Protein AF-A0A3N5EWV4-F1 (afdb_monomer)

Mean predicted aligned error: 12.33 Å

Structure (mmCIF, N/CA/C/O backbone):
data_AF-A0A3N5EWV4-F1
#
_entry.id   AF-A0A3N5EWV4-F1
#
loop_
_atom_site.group_PDB
_atom_site.id
_atom_site.type_symbol
_atom_site.label_atom_id
_atom_site.label_alt_id
_atom_site.label_comp_id
_atom_site.label_asym_id
_atom_site.label_entity_id
_atom_site.label_seq_id
_atom_site.pdbx_PDB_ins_code
_atom_site.Cartn_x
_atom_site.Cartn_y
_atom_site.Cartn_z
_atom_site.occupancy
_atom_site.B_iso_or_equiv
_atom_site.auth_seq_id
_atom_site.auth_comp_id
_atom_site.auth_asym_id
_atom_site.auth_atom_id
_atom_site.pdbx_PDB_model_num
ATOM 1 N N . MET A 1 1 ? -35.582 -58.756 36.371 1.00 34.84 1 MET A N 1
ATOM 2 C CA . MET A 1 1 ? -34.348 -59.237 37.034 1.00 34.84 1 MET A CA 1
ATOM 3 C C . MET A 1 1 ? -34.011 -58.240 38.144 1.00 34.84 1 MET A C 1
ATOM 5 O O . MET A 1 1 ? -34.184 -57.052 37.924 1.00 34.84 1 MET A O 1
ATOM 9 N N . LYS A 1 2 ? -33.714 -58.759 39.342 1.00 31.25 2 LYS A N 1
ATOM 10 C CA . LYS A 1 2 ? -33.618 -58.131 40.685 1.00 31.25 2 LYS A CA 1
ATOM 11 C C . LYS A 1 2 ? -33.026 -56.701 40.717 1.00 31.25 2 LYS A C 1
ATOM 13 O O . LYS A 1 2 ? -31.999 -56.468 40.101 1.00 31.25 2 LYS A O 1
ATOM 18 N N . LEU A 1 3 ? -33.722 -55.707 41.287 1.00 28.52 3 LEU A N 1
ATOM 19 C CA . LEU A 1 3 ? -33.799 -55.322 42.719 1.00 28.52 3 LEU A CA 1
ATOM 20 C C . LEU A 1 3 ? -32.487 -54.762 43.301 1.00 28.52 3 LEU A C 1
ATOM 22 O O . LEU A 1 3 ? -31.566 -55.515 43.592 1.00 28.52 3 LEU A O 1
ATOM 26 N N . SER A 1 4 ? -32.493 -53.459 43.600 1.00 33.12 4 SER A N 1
ATOM 27 C CA . SER A 1 4 ? -31.842 -52.875 44.777 1.00 33.12 4 SER A CA 1
ATOM 28 C C . SER A 1 4 ? -32.628 -51.631 45.213 1.00 33.12 4 SER A C 1
ATOM 30 O O . SER A 1 4 ? -32.881 -50.731 44.419 1.00 33.12 4 SER A O 1
ATOM 32 N N . ILE A 1 5 ? -33.086 -51.658 46.464 1.00 35.59 5 ILE A N 1
ATOM 33 C CA . ILE A 1 5 ? -33.929 -50.681 47.167 1.00 35.59 5 ILE A CA 1
ATOM 34 C C . ILE A 1 5 ? -33.087 -50.096 48.308 1.00 35.59 5 ILE A C 1
ATOM 36 O O . ILE A 1 5 ? -32.309 -50.842 48.902 1.00 35.59 5 ILE A O 1
ATOM 40 N N . ARG A 1 6 ? -33.401 -48.843 48.682 1.00 32.50 6 ARG A N 1
ATOM 41 C CA . ARG A 1 6 ? -33.323 -48.167 50.010 1.00 32.50 6 ARG A CA 1
ATOM 42 C C . ARG A 1 6 ? -32.491 -46.874 49.904 1.00 32.50 6 ARG A C 1
ATOM 44 O O . ARG A 1 6 ? -31.428 -46.902 49.316 1.00 32.50 6 ARG A O 1
ATOM 51 N N . GLN A 1 7 ? -32.902 -45.711 50.420 1.00 29.67 7 GLN A N 1
ATOM 52 C CA . GLN A 1 7 ? -33.813 -45.432 51.534 1.00 29.67 7 GLN A CA 1
ATOM 53 C C . GLN A 1 7 ? -34.330 -43.968 51.508 1.00 29.67 7 GLN A C 1
ATOM 55 O O . GLN A 1 7 ? -33.712 -43.082 50.932 1.00 29.67 7 GLN A O 1
ATOM 60 N N . PHE A 1 8 ? -35.484 -43.768 52.149 1.00 29.50 8 PHE A N 1
ATOM 61 C CA . PHE A 1 8 ? -36.290 -42.551 52.344 1.00 29.50 8 PHE A CA 1
ATOM 62 C C . PHE A 1 8 ? -35.687 -41.482 53.287 1.00 29.50 8 PHE A C 1
ATOM 64 O O . PHE A 1 8 ? -35.091 -41.860 54.292 1.00 29.50 8 PHE A O 1
ATOM 71 N N . ARG A 1 9 ? -36.057 -40.198 53.080 1.00 29.28 9 ARG A N 1
ATOM 72 C CA . ARG A 1 9 ? -36.845 -39.277 53.971 1.00 29.28 9 ARG A CA 1
ATOM 73 C C . ARG A 1 9 ? -36.490 -37.797 53.685 1.00 29.28 9 ARG A C 1
ATOM 75 O O . ARG A 1 9 ? -35.323 -37.446 53.698 1.00 29.28 9 ARG A O 1
ATOM 82 N N . LEU A 1 10 ? -37.435 -36.971 53.212 1.00 26.56 10 LEU A N 1
ATOM 83 C CA . LEU A 1 10 ? -38.445 -36.160 53.943 1.00 26.56 10 LEU A CA 1
ATOM 84 C C . LEU A 1 10 ? -37.972 -34.686 54.060 1.00 26.56 10 LEU A C 1
ATOM 86 O O . LEU A 1 10 ? -37.054 -34.394 54.809 1.00 26.56 10 LEU A O 1
ATOM 90 N N . VAL A 1 11 ? -38.395 -33.815 53.132 1.00 29.39 11 VAL A N 1
ATOM 91 C CA . VAL A 1 11 ? -39.346 -32.688 53.324 1.00 29.39 11 VAL A CA 1
ATOM 92 C C . VAL A 1 11 ? -39.002 -31.762 54.495 1.00 29.39 11 VAL A C 1
ATOM 94 O O . VAL A 1 11 ? -39.108 -32.191 55.635 1.00 29.39 11 VAL A O 1
ATOM 97 N N . THR A 1 12 ? -38.735 -30.476 54.215 1.00 27.83 12 THR A N 1
ATOM 98 C CA . THR A 1 12 ? -39.443 -29.314 54.808 1.00 27.83 12 THR A CA 1
ATOM 99 C C . THR A 1 12 ? -39.210 -28.064 53.936 1.00 27.83 12 THR A C 1
ATOM 101 O O . THR A 1 12 ? -38.079 -27.728 53.598 1.00 27.83 12 THR A O 1
ATOM 104 N N . LEU A 1 13 ? -40.319 -27.443 53.526 1.00 29.39 13 LEU A N 1
ATOM 105 C CA . LEU A 1 13 ? -40.473 -26.156 52.829 1.00 29.39 13 LEU A CA 1
ATOM 106 C C . LEU A 1 13 ? -40.510 -25.000 53.867 1.00 29.39 13 LEU A C 1
ATOM 108 O O . LEU A 1 13 ? -40.511 -25.297 55.054 1.00 29.39 13 LEU A O 1
ATOM 112 N N . VAL A 1 14 ? -40.714 -23.741 53.427 1.00 27.72 14 VAL A N 1
ATOM 113 C CA . VAL A 1 14 ? -40.982 -22.485 54.200 1.00 27.72 14 VAL A CA 1
ATOM 114 C C . VAL A 1 14 ? -39.723 -21.633 54.440 1.00 27.72 14 VAL A C 1
ATOM 116 O O . VAL A 1 14 ? -38.705 -22.162 54.852 1.00 27.72 14 VAL A O 1
ATOM 119 N N . SER A 1 15 ? -39.689 -20.301 54.329 1.00 27.42 15 SER A N 1
ATOM 120 C CA . SER A 1 15 ? -40.459 -19.221 53.677 1.00 27.42 15 SER A CA 1
ATOM 121 C C . SER A 1 15 ? -39.704 -17.915 54.012 1.00 27.42 15 SER A C 1
ATOM 123 O O . SER A 1 15 ? -38.978 -17.872 55.000 1.00 27.42 15 SER A O 1
ATOM 125 N N . MET A 1 16 ? -39.912 -16.883 53.187 1.00 28.55 16 MET A N 1
ATOM 126 C CA . MET A 1 16 ? -39.776 -15.425 53.406 1.00 28.55 16 MET A CA 1
ATOM 127 C C . MET A 1 16 ? -39.558 -14.976 54.875 1.00 28.55 16 MET A C 1
ATOM 129 O O . MET A 1 16 ? -40.184 -15.496 55.790 1.00 28.55 16 MET A O 1
ATOM 133 N N . THR A 1 17 ? -38.837 -13.898 55.207 1.00 28.11 17 THR A N 1
ATOM 134 C CA . THR A 1 17 ? -39.197 -12.496 54.904 1.00 28.11 17 THR A CA 1
ATOM 135 C C . THR A 1 17 ? -38.130 -11.535 55.470 1.00 28.11 17 THR A C 1
ATOM 137 O O . THR A 1 17 ? -37.447 -11.855 56.437 1.00 28.11 17 THR A O 1
ATOM 140 N N . LYS A 1 18 ? -38.051 -10.342 54.864 1.00 30.80 18 LYS A N 1
ATOM 141 C CA . LYS A 1 18 ? -37.355 -9.104 55.266 1.00 30.80 18 LYS A CA 1
ATOM 142 C C . LYS A 1 18 ? -37.310 -8.829 56.781 1.00 30.80 18 LYS A C 1
ATOM 144 O O . LYS A 1 18 ? -38.335 -8.929 57.448 1.00 30.80 18 LYS A O 1
ATOM 149 N N . ALA A 1 19 ? -36.186 -8.281 57.252 1.00 28.94 19 ALA A N 1
ATOM 150 C CA . ALA A 1 19 ? -36.100 -7.551 58.517 1.00 28.94 19 ALA A CA 1
ATOM 151 C C . ALA A 1 19 ? -35.649 -6.099 58.276 1.00 28.94 19 ALA A C 1
ATOM 153 O O . ALA A 1 19 ? -34.548 -5.828 57.802 1.00 28.94 19 ALA A O 1
ATOM 154 N N . ILE A 1 20 ? -36.571 -5.191 58.589 1.00 31.58 20 ILE A N 1
ATOM 155 C CA . ILE A 1 20 ? -36.412 -3.748 58.765 1.00 31.58 20 ILE A CA 1
ATOM 156 C C . ILE A 1 20 ? -35.746 -3.533 60.128 1.00 31.58 20 ILE A C 1
ATOM 158 O O . ILE A 1 20 ? -36.234 -4.076 61.118 1.00 31.58 20 ILE A O 1
ATOM 162 N N . LEU A 1 21 ? -34.681 -2.730 60.203 1.00 27.98 21 LEU A N 1
ATOM 163 C CA . LEU A 1 21 ? -34.141 -2.263 61.480 1.00 27.98 21 LEU A CA 1
ATOM 164 C C . LEU A 1 21 ? -34.517 -0.789 61.672 1.00 27.98 21 LEU A C 1
ATOM 166 O O . LEU A 1 21 ? -33.981 0.100 61.014 1.00 27.98 21 LEU A O 1
ATOM 170 N N . LEU A 1 22 ? -35.484 -0.565 62.562 1.00 28.58 22 LEU A N 1
ATOM 171 C CA . LEU A 1 22 ? -35.812 0.728 63.154 1.00 28.58 22 LEU A CA 1
ATOM 172 C C . LEU A 1 22 ? -34.904 0.917 64.379 1.00 28.58 22 LEU A C 1
ATOM 174 O O . LEU A 1 22 ? -34.914 0.076 65.276 1.00 28.58 22 LEU A O 1
ATOM 178 N N . ALA A 1 23 ? -34.166 2.022 64.445 1.00 29.69 23 ALA A N 1
ATOM 179 C CA . ALA A 1 23 ? -33.537 2.498 65.674 1.00 29.69 23 ALA A CA 1
ATOM 180 C C . ALA A 1 23 ? -33.918 3.968 65.885 1.00 29.69 23 ALA A C 1
ATOM 182 O O . ALA A 1 23 ? -33.927 4.763 64.946 1.00 29.69 23 ALA A O 1
ATOM 183 N N . VAL A 1 24 ? -34.296 4.291 67.119 1.00 30.34 24 VAL A N 1
ATOM 184 C CA . VAL A 1 24 ? -34.919 5.545 67.556 1.00 30.34 24 VAL A CA 1
ATOM 185 C C . VAL A 1 24 ? -34.032 6.191 68.636 1.00 30.34 24 VAL A C 1
ATOM 187 O O . VAL A 1 24 ? -33.594 5.480 69.537 1.00 30.34 24 VAL A O 1
ATOM 190 N N . LEU A 1 25 ? -33.875 7.530 68.535 1.00 29.22 25 LEU A N 1
ATOM 191 C CA . LEU A 1 25 ? -33.412 8.573 69.500 1.00 29.22 25 LEU A CA 1
ATOM 192 C C . LEU A 1 25 ? -31.946 9.069 69.433 1.00 29.22 25 LEU A C 1
ATOM 194 O O . LEU A 1 25 ? -31.059 8.264 69.168 1.00 29.22 25 LEU A O 1
ATOM 198 N N . PRO A 1 26 ? -31.648 10.336 69.838 1.00 38.25 26 PRO A N 1
ATOM 199 C CA . PRO A 1 26 ? -32.485 11.551 69.948 1.00 38.25 26 PRO A CA 1
ATOM 200 C C . PRO A 1 26 ? -31.898 12.799 69.226 1.00 38.25 26 PRO A C 1
ATOM 202 O O . PRO A 1 26 ? -30.752 12.818 68.785 1.00 38.25 26 PRO A O 1
ATOM 205 N N . LEU A 1 27 ? -32.707 13.866 69.123 1.00 31.36 27 LEU A N 1
ATOM 206 C CA . LEU A 1 27 ? -32.322 15.192 68.610 1.00 31.36 27 LEU A CA 1
ATOM 207 C C . LEU A 1 27 ? -31.254 15.878 69.486 1.00 31.36 27 LEU A C 1
ATOM 209 O O . LEU A 1 27 ? -31.468 16.063 70.682 1.00 31.36 27 LEU A O 1
ATOM 213 N N . ALA A 1 28 ? -30.196 16.390 68.849 1.00 30.88 28 ALA A N 1
ATOM 214 C CA . ALA A 1 28 ? -29.405 17.531 69.315 1.00 30.88 28 ALA A CA 1
ATOM 215 C C . ALA A 1 28 ? -28.876 18.340 68.109 1.00 30.88 28 ALA A C 1
ATOM 217 O O . ALA A 1 28 ? -28.745 17.828 67.001 1.00 30.88 28 ALA A O 1
ATOM 218 N N . SER A 1 29 ? -28.676 19.635 68.330 1.00 30.58 29 SER A N 1
ATOM 219 C CA . SER A 1 29 ? -28.744 20.751 67.382 1.00 30.58 29 SER A CA 1
ATOM 220 C C . SER A 1 29 ? -27.571 20.960 66.407 1.00 30.58 29 SER A C 1
ATOM 222 O O . SER A 1 29 ? -26.418 20.694 66.722 1.00 30.58 29 SER A O 1
ATOM 224 N N . LEU A 1 30 ? -27.937 21.563 65.267 1.00 37.66 30 LEU A N 1
ATOM 225 C CA . LEU A 1 30 ? -27.185 22.254 64.207 1.00 37.66 30 LEU A CA 1
ATOM 226 C C . LEU A 1 30 ? -25.687 22.572 64.426 1.00 37.66 30 LEU A C 1
ATOM 228 O O . LEU A 1 30 ? -25.339 23.431 65.231 1.00 37.66 30 LEU A O 1
ATOM 232 N N . ALA A 1 31 ? -24.852 22.057 63.515 1.00 32.53 31 ALA A N 1
ATOM 233 C CA . ALA A 1 31 ? -23.740 22.779 62.885 1.00 32.53 31 ALA A CA 1
ATOM 234 C C . ALA A 1 31 ? -23.445 22.137 61.512 1.00 32.53 31 ALA A C 1
ATOM 236 O O . ALA A 1 31 ? -23.358 20.915 61.395 1.00 32.53 31 ALA A O 1
ATOM 237 N N . GLY A 1 32 ? -23.379 22.952 60.457 1.00 43.09 32 GLY A N 1
ATOM 238 C CA . GLY A 1 32 ? -23.289 22.502 59.067 1.00 43.09 32 GLY A CA 1
ATOM 239 C C . GLY A 1 32 ? -21.991 21.765 58.732 1.00 43.09 32 GLY A C 1
ATOM 240 O O . GLY A 1 32 ? -20.900 22.215 59.068 1.00 43.09 32 GLY A O 1
ATOM 241 N N . THR A 1 33 ? -22.124 20.664 57.996 1.00 33.91 33 THR A N 1
ATOM 242 C CA . THR A 1 33 ? -21.035 20.013 57.258 1.00 33.91 33 THR A CA 1
ATOM 243 C C . THR A 1 33 ? -21.470 19.846 55.799 1.00 33.91 33 THR A C 1
ATOM 245 O O . THR A 1 33 ? -22.649 19.575 55.542 1.00 33.91 33 THR A O 1
ATOM 248 N N . PRO A 1 34 ? -20.579 20.079 54.819 1.00 36.78 34 PRO A N 1
ATOM 249 C CA . PRO A 1 34 ? -20.933 19.989 53.411 1.00 36.78 34 PRO A CA 1
ATOM 250 C C . PRO A 1 34 ? -21.341 18.556 53.075 1.00 36.78 34 PRO A C 1
ATOM 252 O O . PRO A 1 34 ? -20.622 17.594 53.340 1.00 36.78 34 PRO A O 1
ATOM 255 N N . ARG A 1 35 ? -22.535 18.437 52.495 1.00 31.47 35 ARG A N 1
ATOM 256 C CA . ARG A 1 35 ? -23.110 17.201 51.973 1.00 31.47 35 ARG A CA 1
ATOM 257 C C . ARG A 1 35 ? -22.127 16.635 50.950 1.00 31.47 35 ARG A C 1
ATOM 259 O O . ARG A 1 35 ? -21.975 17.206 49.873 1.00 31.47 35 ARG A O 1
ATOM 266 N N . ALA A 1 36 ? -21.443 15.548 51.301 1.00 36.97 36 ALA A N 1
ATOM 267 C CA . ALA A 1 36 ? -20.666 14.780 50.343 1.00 36.97 36 ALA A CA 1
ATOM 268 C C . ALA A 1 36 ? -21.618 14.371 49.214 1.00 36.97 36 ALA A C 1
ATOM 270 O O . ALA A 1 36 ? -22.569 13.615 49.425 1.00 36.97 36 ALA A O 1
ATOM 271 N N . VAL A 1 37 ? -21.401 14.944 48.032 1.00 35.50 37 VAL A N 1
ATOM 272 C CA . VAL A 1 37 ? -21.980 14.435 46.797 1.00 35.50 37 VAL A CA 1
ATOM 273 C C . VAL A 1 37 ? -21.380 13.045 46.648 1.00 35.50 37 VAL A C 1
ATOM 275 O O . VAL A 1 37 ? -20.189 12.909 46.386 1.00 35.50 37 VAL A O 1
ATOM 278 N N . LEU A 1 38 ? -22.183 12.016 46.915 1.00 36.19 38 LEU A N 1
ATOM 279 C CA . LEU A 1 38 ? -21.864 10.654 46.516 1.00 36.19 38 LEU A CA 1
ATOM 280 C C . LEU A 1 38 ? -21.684 10.702 44.999 1.00 36.19 38 LEU A C 1
ATOM 282 O O . LEU A 1 38 ? -22.661 10.818 44.261 1.00 36.19 38 LEU A O 1
ATOM 286 N N . SER A 1 39 ? -20.431 10.699 44.551 1.00 36.00 39 SER A N 1
ATOM 287 C CA . SER A 1 39 ? -20.092 10.446 43.162 1.00 36.00 39 SER A CA 1
ATOM 288 C C . SER A 1 39 ? -20.740 9.118 42.790 1.00 36.00 39 SER A C 1
ATOM 290 O O . SER A 1 39 ? -20.513 8.108 43.463 1.00 36.00 39 SER A O 1
ATOM 292 N N . THR A 1 40 ? -21.563 9.121 41.748 1.00 39.97 40 THR A N 1
ATOM 293 C CA . THR A 1 40 ? -21.947 7.898 41.042 1.00 39.97 40 THR A CA 1
ATOM 294 C C . THR A 1 40 ? -20.688 7.065 40.776 1.00 39.97 40 THR A C 1
ATOM 296 O O . THR A 1 40 ? -19.630 7.668 40.561 1.00 39.97 40 THR A O 1
ATOM 299 N N . PRO A 1 41 ? -20.748 5.718 40.808 1.00 43.22 41 PRO A N 1
ATOM 300 C CA . PRO A 1 41 ? -19.622 4.908 40.355 1.00 43.22 41 PRO A CA 1
ATOM 301 C C . PRO A 1 41 ? -19.207 5.451 38.990 1.00 43.22 41 PRO A C 1
ATOM 303 O O . PRO A 1 41 ? -20.069 5.615 38.128 1.00 43.22 41 PRO A O 1
ATOM 306 N N . ALA A 1 42 ? -17.944 5.848 38.835 1.00 54.03 42 ALA A N 1
ATOM 307 C CA . ALA A 1 42 ? -17.447 6.216 37.522 1.00 54.03 42 ALA A CA 1
ATOM 308 C C . ALA A 1 42 ? -17.669 4.991 36.632 1.00 54.03 42 ALA A C 1
ATOM 310 O O . ALA A 1 42 ? -17.177 3.913 36.971 1.00 54.03 42 ALA A O 1
ATOM 311 N N . ASP A 1 43 ? -18.478 5.134 35.579 1.00 66.88 43 ASP A N 1
ATOM 312 C CA . ASP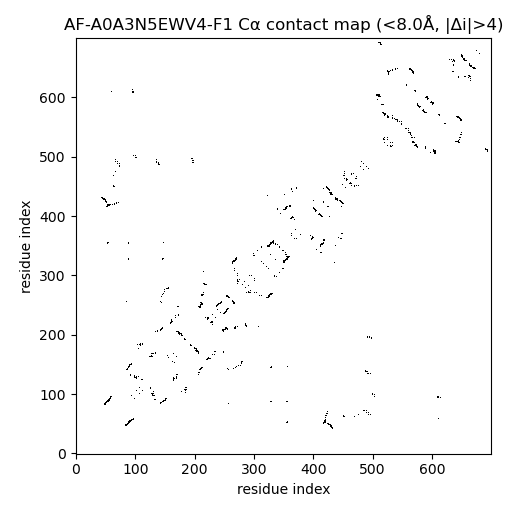 A 1 43 ? -18.645 4.080 34.582 1.00 66.88 43 ASP A CA 1
ATOM 313 C C . ASP A 1 43 ? -17.247 3.623 34.152 1.00 66.88 43 ASP A C 1
ATOM 315 O O . ASP A 1 43 ? -16.365 4.459 33.921 1.00 66.88 43 ASP A O 1
ATOM 319 N N . GLU A 1 44 ? -17.012 2.308 34.117 1.00 76.25 44 GLU A N 1
ATOM 320 C CA . GLU A 1 44 ? -15.705 1.797 33.711 1.00 76.25 44 GLU A CA 1
ATOM 321 C C . GLU A 1 44 ? -15.343 2.348 32.319 1.00 76.25 44 GLU A C 1
ATOM 323 O O . GLU A 1 44 ? -16.199 2.347 31.426 1.00 76.25 44 GLU A O 1
ATOM 328 N N . PRO A 1 45 ? -14.098 2.825 32.118 1.00 89.88 45 PRO A N 1
ATOM 329 C CA . PRO A 1 45 ? -13.635 3.311 30.826 1.00 89.88 45 PRO A CA 1
ATOM 330 C C . PRO A 1 45 ? -13.946 2.334 29.692 1.00 89.88 45 PRO A C 1
ATOM 332 O O . PRO A 1 45 ? -13.610 1.150 29.767 1.00 89.88 45 PRO A O 1
ATOM 335 N N . TRP A 1 46 ? -14.531 2.831 28.602 1.00 95.00 46 TRP A N 1
ATOM 336 C CA . TRP A 1 46 ? -14.693 2.027 27.399 1.00 95.00 46 TRP A CA 1
ATOM 337 C C . TRP A 1 46 ? -13.367 1.997 26.639 1.00 95.00 46 TRP A C 1
ATOM 339 O O . TRP A 1 46 ? -12.910 3.016 26.119 1.00 95.00 46 TRP A O 1
ATOM 349 N N . GLU A 1 47 ? -12.734 0.831 26.589 1.00 96.19 47 GLU A N 1
ATOM 350 C CA . GLU A 1 47 ? -11.431 0.653 25.951 1.00 96.19 47 GLU A CA 1
ATOM 351 C C . GLU A 1 47 ? -11.568 0.205 24.491 1.00 96.19 47 GLU A C 1
ATOM 353 O O . GLU A 1 47 ? -12.333 -0.712 24.184 1.00 96.19 47 GLU A O 1
ATOM 358 N N . LEU A 1 48 ? -10.794 0.831 23.600 1.00 98.12 48 LEU A N 1
ATOM 359 C CA . LEU A 1 48 ? -10.662 0.487 22.186 1.00 98.12 48 LEU A CA 1
ATOM 360 C C . LEU A 1 48 ? -9.212 0.146 21.864 1.00 98.12 48 LEU A C 1
ATOM 362 O O . LEU A 1 48 ? -8.329 1.000 21.964 1.00 98.12 48 LEU A O 1
ATOM 366 N N . ARG A 1 49 ? -8.976 -1.074 21.385 1.00 98.31 49 ARG A N 1
ATOM 367 C CA . ARG A 1 49 ? -7.714 -1.446 20.751 1.00 98.31 49 ARG A CA 1
ATOM 368 C C . ARG A 1 49 ? -7.805 -1.183 19.254 1.00 98.31 49 ARG A C 1
ATOM 370 O O . ARG A 1 49 ? -8.677 -1.724 18.590 1.00 98.31 49 ARG A O 1
ATOM 377 N N . ILE A 1 50 ? -6.876 -0.413 18.711 1.00 98.69 50 ILE A N 1
ATOM 378 C CA . ILE A 1 50 ? -6.718 -0.183 17.278 1.00 98.69 50 ILE A CA 1
ATOM 379 C C . ILE A 1 50 ? -5.443 -0.887 16.821 1.00 98.69 50 ILE A C 1
ATOM 381 O O . ILE A 1 50 ? -4.351 -0.560 17.285 1.00 98.69 50 ILE A O 1
ATOM 385 N N . LEU A 1 51 ? -5.584 -1.854 15.919 1.00 98.56 51 LEU A N 1
ATOM 386 C CA . LEU A 1 51 ? -4.481 -2.451 15.178 1.00 98.56 51 LEU A CA 1
ATOM 387 C C . LEU A 1 51 ? -4.424 -1.807 13.798 1.00 98.56 51 LEU A C 1
ATOM 389 O O . LEU A 1 51 ? -5.435 -1.789 13.094 1.00 98.56 51 LEU A O 1
ATOM 393 N N . HIS A 1 52 ? -3.263 -1.292 13.403 1.00 98.00 52 HIS A N 1
ATOM 394 C CA . HIS A 1 52 ? -3.117 -0.681 12.089 1.00 98.00 52 HIS A CA 1
ATOM 395 C C . HIS A 1 52 ? -1.767 -0.905 11.418 1.00 98.00 52 HIS A C 1
ATOM 397 O O . HIS A 1 52 ? -0.747 -1.144 12.069 1.00 98.00 52 HIS A O 1
ATOM 403 N N . THR A 1 53 ? -1.785 -0.832 10.092 1.00 95.69 53 THR A N 1
ATOM 404 C CA . THR A 1 53 ? -0.600 -0.787 9.227 1.00 95.69 53 THR A CA 1
ATOM 405 C C . THR A 1 53 ? -0.644 0.460 8.358 1.00 95.69 53 THR A C 1
ATOM 407 O O . THR A 1 53 ? -1.730 0.934 8.023 1.00 95.69 53 THR A O 1
ATOM 410 N N . SER A 1 54 ? 0.525 0.911 7.920 1.00 88.50 54 SER A N 1
ATOM 411 C CA . SER A 1 54 ? 0.674 1.955 6.909 1.00 88.50 54 SER A CA 1
ATOM 412 C C . SER A 1 54 ? 1.481 1.394 5.737 1.00 88.50 54 SER A C 1
ATOM 414 O O . SER A 1 54 ? 2.331 0.528 5.948 1.00 88.50 54 SER A O 1
ATOM 416 N N . ASP A 1 55 ? 1.202 1.863 4.519 1.00 83.44 55 ASP A N 1
ATOM 417 C CA . ASP A 1 55 ? 2.093 1.725 3.359 1.00 83.44 55 ASP A CA 1
ATOM 418 C C . ASP A 1 55 ? 2.557 0.292 3.082 1.00 83.44 55 ASP A C 1
ATOM 420 O O . ASP A 1 55 ? 3.747 -0.007 3.108 1.00 83.44 55 ASP A O 1
ATOM 424 N N . GLN A 1 56 ? 1.626 -0.638 2.892 1.00 88.06 56 GLN A N 1
ATOM 425 C CA . GLN A 1 56 ? 1.963 -2.060 2.822 1.00 88.06 56 GLN A CA 1
ATOM 426 C C . GLN A 1 56 ? 2.854 -2.433 1.624 1.00 88.06 56 GLN A C 1
ATOM 428 O O . GLN A 1 56 ? 3.692 -3.321 1.773 1.00 88.06 56 GLN A O 1
ATOM 433 N N . GLU A 1 57 ? 2.688 -1.773 0.474 1.00 81.69 57 GLU A N 1
ATOM 434 C CA . GLU A 1 57 ? 3.599 -1.757 -0.682 1.00 81.69 57 GLU A CA 1
ATOM 435 C C . GLU A 1 57 ? 4.282 -3.110 -0.975 1.00 81.69 57 GLU A C 1
ATOM 437 O O . GLU A 1 57 ? 5.507 -3.190 -1.050 1.00 81.69 57 GLU A O 1
ATOM 442 N N . ALA A 1 58 ? 3.520 -4.203 -1.121 1.00 78.50 58 ALA A N 1
ATOM 443 C CA . ALA A 1 58 ? 4.047 -5.575 -1.128 1.00 78.50 58 ALA A CA 1
ATOM 444 C C . ALA A 1 58 ? 5.234 -5.826 -2.104 1.00 78.50 58 ALA A C 1
ATOM 446 O O . ALA A 1 58 ? 5.064 -6.224 -3.257 1.00 78.50 58 ALA A O 1
ATOM 447 N N . GLY A 1 59 ? 6.469 -5.623 -1.630 1.00 70.56 59 GLY A N 1
ATOM 448 C CA . GLY A 1 59 ? 7.719 -5.858 -2.360 1.00 70.56 59 GLY A CA 1
ATOM 449 C C . GLY A 1 59 ? 8.379 -7.202 -2.024 1.00 70.56 59 GLY A C 1
ATOM 450 O O . GLY A 1 59 ? 7.795 -8.066 -1.374 1.00 70.56 59 GLY A O 1
ATOM 451 N N . LYS A 1 60 ? 9.651 -7.398 -2.411 1.00 67.12 60 LYS A N 1
ATOM 452 C CA . LYS A 1 60 ? 10.383 -8.669 -2.182 1.00 67.12 60 LYS A CA 1
ATOM 453 C C . LYS A 1 60 ? 10.394 -9.106 -0.707 1.00 67.12 60 LYS A C 1
ATOM 455 O O . LYS A 1 60 ? 10.257 -10.293 -0.418 1.00 67.12 60 LYS A O 1
ATOM 460 N N . LYS A 1 61 ? 10.536 -8.158 0.226 1.00 76.56 61 LYS A N 1
ATOM 461 C CA . LYS A 1 61 ? 10.547 -8.432 1.675 1.00 76.56 61 LYS A CA 1
ATOM 462 C C . LYS A 1 61 ? 9.171 -8.808 2.241 1.00 76.56 61 LYS A C 1
ATOM 464 O O . LYS A 1 61 ? 9.122 -9.511 3.248 1.00 76.56 61 LYS A O 1
ATOM 469 N N . ALA A 1 62 ? 8.074 -8.469 1.557 1.00 84.81 62 ALA A N 1
ATOM 470 C CA . ALA A 1 62 ? 6.718 -8.786 2.006 1.00 84.81 62 ALA A CA 1
ATOM 471 C C . ALA A 1 62 ? 6.478 -10.302 2.156 1.00 84.81 62 ALA A C 1
ATOM 473 O O . ALA A 1 62 ? 5.707 -10.724 3.014 1.00 84.81 62 ALA A O 1
ATOM 474 N N . LEU A 1 63 ? 7.206 -11.148 1.409 1.00 85.19 63 LEU A N 1
ATOM 475 C CA . LEU A 1 63 ? 7.195 -12.613 1.582 1.00 85.19 63 LEU A CA 1
ATOM 476 C C . LEU A 1 63 ? 7.610 -13.076 2.991 1.00 85.19 63 LEU A C 1
ATOM 478 O O . LEU A 1 63 ? 7.215 -14.158 3.444 1.00 85.19 63 LEU A O 1
ATOM 482 N N . LEU A 1 64 ? 8.426 -12.273 3.673 1.00 87.62 64 LEU A N 1
ATOM 483 C CA . LEU A 1 64 ? 8.844 -12.496 5.052 1.00 87.62 64 LEU A CA 1
ATOM 484 C C . LEU A 1 64 ? 7.903 -11.754 6.008 1.00 87.62 64 LEU A C 1
ATOM 486 O O . LEU A 1 64 ? 7.335 -12.354 6.916 1.00 87.62 64 LEU A O 1
ATOM 490 N N . ASP A 1 65 ? 7.689 -10.464 5.762 1.00 91.62 65 ASP A N 1
ATOM 491 C CA . ASP A 1 65 ? 7.009 -9.581 6.709 1.00 91.62 65 ASP A CA 1
ATOM 492 C C . ASP A 1 65 ? 5.505 -9.867 6.843 1.00 91.62 65 ASP A C 1
ATOM 494 O O . ASP A 1 65 ? 4.978 -9.814 7.953 1.00 91.62 65 ASP A O 1
ATOM 498 N N . ILE A 1 66 ? 4.813 -10.291 5.775 1.00 95.44 66 ILE A N 1
ATOM 499 C CA . ILE A 1 66 ? 3.400 -10.714 5.860 1.00 95.44 66 ILE A CA 1
ATOM 500 C C . ILE A 1 66 ? 3.257 -11.940 6.771 1.00 95.44 66 ILE A C 1
ATOM 502 O O . ILE A 1 66 ? 2.320 -12.016 7.564 1.00 95.44 66 ILE A O 1
ATOM 506 N N . THR A 1 67 ? 4.199 -12.888 6.711 1.00 95.50 67 THR A N 1
ATOM 507 C CA . THR A 1 67 ? 4.195 -14.051 7.616 1.00 95.50 67 THR A CA 1
ATOM 508 C C . THR A 1 67 ? 4.272 -13.594 9.072 1.00 95.50 67 THR A C 1
ATOM 510 O O . THR A 1 67 ? 3.553 -14.106 9.933 1.00 95.50 67 THR A O 1
ATOM 513 N N . GLY A 1 68 ? 5.126 -12.610 9.350 1.00 95.62 68 GLY A N 1
ATOM 514 C CA . GLY A 1 68 ? 5.251 -12.042 10.679 1.00 95.62 68 GLY A CA 1
ATOM 515 C C . GLY A 1 68 ? 4.041 -11.233 11.120 1.00 95.62 68 GLY A C 1
ATOM 516 O O . GLY A 1 68 ? 3.610 -11.410 12.254 1.00 95.62 68 GLY A O 1
ATOM 517 N N . ILE A 1 69 ? 3.442 -10.416 10.244 1.00 96.69 69 ILE A N 1
ATOM 518 C CA . ILE A 1 69 ? 2.165 -9.730 10.509 1.00 96.69 69 ILE A CA 1
ATOM 519 C C . ILE A 1 69 ? 1.123 -10.747 10.963 1.00 96.69 69 ILE A C 1
ATOM 521 O O . ILE A 1 69 ? 0.513 -10.559 12.012 1.00 96.69 69 ILE A O 1
ATOM 525 N N . VAL A 1 70 ? 0.952 -11.840 10.210 1.00 97.69 70 VAL A N 1
ATOM 526 C CA . VAL A 1 70 ? -0.020 -12.888 10.539 1.00 97.69 70 VAL A CA 1
ATOM 527 C C . VAL A 1 70 ? 0.279 -13.493 11.911 1.00 97.69 70 VAL A C 1
ATOM 529 O O . VAL A 1 70 ? -0.631 -13.646 12.721 1.00 97.69 70 VAL A O 1
ATOM 532 N N . ALA A 1 71 ? 1.544 -13.800 12.210 1.00 97.50 71 ALA A N 1
ATOM 533 C CA . ALA A 1 71 ? 1.929 -14.351 13.506 1.00 97.50 71 ALA A CA 1
ATOM 534 C C . ALA A 1 71 ? 1.677 -13.375 14.666 1.00 97.50 71 ALA A C 1
ATOM 536 O O . ALA A 1 71 ? 1.153 -13.784 15.700 1.00 97.50 71 ALA A O 1
ATOM 537 N N . VAL A 1 72 ? 2.020 -12.093 14.501 1.00 97.19 72 VAL A N 1
ATOM 538 C CA . VAL A 1 72 ? 1.778 -11.059 15.516 1.00 97.19 72 VAL A CA 1
ATOM 539 C C . VAL A 1 72 ? 0.277 -10.875 15.726 1.00 97.19 72 VAL A C 1
ATOM 541 O O . VAL A 1 72 ? -0.182 -10.924 16.865 1.00 97.19 72 VAL A O 1
ATOM 544 N N . MET A 1 73 ? -0.500 -10.722 14.651 1.00 97.38 73 MET A N 1
ATOM 545 C CA . MET A 1 73 ? -1.956 -10.598 14.729 1.00 97.38 73 MET A CA 1
ATOM 546 C C . MET A 1 73 ? -2.599 -11.801 15.426 1.00 97.38 73 MET A C 1
ATOM 548 O O . MET A 1 73 ? -3.402 -11.606 16.333 1.00 97.38 73 MET A O 1
ATOM 552 N N . ASP A 1 74 ? -2.205 -13.030 15.077 1.00 96.94 74 ASP A N 1
ATOM 553 C CA . ASP A 1 74 ? -2.724 -14.256 15.701 1.00 96.94 74 ASP A CA 1
ATOM 554 C C . ASP A 1 74 ? -2.481 -14.293 17.216 1.00 96.94 74 ASP A C 1
ATOM 556 O O . ASP A 1 74 ? -3.321 -14.774 17.973 1.00 96.94 74 ASP A O 1
ATOM 560 N N . GLN A 1 75 ? -1.349 -13.767 17.689 1.00 96.00 75 GLN A N 1
ATOM 561 C CA . GLN A 1 75 ? -1.087 -13.659 19.125 1.00 96.00 75 GLN A CA 1
ATOM 562 C C . GLN A 1 75 ? -1.871 -12.526 19.785 1.00 96.00 75 GLN A C 1
ATOM 564 O O . GLN A 1 75 ? -2.390 -12.710 20.884 1.00 96.00 75 GLN A O 1
ATOM 569 N N . LEU A 1 76 ? -1.976 -11.363 19.137 1.00 95.69 76 LEU A N 1
ATOM 570 C CA . LEU A 1 76 ? -2.749 -10.245 19.678 1.00 95.69 76 LEU A CA 1
ATOM 571 C C . LEU A 1 76 ? -4.243 -10.578 19.752 1.00 95.69 76 LEU A C 1
ATOM 573 O O . LEU A 1 76 ? -4.898 -10.193 20.719 1.00 95.69 76 LEU A O 1
ATOM 577 N N . ASP A 1 77 ? -4.783 -11.336 18.803 1.00 95.00 77 ASP A N 1
ATOM 578 C CA . ASP A 1 77 ? -6.179 -11.787 18.810 1.00 95.00 77 ASP A CA 1
ATOM 579 C C . ASP A 1 77 ? -6.508 -12.726 19.986 1.00 95.00 77 ASP A C 1
ATOM 581 O O . ASP A 1 77 ? -7.670 -12.839 20.369 1.00 95.00 77 ASP A O 1
ATOM 585 N N . LYS A 1 78 ? -5.503 -13.357 20.613 1.00 94.19 78 LYS A N 1
ATOM 586 C CA . LYS A 1 78 ? -5.679 -14.190 21.820 1.00 94.19 78 LYS A CA 1
ATOM 587 C C . LYS A 1 78 ? -5.784 -13.368 23.108 1.00 94.19 78 LYS A C 1
ATOM 589 O O . LYS A 1 78 ? -6.140 -13.916 24.150 1.00 94.19 78 LYS A O 1
ATOM 594 N N . LEU A 1 79 ? -5.452 -12.077 23.061 1.00 93.50 79 LEU A N 1
ATOM 595 C CA . LEU A 1 79 ? -5.558 -11.176 24.207 1.00 93.50 79 LEU A CA 1
ATOM 596 C C . LEU A 1 79 ? -7.005 -10.672 24.366 1.00 93.50 79 LEU A C 1
ATOM 598 O O . LEU A 1 79 ? -7.677 -10.433 23.360 1.00 93.50 79 LEU A O 1
ATOM 602 N N . PRO A 1 80 ? -7.493 -10.464 25.602 1.00 92.94 80 PRO A N 1
ATOM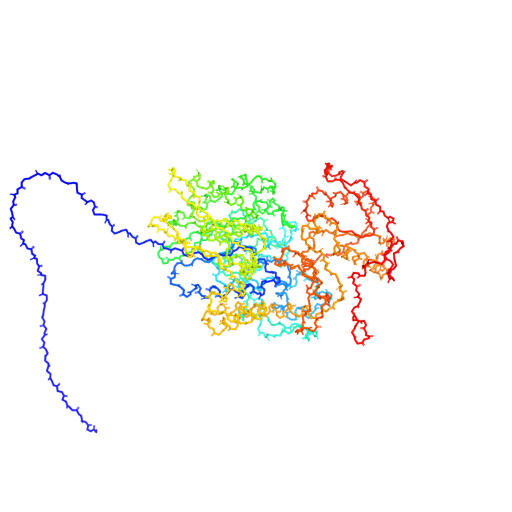 603 C CA . PRO A 1 80 ? -8.905 -10.201 25.887 1.00 92.94 80 PRO A CA 1
ATOM 604 C C . PRO A 1 80 ? -9.312 -8.736 25.630 1.00 92.94 80 PRO A C 1
ATOM 606 O O . PRO A 1 80 ? -9.792 -8.058 26.530 1.00 92.94 80 PRO A O 1
ATOM 609 N N . TYR A 1 81 ? -9.142 -8.247 24.398 1.00 93.75 81 TYR A N 1
ATOM 610 C CA . TYR A 1 81 ? -9.582 -6.913 23.969 1.00 93.75 81 TYR A CA 1
ATOM 611 C C . TYR A 1 81 ? -10.862 -7.021 23.122 1.00 93.75 81 TYR A C 1
ATOM 613 O O . TYR A 1 81 ? -10.775 -7.168 21.896 1.00 93.75 81 TYR A O 1
ATOM 621 N N . PRO A 1 82 ? -12.060 -6.954 23.740 1.00 91.38 82 PRO A N 1
ATOM 622 C CA . PRO A 1 82 ? -13.329 -7.204 23.051 1.00 91.38 82 PRO A CA 1
ATOM 623 C C . PRO A 1 82 ? -13.633 -6.173 21.957 1.00 91.38 82 PRO A C 1
ATOM 625 O O . PRO A 1 82 ? -14.287 -6.498 20.968 1.00 91.38 82 PRO A O 1
ATOM 628 N N . ASN A 1 83 ? -13.120 -4.948 22.103 1.00 96.88 83 ASN A N 1
ATOM 629 C CA . ASN A 1 83 ? -13.272 -3.881 21.121 1.00 96.88 83 ASN A CA 1
ATOM 630 C C . ASN A 1 83 ? -11.952 -3.711 20.365 1.00 96.88 83 ASN A C 1
ATOM 632 O O . ASN A 1 83 ? -11.119 -2.880 20.724 1.00 96.88 83 ASN A O 1
ATOM 636 N N . THR A 1 84 ? -11.734 -4.544 19.347 1.00 98.00 84 THR A N 1
ATOM 637 C CA . THR A 1 84 ? -10.563 -4.437 18.469 1.00 98.00 84 THR A CA 1
ATOM 638 C C . THR A 1 84 ? -10.974 -3.922 17.095 1.00 98.00 84 THR A C 1
ATOM 640 O O . THR A 1 84 ? -11.729 -4.580 16.385 1.00 98.00 84 THR A O 1
ATOM 643 N N . LEU A 1 85 ? -10.447 -2.759 16.729 1.00 98.50 85 LEU A N 1
ATOM 644 C CA . LEU A 1 85 ? -10.576 -2.130 15.424 1.00 98.50 85 LEU A CA 1
ATOM 645 C C . LEU A 1 85 ? -9.320 -2.421 14.588 1.00 98.50 85 LEU A C 1
ATOM 647 O O . LEU A 1 85 ? -8.216 -2.127 15.037 1.00 98.50 85 LEU A O 1
ATOM 651 N N . LYS A 1 86 ? -9.463 -2.992 13.390 1.00 98.38 86 LYS A N 1
ATOM 652 C CA . LYS A 1 86 ? -8.355 -3.307 12.469 1.00 98.38 86 LYS A CA 1
ATOM 653 C C . LYS A 1 86 ? -8.435 -2.410 11.230 1.00 98.38 86 LYS A C 1
ATOM 655 O O . LYS A 1 86 ? -9.390 -2.523 10.463 1.00 98.38 86 LYS A O 1
ATOM 660 N N . LEU A 1 87 ? -7.445 -1.544 11.015 1.00 98.44 87 LEU A N 1
ATOM 661 C CA . LEU A 1 87 ? -7.421 -0.545 9.933 1.00 98.44 87 LEU A CA 1
ATOM 662 C C . LEU A 1 87 ? -6.117 -0.584 9.138 1.00 98.44 87 LEU A C 1
ATOM 664 O O . LEU A 1 87 ? -5.079 -0.943 9.673 1.00 98.44 87 LEU A O 1
ATOM 668 N N . THR A 1 88 ? -6.139 -0.148 7.884 1.00 96.88 88 THR A N 1
ATOM 669 C CA . THR A 1 88 ? -4.907 0.017 7.102 1.00 96.88 88 THR A CA 1
ATOM 670 C C . THR A 1 88 ? -4.920 1.324 6.318 1.00 96.88 88 THR A C 1
ATOM 672 O O . THR A 1 88 ? -5.910 1.654 5.665 1.00 96.88 88 THR A O 1
ATOM 675 N N . SER A 1 89 ? -3.833 2.088 6.377 1.00 94.88 89 SER A N 1
ATOM 676 C CA . SER A 1 89 ? -3.751 3.420 5.766 1.00 94.88 89 SER A CA 1
ATOM 677 C C . SER A 1 89 ? -3.556 3.403 4.244 1.00 94.88 89 SER A C 1
ATOM 679 O O . SER A 1 89 ? -3.182 4.425 3.692 1.00 94.88 89 SER A O 1
ATOM 681 N N . GLY A 1 90 ? -3.814 2.296 3.544 1.00 91.44 90 GLY A N 1
ATOM 682 C CA . GLY A 1 90 ? -3.713 2.223 2.078 1.00 91.44 90 GLY A CA 1
ATOM 683 C C . GLY A 1 90 ? -2.334 1.823 1.562 1.00 91.44 90 GLY A C 1
ATOM 684 O O . GLY A 1 90 ? -1.507 1.325 2.331 1.00 91.44 90 GLY A O 1
ATOM 685 N N . ASP A 1 91 ? -2.133 1.987 0.252 1.00 91.00 91 ASP A N 1
ATOM 686 C CA . ASP A 1 91 ? -1.022 1.405 -0.506 1.00 91.00 91 ASP A CA 1
ATOM 687 C C . ASP A 1 91 ? -0.889 -0.096 -0.219 1.00 91.00 91 ASP A C 1
ATOM 689 O O . ASP A 1 91 ? 0.171 -0.604 0.149 1.00 91.00 91 ASP A O 1
ATOM 693 N N . LEU A 1 92 ? -2.007 -0.827 -0.340 1.00 92.06 92 LEU A N 1
ATOM 694 C CA . LEU A 1 92 ? -2.051 -2.267 -0.038 1.00 92.06 92 LEU A CA 1
ATOM 695 C C . LEU A 1 92 ? -1.232 -3.111 -1.016 1.00 92.06 92 LEU A C 1
ATOM 697 O O . LEU A 1 92 ? -0.893 -4.254 -0.715 1.00 92.06 92 LEU A O 1
ATOM 701 N N . PHE A 1 93 ? -0.929 -2.552 -2.179 1.00 84.38 93 PHE A N 1
ATOM 702 C CA . PHE A 1 93 ? -0.144 -3.167 -3.234 1.00 84.38 93 PHE A CA 1
ATOM 703 C C . PHE A 1 93 ? 0.728 -2.108 -3.905 1.00 84.38 93 PHE A C 1
ATOM 705 O O . PHE A 1 93 ? 0.467 -0.914 -3.812 1.00 84.38 93 PHE A O 1
ATOM 712 N N . ILE A 1 94 ? 1.769 -2.567 -4.592 1.00 79.94 94 ILE A N 1
ATOM 713 C CA . ILE A 1 94 ? 2.633 -1.758 -5.450 1.00 79.94 94 ILE A CA 1
ATOM 714 C C . ILE A 1 94 ? 2.945 -2.573 -6.701 1.00 79.94 94 ILE A C 1
ATOM 716 O O . ILE A 1 94 ? 3.088 -3.800 -6.625 1.00 79.94 94 ILE A O 1
ATOM 720 N N . ALA A 1 95 ? 3.088 -1.914 -7.851 1.00 77.62 95 ALA A N 1
ATOM 721 C CA . ALA A 1 95 ? 3.493 -2.608 -9.068 1.00 77.62 95 ALA A CA 1
ATOM 722 C C . ALA A 1 95 ? 4.799 -3.392 -8.843 1.00 77.62 95 ALA A C 1
ATOM 724 O O . ALA A 1 95 ? 5.785 -2.852 -8.329 1.00 77.62 95 ALA A O 1
ATOM 725 N N . GLY A 1 96 ? 4.820 -4.668 -9.236 1.00 78.19 96 GLY A N 1
ATOM 726 C CA . GLY A 1 96 ? 5.982 -5.542 -9.083 1.00 78.19 96 GLY A CA 1
ATOM 727 C C . GLY A 1 96 ? 5.640 -7.034 -9.112 1.00 78.19 96 GLY A C 1
ATOM 728 O O . GLY A 1 96 ? 4.477 -7.410 -9.272 1.00 78.19 96 GLY A O 1
ATOM 729 N N . PRO A 1 97 ? 6.642 -7.920 -8.945 1.00 79.81 97 PRO A N 1
ATOM 730 C CA . PRO A 1 97 ? 6.450 -9.368 -9.048 1.00 79.81 97 PRO A CA 1
ATOM 731 C C . PRO A 1 97 ? 5.414 -9.961 -8.091 1.00 79.81 97 PRO A C 1
ATOM 733 O O . PRO A 1 97 ? 4.788 -10.957 -8.444 1.00 79.81 97 PRO A O 1
ATOM 736 N N . PHE A 1 98 ? 5.219 -9.361 -6.913 1.00 86.75 98 PHE A N 1
ATOM 737 C CA . PHE A 1 98 ? 4.194 -9.794 -5.962 1.00 86.75 98 PHE A CA 1
ATOM 738 C C . PHE A 1 98 ? 2.788 -9.557 -6.529 1.00 86.75 98 PHE A C 1
ATOM 740 O O . PHE A 1 98 ? 2.058 -10.516 -6.772 1.00 86.75 98 PHE A O 1
ATOM 747 N N . MET A 1 99 ? 2.457 -8.302 -6.845 1.00 85.31 99 MET A N 1
ATOM 748 C CA . MET A 1 99 ? 1.173 -7.914 -7.436 1.00 85.31 99 MET A CA 1
ATOM 749 C C . MET A 1 99 ? 0.905 -8.663 -8.756 1.00 85.31 99 MET A C 1
ATOM 751 O O . MET A 1 99 ? -0.195 -9.186 -8.981 1.00 85.31 99 MET A O 1
ATOM 755 N N . ASN A 1 100 ? 1.935 -8.798 -9.600 1.00 80.81 100 ASN A N 1
ATOM 756 C CA . ASN A 1 100 ? 1.856 -9.470 -10.901 1.00 80.81 100 ASN A CA 1
ATOM 757 C C . ASN A 1 100 ? 1.694 -10.994 -10.787 1.00 80.81 100 ASN A C 1
ATOM 759 O O . ASN A 1 100 ? 1.215 -11.622 -11.731 1.00 80.81 100 ASN A O 1
ATOM 763 N N . ALA A 1 101 ? 2.028 -11.608 -9.644 1.00 81.50 101 ALA A N 1
ATOM 764 C CA . ALA A 1 101 ? 1.811 -13.040 -9.428 1.00 81.50 101 ALA A CA 1
ATOM 765 C C . ALA A 1 101 ? 0.348 -13.430 -9.664 1.00 81.50 101 ALA A C 1
ATOM 767 O O . ALA A 1 101 ? 0.059 -14.495 -10.210 1.00 81.50 101 ALA A O 1
ATOM 768 N N . SER A 1 102 ? -0.578 -12.537 -9.312 1.00 84.00 102 SER A N 1
ATOM 769 C CA . SER A 1 102 ? -2.019 -12.731 -9.475 1.00 84.00 102 SER A CA 1
ATOM 770 C C . SER A 1 102 ? -2.433 -13.029 -10.917 1.00 84.00 102 SER A C 1
ATOM 772 O O . SER A 1 102 ? -3.311 -13.862 -11.135 1.00 84.00 102 SER A O 1
ATOM 774 N N . GLN A 1 103 ? -1.748 -12.431 -11.896 1.00 77.31 103 GLN A N 1
ATOM 775 C CA . GLN A 1 103 ? -2.032 -12.634 -13.317 1.00 77.31 103 GLN A CA 1
ATOM 776 C C . GLN A 1 103 ? -1.748 -14.067 -13.769 1.00 77.31 103 GLN A C 1
ATOM 778 O O . GLN A 1 103 ? -2.331 -14.531 -14.738 1.00 77.31 103 GLN A O 1
ATOM 783 N N . VAL A 1 104 ? -0.875 -14.788 -13.064 1.00 73.94 104 VAL A N 1
ATOM 784 C CA . VAL A 1 104 ? -0.617 -16.210 -13.316 1.00 73.94 104 VAL A CA 1
ATOM 785 C C . VAL A 1 104 ? -1.455 -17.083 -12.388 1.00 73.94 104 VAL A C 1
ATOM 787 O O . VAL A 1 104 ? -2.031 -18.072 -12.833 1.00 73.94 104 VAL A O 1
ATOM 790 N N . LEU A 1 105 ? -1.555 -16.720 -11.110 1.00 77.75 105 LEU A N 1
ATOM 791 C CA . LEU A 1 105 ? -2.191 -17.538 -10.075 1.00 77.75 105 LEU A CA 1
ATOM 792 C C . LEU A 1 105 ? -3.716 -17.660 -10.212 1.00 77.75 105 LEU A C 1
ATOM 794 O O . LEU A 1 105 ? -4.265 -18.679 -9.789 1.00 77.75 105 LEU A O 1
ATOM 798 N N . TYR A 1 106 ? -4.386 -16.648 -10.772 1.00 78.56 106 TYR A N 1
ATOM 799 C CA . TYR A 1 106 ? -5.858 -16.557 -10.862 1.00 78.56 106 TYR A CA 1
ATOM 800 C C . TYR A 1 106 ? -6.362 -16.401 -12.295 1.00 78.56 106 TYR A C 1
ATOM 802 O O . TYR A 1 106 ? -7.443 -15.883 -12.568 1.00 78.56 106 TYR A O 1
ATOM 810 N N . SER A 1 107 ? -5.528 -16.849 -13.212 1.00 71.56 107 SER A N 1
ATOM 811 C CA . SER A 1 107 ? -5.765 -16.892 -14.634 1.00 71.56 107 SER A CA 1
ATOM 812 C C . SER A 1 107 ? -6.775 -17.969 -15.038 1.00 71.56 107 SER A C 1
ATOM 814 O O . SER A 1 107 ? -6.773 -19.068 -14.492 1.00 71.56 107 SER A O 1
ATOM 816 N N . ASP A 1 108 ? -7.587 -17.694 -16.062 1.00 65.00 108 ASP A N 1
ATOM 817 C CA . ASP A 1 108 ? -8.246 -18.739 -16.849 1.00 65.00 108 ASP A CA 1
ATOM 818 C C . ASP A 1 108 ? -7.215 -19.407 -17.792 1.00 65.00 108 ASP A C 1
ATOM 820 O O . ASP A 1 108 ? -6.716 -18.749 -18.723 1.00 65.00 108 ASP A O 1
ATOM 824 N N . PRO A 1 109 ? -6.896 -20.704 -17.599 1.00 57.91 109 PRO A N 1
ATOM 825 C CA . PRO A 1 109 ? -5.921 -21.414 -18.419 1.00 57.91 109 PRO A CA 1
ATOM 826 C C . PRO A 1 109 ? -6.291 -21.475 -19.907 1.00 57.91 109 PRO A C 1
ATOM 828 O O . PRO A 1 109 ? -5.391 -21.461 -20.752 1.00 57.91 109 PRO A O 1
ATOM 831 N N . ASP A 1 110 ? -7.584 -21.507 -20.247 1.00 60.44 110 ASP A N 1
ATOM 832 C CA . ASP A 1 110 ? -8.050 -21.589 -21.636 1.00 60.44 110 ASP A CA 1
ATOM 833 C C . ASP A 1 110 ? -7.904 -20.242 -22.350 1.00 60.44 110 ASP A C 1
ATOM 835 O O . ASP A 1 110 ? -7.502 -20.192 -23.519 1.00 60.44 110 ASP A O 1
ATOM 839 N N . ARG A 1 111 ? -8.170 -19.133 -21.646 1.00 60.69 111 ARG A N 1
ATOM 840 C CA . ARG A 1 111 ? -7.950 -17.773 -22.162 1.00 60.69 111 ARG A CA 1
ATOM 841 C C . ARG A 1 111 ? -6.466 -17.510 -22.393 1.00 60.69 111 ARG A C 1
ATOM 843 O O . ARG A 1 111 ? -6.089 -17.047 -23.468 1.00 60.69 111 ARG A O 1
ATOM 850 N N . TYR A 1 112 ? -5.617 -17.850 -21.428 1.00 56.53 112 TYR A N 1
ATOM 851 C CA . TYR A 1 112 ? -4.172 -17.643 -21.545 1.00 56.53 112 TYR A CA 1
ATOM 852 C C . TYR A 1 112 ? -3.523 -18.589 -22.568 1.00 56.53 112 TYR A C 1
ATOM 854 O O . TYR A 1 112 ? -2.639 -18.178 -23.321 1.00 56.53 112 TYR A O 1
ATOM 862 N N . GLY A 1 113 ? -3.982 -19.842 -22.670 1.00 57.12 113 GLY A N 1
ATOM 863 C CA . GLY A 1 113 ? -3.473 -20.812 -23.645 1.00 57.12 113 GLY A CA 1
ATOM 864 C C . GLY A 1 113 ? -3.625 -20.364 -25.106 1.00 57.12 113 GLY A C 1
ATOM 865 O O . GLY A 1 113 ? -2.780 -20.704 -25.939 1.00 57.12 113 GLY A O 1
ATOM 866 N N . ARG A 1 114 ? -4.644 -19.547 -25.410 1.00 61.50 114 ARG A N 1
ATOM 867 C CA . ARG A 1 114 ? -4.917 -18.988 -26.749 1.00 61.50 114 ARG A CA 1
ATOM 868 C C . ARG A 1 114 ? -4.038 -17.788 -27.124 1.00 61.50 114 ARG A C 1
ATOM 870 O O . ARG A 1 114 ? -3.988 -17.434 -28.300 1.00 61.50 114 ARG A O 1
ATOM 877 N N . LEU A 1 115 ? -3.345 -17.172 -26.166 1.00 54.31 115 LEU A N 1
ATOM 878 C CA . LEU A 1 115 ? -2.435 -16.052 -26.423 1.00 54.31 115 LEU A CA 1
ATOM 879 C C . LEU A 1 115 ? -1.116 -16.557 -27.032 1.00 54.31 115 LEU A C 1
ATOM 881 O O . LEU A 1 115 ? -0.627 -17.628 -26.661 1.00 54.31 115 LEU A O 1
ATOM 885 N N . LYS A 1 116 ? -0.508 -15.800 -27.958 1.00 54.09 116 LYS A N 1
ATOM 886 C CA . LYS A 1 116 ? 0.854 -16.086 -28.459 1.00 54.09 116 LYS A CA 1
ATOM 887 C C . LYS A 1 116 ? 1.891 -15.879 -27.340 1.00 54.09 116 LYS A C 1
ATOM 889 O O . LYS A 1 116 ? 1.634 -15.078 -26.452 1.00 54.09 116 LYS A O 1
ATOM 894 N N . PRO A 1 117 ? 3.087 -16.500 -27.374 1.00 51.62 117 PRO A N 1
ATOM 895 C CA . PRO A 1 117 ? 4.093 -16.370 -26.307 1.00 51.62 117 PRO A CA 1
ATOM 896 C C . PRO A 1 117 ? 4.447 -14.931 -25.900 1.00 51.62 117 PRO A C 1
ATOM 898 O O . PRO A 1 117 ? 4.497 -14.642 -24.712 1.00 51.62 117 PRO A O 1
ATOM 901 N N . HIS A 1 118 ? 4.593 -14.009 -26.856 1.00 47.97 118 HIS A N 1
ATOM 902 C CA . HIS A 1 118 ? 4.796 -12.588 -26.545 1.00 47.97 118 HIS A CA 1
ATOM 903 C C . HIS A 1 118 ? 3.540 -11.936 -25.950 1.00 47.97 118 HIS A C 1
ATOM 905 O O . HIS A 1 118 ? 3.657 -11.060 -25.119 1.00 47.97 118 HIS A O 1
ATOM 911 N N . GLN A 1 119 ? 2.334 -12.392 -26.290 1.00 43.78 119 GLN A N 1
ATOM 912 C CA . GLN A 1 119 ? 1.082 -11.921 -25.676 1.00 43.78 119 GLN A CA 1
ATOM 913 C C . GLN A 1 119 ? 0.841 -12.537 -24.285 1.00 43.78 119 GLN A C 1
ATOM 915 O O . GLN A 1 119 ? 0.132 -11.962 -23.473 1.00 43.78 119 GLN A O 1
ATOM 920 N N . ARG A 1 120 ? 1.445 -13.696 -23.983 1.00 50.59 120 ARG A N 1
ATOM 921 C CA . ARG A 1 120 ? 1.396 -14.360 -22.665 1.00 50.59 120 ARG A CA 1
ATOM 922 C C . ARG A 1 120 ? 2.250 -13.658 -21.608 1.00 50.59 120 ARG A C 1
ATOM 924 O O . ARG A 1 120 ? 2.034 -13.874 -20.419 1.00 50.59 120 ARG A O 1
ATOM 931 N N . SER A 1 121 ? 3.225 -12.859 -22.041 1.00 43.25 121 SER A N 1
ATOM 932 C CA . SER A 1 121 ? 4.084 -12.035 -21.185 1.00 43.25 121 SER A CA 1
ATOM 933 C C . SER A 1 121 ? 3.857 -10.528 -21.348 1.00 43.25 121 SER A C 1
ATOM 935 O O . SER A 1 121 ? 4.520 -9.778 -20.645 1.00 43.25 121 SER A O 1
ATOM 937 N N . MET A 1 122 ? 2.995 -10.091 -22.281 1.00 39.66 122 MET A N 1
ATOM 938 C CA . MET A 1 122 ? 2.849 -8.677 -22.680 1.00 39.66 122 MET A CA 1
ATOM 939 C C . MET A 1 122 ? 1.400 -8.241 -22.972 1.00 39.66 122 MET A C 1
ATOM 941 O O . MET A 1 122 ? 1.186 -7.324 -23.759 1.00 39.66 122 MET A O 1
ATOM 945 N N . GLU A 1 123 ? 0.382 -8.889 -22.402 1.00 37.97 123 GLU A N 1
ATOM 946 C CA . GLU A 1 123 ? -0.972 -8.311 -22.370 1.00 37.97 123 GLU A CA 1
ATOM 947 C C . GLU A 1 123 ? -1.263 -7.769 -20.963 1.00 37.97 123 GLU A C 1
ATOM 949 O O . GLU A 1 123 ? -1.571 -8.554 -20.062 1.00 37.97 123 GLU A O 1
ATOM 954 N N . PRO A 1 124 ? -1.231 -6.439 -20.770 1.00 38.16 124 PRO A N 1
ATOM 955 C CA . PRO A 1 124 ? -1.690 -5.776 -19.551 1.00 38.16 124 PRO A CA 1
ATOM 956 C C . PRO A 1 124 ? -3.207 -5.872 -19.287 1.00 38.16 124 PRO A C 1
ATOM 958 O O . PRO A 1 124 ? -3.673 -5.286 -18.319 1.00 38.16 124 PRO A O 1
ATOM 961 N N . LEU A 1 125 ? -3.999 -6.575 -20.111 1.00 41.97 125 LEU A N 1
ATOM 962 C CA . LEU A 1 125 ? -5.474 -6.542 -20.040 1.00 41.97 125 LEU A CA 1
ATOM 963 C C . LEU A 1 125 ? -6.147 -7.924 -19.968 1.00 41.97 125 LEU A C 1
ATOM 965 O O . LEU A 1 125 ? -7.369 -8.027 -19.875 1.00 41.97 125 LEU A O 1
ATOM 969 N N . ALA A 1 126 ? -5.398 -9.030 -19.996 1.00 43.53 126 ALA A N 1
ATOM 970 C CA . ALA A 1 126 ? -6.044 -10.342 -19.946 1.00 43.53 126 ALA A CA 1
ATOM 971 C C . ALA A 1 126 ? -6.449 -10.768 -18.523 1.00 43.53 126 ALA A C 1
ATOM 973 O O . ALA A 1 126 ? -7.382 -11.567 -18.389 1.00 43.53 126 ALA A O 1
ATOM 974 N N . MET A 1 127 ? -5.729 -10.316 -17.482 1.00 62.00 127 MET A N 1
ATOM 975 C CA . MET A 1 127 ? -5.822 -10.861 -16.117 1.00 62.00 127 MET A CA 1
ATOM 976 C C . MET A 1 127 ? -5.524 -9.805 -15.051 1.00 62.00 127 MET A C 1
ATOM 978 O O . MET A 1 127 ? -4.546 -9.068 -15.155 1.00 62.00 127 MET A O 1
ATOM 982 N N . LEU A 1 128 ? -6.371 -9.768 -14.025 1.00 75.94 128 LEU A N 1
ATOM 983 C CA . LEU A 1 128 ? -6.392 -8.759 -12.969 1.00 75.94 128 LEU A CA 1
ATOM 984 C C . LEU A 1 128 ? -5.190 -8.944 -12.009 1.00 75.94 128 LEU A C 1
ATOM 986 O O . LEU A 1 128 ? -5.123 -9.962 -11.307 1.00 75.94 128 LEU A O 1
ATOM 990 N N . PRO A 1 129 ? -4.207 -8.021 -11.988 1.00 82.44 129 PRO A N 1
ATOM 991 C CA . PRO A 1 129 ? -3.120 -8.050 -11.011 1.00 82.44 129 PRO A CA 1
ATOM 992 C C . PRO A 1 129 ? -3.651 -7.724 -9.603 1.00 82.44 129 PRO A C 1
ATOM 994 O O . PRO A 1 129 ? -4.745 -7.195 -9.459 1.00 82.44 129 PRO A O 1
ATOM 997 N N . GLY A 1 130 ? -2.899 -8.049 -8.549 1.00 89.19 130 GLY A N 1
ATOM 998 C CA . GLY A 1 130 ? -3.242 -7.645 -7.173 1.00 89.19 130 GLY A CA 1
ATOM 999 C C . GLY A 1 130 ? -4.299 -8.486 -6.433 1.00 89.19 130 GLY A C 1
ATOM 1000 O O . GLY A 1 130 ? -4.583 -8.231 -5.264 1.00 89.19 130 GLY A O 1
ATOM 1001 N N . ILE A 1 131 ? -4.887 -9.517 -7.056 1.00 90.56 131 ILE A N 1
ATOM 1002 C CA . ILE A 1 131 ? -5.868 -10.406 -6.394 1.00 90.56 131 ILE A CA 1
ATOM 1003 C C . ILE A 1 131 ? -5.289 -11.048 -5.123 1.00 90.56 131 ILE A C 1
ATOM 1005 O O . ILE A 1 131 ? -5.979 -11.121 -4.106 1.00 90.56 131 ILE A O 1
ATOM 1009 N N . ALA A 1 132 ? -4.040 -11.526 -5.166 1.00 91.38 132 ALA A N 1
ATOM 1010 C CA . ALA A 1 132 ? -3.372 -12.114 -4.006 1.00 91.38 132 ALA A CA 1
ATOM 1011 C C . ALA A 1 132 ? -3.271 -11.115 -2.846 1.00 91.38 132 ALA A C 1
ATOM 1013 O O . ALA A 1 132 ? -3.533 -11.494 -1.707 1.00 91.38 132 ALA A O 1
ATOM 1014 N N . ASP A 1 133 ? -2.948 -9.856 -3.139 1.00 93.81 133 ASP A N 1
ATOM 1015 C CA . ASP A 1 133 ? -2.845 -8.759 -2.179 1.00 93.81 133 ASP A CA 1
ATOM 1016 C C . ASP A 1 133 ? -4.191 -8.525 -1.478 1.00 93.81 133 ASP A C 1
ATOM 1018 O O . ASP A 1 133 ? -4.254 -8.502 -0.247 1.00 93.81 133 ASP A O 1
ATOM 1022 N N . ILE A 1 134 ? -5.293 -8.457 -2.237 1.00 95.06 134 ILE A N 1
ATOM 1023 C CA . ILE A 1 134 ? -6.642 -8.332 -1.664 1.00 95.06 134 ILE A CA 1
ATOM 1024 C C . ILE A 1 134 ? -7.025 -9.573 -0.855 1.00 95.06 134 ILE A C 1
ATOM 1026 O O . ILE A 1 134 ? -7.570 -9.435 0.235 1.00 95.06 134 ILE A O 1
ATOM 1030 N N . ILE A 1 135 ? -6.731 -10.788 -1.328 1.00 94.06 135 ILE A N 1
ATOM 1031 C CA . ILE A 1 135 ? -7.026 -12.016 -0.572 1.00 94.06 135 ILE A CA 1
ATOM 1032 C C . ILE A 1 135 ? -6.252 -12.034 0.747 1.00 94.06 135 ILE A C 1
ATOM 1034 O O . ILE A 1 135 ? -6.836 -12.354 1.781 1.00 94.06 135 ILE A O 1
ATOM 1038 N N . ILE A 1 136 ? -4.965 -11.687 0.742 1.00 95.44 136 ILE A N 1
ATOM 1039 C CA . ILE A 1 136 ? -4.160 -11.599 1.964 1.00 95.44 136 ILE A CA 1
ATOM 1040 C C . ILE A 1 136 ? -4.785 -10.577 2.911 1.00 95.44 136 ILE A C 1
ATOM 1042 O O . ILE A 1 136 ? -5.069 -10.919 4.053 1.00 95.44 136 ILE A O 1
ATOM 1046 N N . ASN A 1 137 ? -5.094 -9.372 2.435 1.00 96.81 137 ASN A N 1
ATOM 1047 C CA . ASN A 1 137 ? -5.680 -8.312 3.253 1.00 96.81 137 ASN A CA 1
ATOM 1048 C C . ASN A 1 137 ? -7.090 -8.635 3.775 1.00 96.81 137 ASN A C 1
ATOM 1050 O O . ASN A 1 137 ? -7.395 -8.340 4.930 1.00 96.81 137 ASN A O 1
ATOM 1054 N N . ASN A 1 138 ? -7.924 -9.316 2.987 1.00 96.75 138 ASN A N 1
ATOM 1055 C CA . ASN A 1 138 ? -9.204 -9.858 3.446 1.00 96.75 138 ASN A CA 1
ATOM 1056 C C . ASN A 1 138 ? -8.991 -10.824 4.618 1.00 96.75 138 ASN A C 1
ATOM 1058 O O . ASN A 1 138 ? -9.690 -10.745 5.623 1.00 96.75 138 ASN A O 1
ATOM 1062 N N . ASN A 1 139 ? -7.991 -11.701 4.506 1.00 96.06 139 ASN A N 1
ATOM 1063 C CA . ASN A 1 139 ? -7.664 -12.689 5.528 1.00 96.06 139 ASN A CA 1
ATOM 1064 C C . ASN A 1 139 ? -6.916 -12.109 6.746 1.00 96.06 139 ASN A C 1
ATOM 1066 O O . ASN A 1 139 ? -6.885 -12.734 7.805 1.00 96.06 139 ASN A O 1
ATOM 1070 N N . LEU A 1 140 ? -6.322 -10.918 6.627 1.00 96.94 140 LEU A N 1
ATOM 1071 C CA . LEU A 1 140 ? -5.832 -10.151 7.778 1.00 96.94 140 LEU A CA 1
ATOM 1072 C C . LEU A 1 140 ? -6.991 -9.558 8.600 1.00 96.94 140 LEU A C 1
ATOM 1074 O O . LEU A 1 140 ? -6.816 -9.257 9.784 1.00 96.94 140 LEU A O 1
ATOM 1078 N N . GLY A 1 141 ? -8.183 -9.455 8.003 1.00 96.56 141 GLY A N 1
ATOM 1079 C CA . GLY A 1 141 ? -9.404 -9.025 8.677 1.00 96.56 141 GLY A CA 1
ATOM 1080 C C . GLY A 1 141 ? -9.502 -7.512 8.852 1.00 96.56 141 GLY A C 1
ATOM 1081 O O . GLY A 1 141 ? -10.042 -7.049 9.858 1.00 96.56 141 GLY A O 1
ATOM 1082 N N . TRP A 1 142 ? -8.959 -6.733 7.910 1.00 97.44 142 TRP A N 1
ATOM 1083 C CA . TRP A 1 142 ? -9.137 -5.281 7.912 1.00 97.44 142 TRP A CA 1
ATOM 1084 C C . TRP A 1 142 ? -10.615 -4.911 7.821 1.00 97.44 142 TRP A C 1
ATOM 1086 O O . TRP A 1 142 ? -11.387 -5.547 7.110 1.00 97.44 142 TRP A O 1
ATOM 1096 N N . GLN A 1 143 ? -11.007 -3.865 8.545 1.00 98.31 143 GLN A N 1
ATOM 1097 C CA . GLN A 1 143 ? -12.391 -3.392 8.606 1.00 98.31 143 GLN A CA 1
ATOM 1098 C C . GLN A 1 143 ? -12.624 -2.134 7.769 1.00 98.31 143 GLN A C 1
ATOM 1100 O O . GLN A 1 143 ? -13.778 -1.809 7.482 1.00 98.31 143 GLN A O 1
ATOM 1105 N N . ALA A 1 144 ? -11.549 -1.440 7.392 1.00 98.31 144 ALA A N 1
ATOM 1106 C CA . ALA A 1 144 ? -11.519 -0.371 6.404 1.00 98.31 144 ALA A CA 1
ATOM 1107 C C . ALA A 1 144 ? -10.079 -0.130 5.928 1.00 98.31 144 ALA A C 1
ATOM 1109 O O . ALA A 1 144 ? -9.125 -0.362 6.680 1.00 98.31 144 ALA A O 1
ATOM 1110 N N . ALA A 1 145 ? -9.952 0.383 4.708 1.00 98.12 145 ALA A N 1
ATOM 1111 C CA . ALA A 1 145 ? -8.705 0.883 4.147 1.00 98.12 145 ALA A CA 1
ATOM 1112 C C . ALA A 1 145 ? -8.887 2.317 3.640 1.00 98.12 145 ALA A C 1
ATOM 1114 O O . ALA A 1 145 ? -9.981 2.683 3.213 1.00 98.12 145 ALA A O 1
ATOM 1115 N N . VAL A 1 146 ? -7.834 3.130 3.655 1.00 96.69 146 VAL A N 1
ATOM 1116 C CA . VAL A 1 146 ? -7.808 4.389 2.887 1.00 96.69 146 VAL A CA 1
ATOM 1117 C C . VAL A 1 146 ? -7.232 4.142 1.504 1.00 96.69 146 VAL A C 1
ATOM 1119 O O . VAL A 1 146 ? -6.457 3.214 1.307 1.00 96.69 146 VAL A O 1
ATOM 1122 N N . ILE A 1 147 ? -7.648 4.952 0.535 1.00 94.06 147 ILE A N 1
ATOM 1123 C CA . ILE A 1 147 ? -7.047 4.958 -0.799 1.00 94.06 147 ILE A CA 1
ATOM 1124 C C . ILE A 1 147 ? -5.749 5.765 -0.742 1.00 94.06 147 ILE A C 1
ATOM 1126 O O . ILE A 1 147 ? -5.793 6.978 -0.510 1.00 94.06 147 ILE A O 1
ATOM 1130 N N . GLY A 1 148 ? -4.624 5.091 -0.948 1.00 92.19 148 GLY A N 1
ATOM 1131 C CA . GLY A 1 148 ? -3.314 5.682 -1.172 1.00 92.19 148 GLY A CA 1
ATOM 1132 C C . GLY A 1 148 ? -3.039 5.937 -2.654 1.00 92.19 148 GLY A C 1
ATOM 1133 O O . GLY A 1 148 ? -3.940 5.891 -3.499 1.00 92.19 148 GLY A O 1
ATOM 1134 N N . ASN A 1 149 ? -1.800 6.298 -2.983 1.00 86.38 149 ASN A N 1
ATOM 1135 C CA . ASN A 1 149 ? -1.426 6.578 -4.370 1.00 86.38 149 ASN A CA 1
ATOM 1136 C C . ASN A 1 149 ? -1.188 5.309 -5.183 1.00 86.38 149 ASN A C 1
ATOM 1138 O O . ASN A 1 149 ? -1.494 5.307 -6.375 1.00 86.38 149 ASN A O 1
ATOM 1142 N N . HIS A 1 150 ? -0.666 4.245 -4.575 1.00 86.88 150 HIS A N 1
ATOM 1143 C CA . HIS A 1 150 ? -0.365 3.004 -5.278 1.00 86.88 150 HIS A CA 1
ATOM 1144 C C . HIS A 1 150 ? -1.626 2.199 -5.612 1.00 86.88 150 HIS A C 1
ATOM 1146 O O . HIS A 1 150 ? -1.600 1.409 -6.554 1.00 86.88 150 HIS A O 1
ATOM 1152 N N . GLU A 1 151 ? -2.776 2.501 -4.994 1.00 90.00 151 GLU A N 1
ATOM 1153 C CA . GLU A 1 151 ? -4.080 2.071 -5.517 1.00 90.00 151 GLU A CA 1
ATOM 1154 C C . GLU A 1 151 ? -4.347 2.561 -6.955 1.00 90.00 151 GLU A C 1
ATOM 1156 O O . GLU A 1 151 ? -5.188 2.002 -7.649 1.00 90.00 151 GLU A O 1
ATOM 1161 N N . PHE A 1 152 ? -3.624 3.565 -7.447 1.00 83.38 152 PHE A N 1
ATOM 1162 C CA . PHE A 1 152 ? -3.717 4.040 -8.827 1.00 83.38 152 PHE A CA 1
ATOM 1163 C C . PHE A 1 152 ? -2.525 3.617 -9.700 1.00 83.38 152 PHE A C 1
ATOM 1165 O O . PHE A 1 152 ? -2.422 4.048 -10.849 1.00 83.38 152 PHE A O 1
ATOM 1172 N N . ASP A 1 153 ? -1.634 2.750 -9.216 1.00 76.19 153 ASP A N 1
ATOM 1173 C CA . ASP A 1 153 ? -0.569 2.202 -10.056 1.00 76.19 153 ASP A CA 1
ATOM 1174 C C . ASP A 1 153 ? -1.158 1.434 -11.247 1.00 76.19 153 ASP A C 1
ATOM 1176 O O . ASP A 1 153 ? -2.028 0.576 -11.105 1.00 76.19 153 ASP A O 1
ATOM 1180 N N . GLY A 1 154 ? -0.670 1.737 -12.452 1.00 66.94 154 GLY A N 1
ATOM 1181 C CA . GLY A 1 154 ? -1.132 1.078 -13.677 1.00 66.94 154 GLY A CA 1
ATOM 1182 C C . GLY A 1 154 ? -2.532 1.496 -14.139 1.00 66.94 154 GLY A C 1
ATOM 1183 O O . GLY A 1 154 ? -3.027 0.954 -15.132 1.00 66.94 154 GLY A O 1
ATOM 1184 N N . ILE A 1 155 ? -3.167 2.473 -13.480 1.00 76.88 155 ILE A N 1
ATOM 1185 C CA . ILE A 1 155 ? -4.374 3.100 -14.011 1.00 76.88 155 ILE A CA 1
ATOM 1186 C C . ILE A 1 155 ? -4.002 4.098 -15.112 1.00 76.88 155 ILE A C 1
ATOM 1188 O O . ILE A 1 155 ? -3.012 4.823 -15.037 1.00 76.88 155 ILE A O 1
ATOM 1192 N N . SER A 1 156 ? -4.814 4.159 -16.156 1.00 72.94 156 SER A N 1
ATOM 1193 C CA . SER A 1 156 ? -4.728 5.192 -17.178 1.00 72.94 156 SER A CA 1
ATOM 1194 C C . SER A 1 156 ? -6.121 5.588 -17.636 1.00 72.94 156 SER A C 1
ATOM 1196 O O . SER A 1 156 ? -7.039 4.766 -17.706 1.00 72.94 156 SER A O 1
ATOM 1198 N N . GLN A 1 157 ? -6.278 6.871 -17.947 1.00 75.69 157 GLN A N 1
ATOM 1199 C CA . GLN A 1 157 ? -7.533 7.425 -18.419 1.00 75.69 157 GLN A CA 1
ATOM 1200 C C . GLN A 1 157 ? -7.374 8.002 -19.827 1.00 75.69 157 GLN A C 1
ATOM 1202 O O . GLN A 1 157 ? -6.490 8.816 -20.093 1.00 75.69 157 GLN A O 1
ATOM 1207 N N . ARG A 1 158 ? -8.281 7.636 -20.738 1.00 78.12 158 ARG A N 1
ATOM 1208 C CA . ARG A 1 158 ? -8.389 8.247 -22.071 1.00 78.12 158 ARG A CA 1
ATOM 1209 C C . ARG A 1 158 ? -9.807 8.760 -22.283 1.00 78.12 158 ARG A C 1
ATOM 1211 O O . ARG A 1 158 ? -10.758 7.987 -22.260 1.00 78.12 158 ARG A O 1
ATOM 1218 N N . ASN A 1 159 ? -9.964 10.067 -22.503 1.00 77.44 159 ASN A N 1
ATOM 1219 C CA . ASN A 1 159 ? -11.270 10.724 -22.688 1.00 77.44 159 ASN A CA 1
ATOM 1220 C C . ASN A 1 159 ? -12.277 10.444 -21.552 1.00 77.44 159 ASN A C 1
ATOM 1222 O O . ASN A 1 159 ? -13.470 10.244 -21.794 1.00 77.44 159 ASN A O 1
ATOM 1226 N N . GLY A 1 160 ? -11.800 10.389 -20.309 1.00 77.12 160 GLY A N 1
ATOM 1227 C CA . GLY A 1 160 ? -12.645 10.081 -19.157 1.00 77.12 160 GLY A CA 1
ATOM 1228 C C . GLY A 1 160 ? -12.787 8.584 -18.846 1.00 77.12 160 GLY A C 1
ATOM 1229 O O . GLY A 1 160 ? -13.274 8.260 -17.765 1.00 77.12 160 GLY A O 1
ATOM 1230 N N . VAL A 1 161 ? -12.365 7.696 -19.757 1.00 82.56 161 VAL A N 1
ATOM 1231 C CA . VAL A 1 161 ? -12.540 6.236 -19.674 1.00 82.56 161 VAL A CA 1
ATOM 1232 C C . VAL A 1 161 ? -11.313 5.553 -19.074 1.00 82.56 161 VAL A C 1
ATOM 1234 O O . VAL A 1 161 ? -10.201 5.826 -19.524 1.00 82.56 161 VAL A O 1
ATOM 1237 N N . LEU A 1 162 ? -11.522 4.667 -18.100 1.00 84.19 162 LEU A N 1
ATOM 1238 C CA . LEU A 1 162 ? -10.477 3.860 -17.457 1.00 84.19 162 LEU A CA 1
ATOM 1239 C C . LEU A 1 162 ? -10.031 2.667 -18.325 1.00 84.19 162 LEU A C 1
ATOM 1241 O O . LEU A 1 162 ? -10.831 2.113 -19.081 1.00 84.19 162 LEU A O 1
ATOM 1245 N N . ASN A 1 163 ? -8.767 2.251 -18.201 1.00 81.94 163 ASN A N 1
ATOM 1246 C CA . ASN A 1 163 ? -8.280 0.968 -18.726 1.00 81.94 163 ASN A CA 1
ATOM 1247 C C . ASN A 1 163 ? -8.856 -0.227 -17.950 1.00 81.94 163 ASN A C 1
ATOM 1249 O O . ASN A 1 163 ? -9.224 -0.080 -16.790 1.00 81.94 163 ASN A O 1
ATOM 1253 N N . GLU A 1 164 ? -8.900 -1.416 -18.555 1.00 78.25 164 GLU A N 1
ATOM 1254 C CA . GLU A 1 164 ? -9.235 -2.661 -17.836 1.00 78.25 164 GLU A CA 1
ATOM 1255 C C . GLU A 1 164 ? -8.116 -3.039 -16.850 1.00 78.25 164 GLU A C 1
ATOM 1257 O O . GLU A 1 164 ? -6.991 -2.542 -16.955 1.00 78.25 164 GLU A O 1
ATOM 1262 N N . GLY A 1 165 ? -8.418 -3.910 -15.883 1.00 75.56 165 GLY A N 1
ATOM 1263 C CA . GLY A 1 165 ? -7.448 -4.370 -14.889 1.00 75.56 165 GLY A CA 1
ATOM 1264 C C . GLY A 1 165 ? -7.090 -3.322 -13.830 1.00 75.56 165 GLY A C 1
ATOM 1265 O O . GLY A 1 165 ? -6.095 -3.478 -13.125 1.00 75.56 165 GLY A O 1
ATOM 1266 N N . ASN A 1 166 ? -7.873 -2.244 -13.737 1.00 84.31 166 ASN A N 1
ATOM 1267 C CA . ASN A 1 166 ? -7.660 -1.157 -12.786 1.00 84.31 166 ASN A CA 1
ATOM 1268 C C . ASN A 1 166 ? -8.110 -1.532 -11.362 1.00 84.31 166 ASN A C 1
ATOM 1270 O O . ASN A 1 166 ? -8.826 -2.508 -11.136 1.00 84.31 166 ASN A O 1
ATOM 1274 N N . PHE A 1 167 ? -7.753 -0.687 -10.397 1.00 89.69 167 PHE A N 1
ATOM 1275 C CA . PHE A 1 167 ? -8.102 -0.856 -8.987 1.00 89.69 167 PHE A CA 1
ATOM 1276 C C . PHE A 1 167 ? -9.593 -1.053 -8.694 1.00 89.69 167 PHE A C 1
ATOM 1278 O O . PHE A 1 167 ? -9.936 -1.872 -7.845 1.00 89.69 167 PHE A O 1
ATOM 1285 N N . PHE A 1 168 ? -10.496 -0.360 -9.391 1.00 91.81 168 PHE A N 1
ATOM 1286 C CA . PHE A 1 168 ? -11.934 -0.507 -9.148 1.00 91.81 168 PHE A CA 1
ATOM 1287 C C . PHE A 1 168 ? -12.453 -1.884 -9.566 1.00 91.81 168 PHE A C 1
ATOM 1289 O O . PHE A 1 168 ? -13.346 -2.423 -8.915 1.00 91.81 168 PHE A O 1
ATOM 1296 N N . GLU A 1 169 ? -11.879 -2.464 -10.621 1.00 90.44 169 GLU A N 1
ATOM 1297 C CA . GLU A 1 169 ? -12.136 -3.853 -10.996 1.00 90.44 169 GLU A CA 1
ATOM 1298 C C . GLU A 1 169 ? -11.532 -4.821 -9.967 1.00 90.44 169 GLU A C 1
ATOM 1300 O O . GLU A 1 169 ? -12.181 -5.797 -9.596 1.00 90.44 169 GLU A O 1
ATOM 1305 N N . LEU A 1 170 ? -10.333 -4.519 -9.451 1.00 91.50 170 LEU A N 1
ATOM 1306 C CA . LEU A 1 170 ? -9.656 -5.318 -8.425 1.00 91.50 170 LEU A CA 1
ATOM 1307 C C . LEU A 1 170 ? -10.458 -5.413 -7.126 1.00 91.50 170 LEU A C 1
ATOM 1309 O O . LEU A 1 170 ? -10.563 -6.486 -6.552 1.00 91.50 170 LEU A O 1
ATOM 1313 N N . ILE A 1 171 ? -11.061 -4.331 -6.648 1.00 95.00 171 ILE A N 1
ATOM 1314 C CA . ILE A 1 171 ? -11.816 -4.385 -5.387 1.00 95.00 171 ILE A CA 1
ATOM 1315 C C . ILE A 1 171 ? -13.244 -4.913 -5.553 1.00 95.00 171 ILE A C 1
ATOM 1317 O O . ILE A 1 171 ? -13.948 -5.058 -4.554 1.00 95.00 171 ILE A O 1
ATOM 1321 N N . ALA A 1 172 ? -13.683 -5.196 -6.781 1.00 95.12 172 ALA A N 1
ATOM 1322 C CA . ALA A 1 172 ? -15.008 -5.721 -7.073 1.00 95.12 172 ALA A CA 1
ATOM 1323 C C . ALA A 1 172 ? -15.062 -7.254 -7.008 1.00 95.12 172 ALA A C 1
ATOM 1325 O O . ALA A 1 172 ? -14.095 -7.961 -7.294 1.00 95.12 172 ALA A O 1
ATOM 1326 N N . ALA A 1 173 ? -16.238 -7.791 -6.678 1.00 94.25 173 ALA A N 1
ATOM 1327 C CA . ALA A 1 173 ? -16.482 -9.223 -6.802 1.00 94.25 173 ALA A CA 1
ATOM 1328 C C . ALA A 1 173 ? -16.567 -9.637 -8.278 1.00 94.25 173 ALA A C 1
ATOM 1330 O O . ALA A 1 173 ? -17.207 -8.970 -9.091 1.00 94.25 173 ALA A O 1
ATOM 1331 N N . ASN A 1 174 ? -15.990 -10.790 -8.607 1.00 88.94 174 ASN A N 1
ATOM 1332 C CA . ASN A 1 174 ? -16.022 -11.368 -9.941 1.00 88.94 174 ASN A CA 1
ATOM 1333 C C . ASN A 1 174 ? -16.172 -12.896 -9.869 1.00 88.94 174 ASN A C 1
ATOM 1335 O O . ASN A 1 174 ? -15.215 -13.630 -9.619 1.00 88.94 174 ASN A O 1
ATOM 1339 N N . SER A 1 175 ? -17.384 -13.388 -10.142 1.00 86.31 175 SER A N 1
ATOM 1340 C CA . SER A 1 175 ? -17.694 -14.824 -10.135 1.00 86.31 175 SER A CA 1
ATOM 1341 C C . SER A 1 175 ? -17.034 -15.605 -11.277 1.00 86.31 175 SER A C 1
ATOM 1343 O O . SER A 1 175 ? -16.930 -16.827 -11.195 1.00 86.31 175 SER A O 1
ATOM 1345 N N . GLY A 1 176 ? -16.577 -14.920 -12.331 1.00 78.25 176 GLY A N 1
ATOM 1346 C CA . GLY A 1 176 ? -15.862 -15.527 -13.454 1.00 78.25 176 GLY A CA 1
ATOM 1347 C C . GLY A 1 176 ? -14.410 -15.875 -13.126 1.00 78.25 176 GLY A C 1
ATOM 1348 O O . GLY A 1 176 ? -13.832 -16.758 -13.757 1.00 78.25 176 GLY A O 1
ATOM 1349 N N . ILE A 1 177 ? -13.829 -15.230 -12.112 1.00 78.12 177 ILE A N 1
ATOM 1350 C CA . ILE A 1 177 ? -12.496 -15.563 -11.614 1.00 78.12 177 ILE A CA 1
ATOM 1351 C C . ILE A 1 177 ? -12.656 -16.710 -10.624 1.00 78.12 177 ILE A C 1
ATOM 1353 O O . ILE A 1 177 ? -13.034 -16.499 -9.476 1.00 78.12 177 ILE A O 1
ATOM 1357 N N . THR A 1 178 ? -12.375 -17.932 -11.067 1.00 69.38 178 THR A N 1
ATOM 1358 C CA . THR A 1 178 ? -12.376 -19.127 -10.214 1.00 69.38 178 THR A CA 1
ATOM 1359 C C . THR A 1 178 ? -11.037 -19.843 -10.318 1.00 69.38 178 THR A C 1
ATOM 1361 O O . THR A 1 178 ? -10.315 -19.704 -11.299 1.00 69.38 178 THR A O 1
ATOM 1364 N N . ASN A 1 179 ? -10.711 -20.650 -9.311 1.00 63.59 179 ASN A N 1
ATOM 1365 C CA . ASN A 1 179 ? -9.509 -21.484 -9.306 1.00 63.59 179 ASN A CA 1
ATOM 1366 C C . ASN A 1 179 ? -9.867 -22.971 -9.125 1.00 63.59 179 ASN A C 1
ATOM 1368 O O . ASN A 1 179 ? -9.241 -23.715 -8.370 1.00 63.59 179 ASN A O 1
ATOM 1372 N N . PHE A 1 180 ? -10.949 -23.418 -9.771 1.00 45.19 180 PHE A N 1
ATOM 1373 C CA . PHE A 1 180 ? -11.630 -24.649 -9.357 1.00 45.19 180 PHE A CA 1
ATOM 1374 C C . PHE A 1 180 ? -10.964 -25.969 -9.790 1.00 45.19 180 PHE A C 1
ATOM 1376 O O . PHE A 1 180 ? -11.528 -27.038 -9.583 1.00 45.19 180 PHE A O 1
ATOM 1383 N N . ASN A 1 181 ? -9.757 -25.968 -10.359 1.00 46.41 181 ASN A N 1
ATOM 1384 C CA . ASN A 1 181 ? -9.103 -27.238 -10.706 1.00 46.41 181 ASN A CA 1
ATOM 1385 C C . ASN A 1 181 ? -7.595 -27.310 -10.440 1.00 46.41 181 ASN A C 1
ATOM 1387 O O . ASN A 1 181 ? -6.997 -28.348 -10.732 1.00 46.41 181 ASN A O 1
ATOM 1391 N N . GLY A 1 182 ? -6.964 -26.265 -9.890 1.00 46.72 182 GLY A N 1
ATOM 1392 C CA . GLY A 1 182 ? -5.525 -26.282 -9.612 1.00 46.72 182 GLY A CA 1
ATOM 1393 C C . GLY A 1 182 ? -4.653 -26.616 -10.834 1.00 46.72 182 GLY A C 1
ATOM 1394 O O . GLY A 1 182 ? -3.525 -27.095 -10.661 1.00 46.72 182 GLY A O 1
ATOM 1395 N N . ARG A 1 183 ? -5.169 -26.412 -12.055 1.00 43.47 183 ARG A N 1
ATOM 1396 C CA . ARG A 1 183 ? -4.409 -26.524 -13.299 1.00 43.47 183 ARG A CA 1
ATOM 1397 C C . ARG A 1 183 ? -3.824 -25.146 -13.582 1.00 43.47 183 ARG A C 1
ATOM 1399 O O . ARG A 1 183 ? -4.508 -24.277 -14.103 1.00 43.47 183 ARG A O 1
ATOM 1406 N N . GLY A 1 184 ? -2.568 -24.950 -13.182 1.00 46.62 184 GLY A N 1
ATOM 1407 C CA . GLY A 1 184 ? -1.783 -23.803 -13.637 1.00 46.62 184 GLY A CA 1
ATOM 1408 C C . GLY A 1 184 ? -1.681 -23.782 -15.165 1.00 46.62 184 GLY A C 1
ATOM 1409 O O . GLY A 1 184 ? -2.023 -24.757 -15.841 1.00 46.62 184 GLY A O 1
ATOM 1410 N N . ILE A 1 185 ? -1.219 -22.665 -15.717 1.00 40.91 185 ILE A N 1
ATOM 1411 C CA . ILE A 1 185 ? -1.267 -22.456 -17.159 1.00 40.91 185 ILE A CA 1
ATOM 1412 C C . ILE A 1 185 ? -0.045 -23.007 -17.915 1.00 40.91 185 ILE A C 1
ATOM 1414 O O . ILE A 1 185 ? 1.093 -22.728 -17.547 1.00 40.91 185 ILE A O 1
ATOM 1418 N N . GLY A 1 186 ? -0.301 -23.656 -19.064 1.00 37.91 186 GLY A N 1
ATOM 1419 C CA . GLY A 1 186 ? 0.608 -23.711 -20.225 1.00 37.91 186 GLY A CA 1
ATOM 1420 C C . GLY A 1 186 ? 1.501 -24.953 -20.364 1.00 37.91 186 GLY A C 1
ATOM 1421 O O . GLY A 1 186 ? 1.757 -25.675 -19.417 1.00 37.91 186 GLY A O 1
ATOM 1422 N N . THR A 1 187 ? 2.002 -25.224 -21.573 1.00 34.66 187 THR A N 1
ATOM 1423 C CA . THR A 1 187 ? 2.921 -26.346 -21.881 1.00 34.66 187 THR A CA 1
ATOM 1424 C C . THR A 1 187 ? 4.388 -26.075 -21.513 1.00 34.66 187 THR A C 1
ATOM 1426 O O . THR A 1 187 ? 5.184 -27.008 -21.502 1.00 34.66 187 THR A O 1
ATOM 1429 N N . ASP A 1 188 ? 4.724 -24.840 -21.116 1.00 41.34 188 ASP A N 1
ATOM 1430 C CA . ASP A 1 188 ? 5.991 -24.469 -20.454 1.00 41.34 188 ASP A CA 1
ATOM 1431 C C . ASP A 1 188 ? 5.952 -24.749 -18.926 1.00 41.34 188 ASP A C 1
ATOM 1433 O O . ASP A 1 188 ? 6.849 -24.376 -18.168 1.00 41.34 188 ASP A O 1
ATOM 1437 N N . ALA A 1 189 ? 4.908 -25.455 -18.461 1.00 38.22 189 ALA A N 1
ATOM 1438 C CA . ALA A 1 189 ? 4.564 -25.758 -17.066 1.00 38.22 189 ALA A CA 1
ATOM 1439 C C . ALA A 1 189 ? 5.596 -26.542 -16.240 1.00 38.22 189 ALA A C 1
ATOM 1441 O O . ALA A 1 189 ? 5.334 -26.806 -15.068 1.00 38.22 189 ALA A O 1
ATOM 1442 N N . LYS A 1 190 ? 6.777 -26.885 -16.766 1.00 38.75 190 LYS A N 1
ATOM 1443 C CA . LYS A 1 190 ? 7.856 -27.355 -15.882 1.00 38.75 190 LYS A CA 1
ATOM 1444 C C . LYS A 1 190 ? 8.384 -26.237 -14.970 1.00 38.75 190 LYS A C 1
ATOM 1446 O O . LYS A 1 190 ? 8.889 -26.560 -13.903 1.00 38.75 190 LYS A O 1
ATOM 1451 N N . ALA A 1 191 ? 8.217 -24.959 -15.340 1.00 39.84 191 ALA A N 1
ATOM 1452 C CA . ALA A 1 191 ? 8.686 -23.815 -14.546 1.00 39.84 191 ALA A CA 1
ATOM 1453 C C . ALA A 1 191 ? 7.620 -23.173 -13.625 1.00 39.84 191 ALA A C 1
ATOM 1455 O O . ALA A 1 191 ? 7.980 -22.495 -12.667 1.00 39.84 191 ALA A O 1
ATOM 1456 N N . TYR A 1 192 ? 6.314 -23.379 -13.868 1.00 44.91 192 TYR A N 1
ATOM 1457 C CA . TYR A 1 192 ? 5.246 -22.641 -13.166 1.00 44.91 192 TYR A CA 1
ATOM 1458 C C . TYR A 1 192 ? 4.039 -23.513 -12.774 1.00 44.91 192 TYR A C 1
ATOM 1460 O O . TYR A 1 192 ? 2.901 -23.240 -13.151 1.00 44.91 192 TYR A O 1
ATOM 1468 N N . THR A 1 193 ? 4.243 -24.539 -11.943 1.00 50.03 193 THR A N 1
ATOM 1469 C CA . THR A 1 193 ? 3.150 -25.309 -11.304 1.00 50.03 193 THR A CA 1
ATOM 1470 C C . THR A 1 193 ? 2.465 -24.537 -10.159 1.00 50.03 193 THR A C 1
ATOM 1472 O O . THR A 1 193 ? 2.144 -25.101 -9.110 1.00 50.03 193 THR A O 1
ATOM 1475 N N . ASN A 1 194 ? 2.272 -23.226 -10.314 1.00 53.16 194 ASN A N 1
ATOM 1476 C CA . ASN A 1 194 ? 1.835 -22.340 -9.238 1.00 53.16 194 ASN A CA 1
ATOM 1477 C C . ASN A 1 194 ? 0.309 -22.257 -9.202 1.00 53.16 194 ASN A C 1
ATOM 1479 O O . ASN A 1 194 ? -0.318 -21.706 -10.098 1.00 53.16 194 ASN A O 1
ATOM 1483 N N . ARG A 1 195 ? -0.291 -22.837 -8.160 1.00 63.78 195 ARG A N 1
ATOM 1484 C CA . ARG A 1 195 ? -1.734 -22.760 -7.898 1.00 63.78 195 ARG A CA 1
ATOM 1485 C C . ARG A 1 195 ? -2.038 -21.527 -7.055 1.00 63.78 195 ARG A C 1
ATOM 1487 O O . ARG A 1 195 ? -1.396 -21.375 -6.012 1.00 63.78 195 ARG A O 1
ATOM 1494 N N . GLY A 1 196 ? -3.019 -20.715 -7.460 1.00 62.81 196 GLY A N 1
ATOM 1495 C CA . GLY A 1 196 ? -3.624 -19.711 -6.581 1.00 62.81 196 GLY A CA 1
ATOM 1496 C C . GLY A 1 196 ? -4.268 -20.364 -5.352 1.00 62.81 196 GLY A C 1
ATOM 1497 O O . GLY A 1 196 ? -4.552 -21.565 -5.352 1.00 62.81 196 GLY A O 1
ATOM 1498 N N . ALA A 1 197 ? -4.501 -19.599 -4.291 1.00 72.06 197 ALA A N 1
ATOM 1499 C CA . ALA A 1 197 ? -5.259 -20.036 -3.117 1.00 72.06 197 ALA A CA 1
ATOM 1500 C C . ALA A 1 197 ? -6.324 -18.980 -2.786 1.00 72.06 197 ALA A C 1
ATOM 1502 O O . ALA A 1 197 ? -6.254 -17.861 -3.276 1.00 72.06 197 ALA A O 1
ATOM 1503 N N . GLY A 1 198 ? -7.340 -19.330 -1.997 1.00 73.25 198 GLY A N 1
ATOM 1504 C CA . GLY A 1 198 ? -8.305 -18.346 -1.486 1.00 73.25 198 GLY A CA 1
ATOM 1505 C C . GLY A 1 198 ? -9.482 -17.980 -2.401 1.00 73.25 198 GLY A C 1
ATOM 1506 O O . GLY A 1 198 ? -10.341 -17.223 -1.966 1.00 73.25 198 GLY A O 1
ATOM 1507 N N . ILE A 1 199 ? -9.590 -18.544 -3.613 1.00 78.38 199 ILE A N 1
ATOM 1508 C CA . ILE A 1 199 ? -10.776 -18.392 -4.481 1.00 78.38 199 ILE A CA 1
ATOM 1509 C C . ILE A 1 199 ? -11.493 -19.734 -4.635 1.00 78.38 199 ILE A C 1
ATOM 1511 O O . ILE A 1 199 ? -10.956 -20.674 -5.224 1.00 78.38 199 ILE A O 1
ATOM 1515 N N . GLY A 1 200 ? -12.712 -19.821 -4.099 1.00 72.62 200 GLY A N 1
ATOM 1516 C CA . GLY A 1 200 ? -13.570 -21.005 -4.199 1.00 72.62 200 GLY A CA 1
ATOM 1517 C C . GLY A 1 200 ? -14.411 -21.054 -5.482 1.00 72.62 200 GLY A C 1
ATOM 1518 O O . GLY A 1 200 ? -14.293 -20.204 -6.360 1.00 72.62 200 GLY A O 1
ATOM 1519 N N . ALA A 1 201 ? -15.320 -22.034 -5.569 1.00 71.62 201 ALA A N 1
ATOM 1520 C CA . ALA A 1 201 ? -16.291 -22.152 -6.672 1.00 71.62 201 ALA A CA 1
ATOM 1521 C C . ALA A 1 201 ? -17.199 -20.920 -6.840 1.00 71.62 201 ALA A C 1
ATOM 1523 O O . ALA A 1 201 ? -17.691 -20.680 -7.935 1.00 71.62 201 ALA A O 1
ATOM 1524 N N . GLY A 1 202 ? -17.423 -20.149 -5.769 1.00 77.00 202 GLY A N 1
ATOM 1525 C CA . GLY A 1 202 ? -18.198 -18.903 -5.814 1.00 77.00 202 GLY A CA 1
ATOM 1526 C C . GLY A 1 202 ? -17.481 -17.736 -6.504 1.00 77.00 202 GLY A C 1
ATOM 1527 O O . GLY A 1 202 ? -18.088 -16.687 -6.701 1.00 77.00 202 GLY A O 1
ATOM 1528 N N . GLY A 1 203 ? -16.215 -17.929 -6.876 1.00 85.38 203 GLY A N 1
ATOM 1529 C CA . GLY A 1 203 ? -15.374 -16.947 -7.540 1.00 85.38 203 GLY A CA 1
ATOM 1530 C C . GLY A 1 203 ? -14.754 -15.914 -6.605 1.00 85.38 203 GLY A C 1
ATOM 1531 O O . GLY A 1 203 ? -14.795 -16.044 -5.378 1.00 85.38 203 GLY A O 1
ATOM 1532 N N . TYR A 1 204 ? -14.101 -14.921 -7.200 1.00 90.38 204 TYR A N 1
ATOM 1533 C CA . TYR A 1 204 ? -13.411 -13.860 -6.483 1.00 90.38 204 TYR A CA 1
ATOM 1534 C C . TYR A 1 204 ? -14.417 -12.933 -5.801 1.00 90.38 204 TYR A C 1
ATOM 1536 O O . TYR A 1 204 ? -15.332 -12.414 -6.437 1.00 90.38 204 TYR A O 1
ATOM 1544 N N . THR A 1 205 ? -14.257 -12.702 -4.501 1.00 92.88 205 THR A N 1
ATOM 1545 C CA . THR A 1 205 ? -15.242 -11.953 -3.708 1.00 92.88 205 THR A CA 1
ATOM 1546 C C . THR A 1 205 ? -14.978 -10.448 -3.649 1.00 92.88 205 THR A C 1
ATOM 1548 O O . THR A 1 205 ? -15.807 -9.733 -3.082 1.00 92.88 205 THR A O 1
ATOM 1551 N N . GLY A 1 206 ? -13.861 -9.976 -4.218 1.00 95.00 206 GLY A N 1
ATOM 1552 C CA . GLY A 1 206 ? -13.404 -8.589 -4.113 1.00 95.00 206 GLY A CA 1
ATOM 1553 C C . GLY A 1 206 ? -12.892 -8.232 -2.715 1.00 95.00 206 GLY A C 1
ATOM 1554 O O . GLY A 1 206 ? -12.621 -9.111 -1.881 1.00 95.00 206 GLY A O 1
ATOM 1555 N N . ALA A 1 207 ? -12.765 -6.937 -2.436 1.00 97.25 207 ALA A N 1
ATOM 1556 C CA . ALA A 1 207 ? -12.359 -6.448 -1.121 1.00 97.25 207 ALA A CA 1
ATOM 1557 C C . ALA A 1 207 ? -13.482 -6.667 -0.093 1.00 97.25 207 ALA A C 1
ATOM 1559 O O . ALA A 1 207 ? -14.620 -6.243 -0.290 1.00 97.25 207 ALA A O 1
ATOM 1560 N N . GLN A 1 208 ? -13.174 -7.310 1.036 1.00 97.25 208 GLN A N 1
ATOM 1561 C CA . GLN A 1 208 ? -14.142 -7.555 2.117 1.00 97.25 208 GLN A CA 1
ATOM 1562 C C . GLN A 1 208 ? -14.274 -6.380 3.098 1.00 97.25 208 GLN A C 1
ATOM 1564 O O . GLN A 1 208 ? -14.975 -6.480 4.102 1.00 97.25 208 GLN A O 1
ATOM 1569 N N . PHE A 1 209 ? -13.646 -5.253 2.775 1.00 97.50 209 PHE A N 1
ATOM 1570 C CA . PHE A 1 209 ? -13.664 -4.007 3.528 1.00 97.50 209 PHE A CA 1
ATOM 1571 C C . PHE A 1 209 ? -13.900 -2.820 2.582 1.00 97.50 209 PHE A C 1
ATOM 1573 O O . PHE A 1 209 ? -13.585 -2.912 1.391 1.00 97.50 209 PHE A O 1
ATOM 1580 N N . PRO A 1 210 ? -14.457 -1.704 3.082 1.00 97.81 210 PRO A N 1
ATOM 1581 C CA . PRO A 1 210 ? -14.603 -0.487 2.306 1.00 97.81 210 PRO A CA 1
ATOM 1582 C C . PRO A 1 210 ? -13.256 0.220 2.133 1.00 97.81 210 PRO A C 1
ATOM 1584 O O . PRO A 1 210 ? -12.445 0.279 3.064 1.00 97.81 210 PRO A O 1
ATOM 1587 N N . TYR A 1 211 ? -13.077 0.827 0.964 1.00 97.94 211 TYR A N 1
ATOM 1588 C CA . TYR A 1 211 ? -12.050 1.836 0.734 1.00 97.94 211 TYR A CA 1
ATOM 1589 C C . TYR A 1 211 ? -12.631 3.229 0.978 1.00 97.94 211 TYR A C 1
ATOM 1591 O O . TYR A 1 211 ? -13.723 3.559 0.501 1.00 97.94 211 TYR A O 1
ATOM 1599 N N . LEU A 1 212 ? -11.904 4.035 1.747 1.00 98.00 212 LEU A N 1
ATOM 1600 C CA . LEU A 1 212 ? -12.365 5.311 2.267 1.00 98.00 212 LEU A CA 1
ATOM 1601 C C . LEU A 1 212 ? -11.583 6.477 1.667 1.00 98.00 212 LEU A C 1
ATOM 1603 O O . LEU A 1 212 ? -10.352 6.487 1.692 1.00 98.00 212 LEU A O 1
ATOM 1607 N N . SER A 1 213 ? -12.301 7.496 1.202 1.00 96.12 213 SER A N 1
ATOM 1608 C CA . SER A 1 213 ? -11.742 8.830 1.000 1.00 96.12 213 SER A CA 1
ATOM 1609 C C . SER A 1 213 ? -12.835 9.895 0.933 1.00 96.12 213 SER A C 1
ATOM 1611 O O . SER A 1 213 ? -13.776 9.802 0.145 1.00 96.12 213 SER A O 1
ATOM 1613 N N . VAL A 1 214 ? -12.718 10.928 1.764 1.00 95.69 214 VAL A N 1
ATOM 1614 C CA . VAL A 1 214 ? -13.670 12.044 1.840 1.00 95.69 214 VAL A CA 1
ATOM 1615 C C . VAL A 1 214 ? -13.487 13.043 0.693 1.00 95.69 214 VAL A C 1
ATOM 1617 O O . VAL A 1 214 ? -14.424 13.764 0.346 1.00 95.69 214 VAL A O 1
ATOM 1620 N N . ASN A 1 215 ? -12.289 13.089 0.105 1.00 93.81 215 ASN A N 1
ATOM 1621 C CA . ASN A 1 215 ? -11.876 14.097 -0.869 1.00 93.81 215 ASN A CA 1
ATOM 1622 C C . ASN A 1 215 ? -11.673 13.559 -2.294 1.00 93.81 215 ASN A C 1
ATOM 1624 O O . ASN A 1 215 ? -11.288 14.334 -3.167 1.00 93.81 215 ASN A O 1
ATOM 1628 N N . LEU A 1 216 ? -11.976 12.281 -2.552 1.00 92.06 216 LEU A N 1
ATOM 1629 C CA . LEU A 1 216 ? -12.042 11.737 -3.912 1.00 92.06 216 LEU A CA 1
ATOM 1630 C C . LEU A 1 216 ? -13.480 11.760 -4.456 1.00 92.06 216 LEU A C 1
ATOM 1632 O O . LEU A 1 216 ? -14.433 11.401 -3.762 1.00 92.06 216 LEU A O 1
ATOM 1636 N N . ASP A 1 217 ? -13.634 12.157 -5.720 1.00 88.38 217 ASP A N 1
ATOM 1637 C CA . ASP A 1 217 ? -14.895 12.107 -6.465 1.00 88.38 217 ASP A CA 1
ATOM 1638 C C . ASP A 1 217 ? -14.914 10.909 -7.422 1.00 88.38 217 ASP A C 1
ATOM 1640 O O . ASP A 1 217 ? -14.497 10.978 -8.581 1.00 88.38 217 ASP A O 1
ATOM 1644 N N . PHE A 1 218 ? -15.441 9.791 -6.929 1.00 86.12 218 PHE A N 1
ATOM 1645 C CA . PHE A 1 218 ? -15.574 8.547 -7.688 1.00 86.12 218 PHE A CA 1
ATOM 1646 C C . PHE A 1 218 ? -16.554 8.635 -8.868 1.00 86.12 218 PHE A C 1
ATOM 1648 O O . PHE A 1 218 ? -16.464 7.839 -9.804 1.00 86.12 218 PHE A O 1
ATOM 1655 N N . ASN A 1 219 ? -17.482 9.598 -8.855 1.00 84.38 219 ASN A N 1
ATOM 1656 C CA . ASN A 1 219 ? -18.478 9.765 -9.917 1.00 84.38 219 ASN A CA 1
ATOM 1657 C C . ASN A 1 219 ? -17.919 10.492 -11.147 1.00 84.38 219 ASN A C 1
ATOM 1659 O O . ASN A 1 219 ? -18.576 10.544 -12.187 1.00 84.38 219 ASN A O 1
ATOM 1663 N N . SER A 1 220 ? -16.700 11.020 -11.051 1.00 82.94 220 SER A N 1
ATOM 1664 C CA . SER A 1 220 ? -16.016 11.693 -12.154 1.00 82.94 220 SER A CA 1
ATOM 1665 C C . SER A 1 220 ? -15.506 10.735 -13.245 1.00 82.94 220 SER A C 1
ATOM 1667 O O . SER A 1 220 ? -15.225 11.163 -14.368 1.00 82.94 220 SER A O 1
ATOM 1669 N N . PHE A 1 221 ? -15.419 9.432 -12.953 1.00 79.31 221 PHE A N 1
ATOM 1670 C CA . PHE A 1 221 ? -14.884 8.419 -13.863 1.00 79.31 221 PHE A CA 1
ATOM 1671 C C . PHE A 1 221 ? -15.953 7.769 -14.738 1.00 79.31 221 PHE A C 1
ATOM 1673 O O . PHE A 1 221 ? -16.996 7.315 -14.260 1.00 79.31 221 PHE A O 1
ATOM 1680 N N . LYS A 1 222 ? -15.628 7.596 -16.024 1.00 83.88 222 LYS A N 1
ATOM 1681 C CA . LYS A 1 222 ? -16.308 6.624 -16.885 1.00 83.88 222 LYS A CA 1
ATOM 1682 C C . LYS A 1 222 ? -15.512 5.326 -16.830 1.00 83.88 222 LYS A C 1
ATOM 1684 O O . LYS A 1 222 ? -14.325 5.301 -17.128 1.00 83.88 222 LYS A O 1
ATOM 1689 N N . ALA A 1 223 ? -16.158 4.233 -16.465 1.00 85.25 223 ALA A N 1
ATOM 1690 C CA . ALA A 1 223 ? -15.496 2.937 -16.394 1.00 85.25 223 ALA A CA 1
ATOM 1691 C C . ALA A 1 223 ? -15.215 2.346 -17.779 1.00 85.25 223 ALA A C 1
ATOM 1693 O O . ALA A 1 223 ? -14.256 1.611 -17.952 1.00 85.25 223 ALA A O 1
ATOM 1694 N N . ASN A 1 224 ? -16.056 2.654 -18.768 1.00 83.56 224 ASN A N 1
ATOM 1695 C CA . ASN A 1 224 ? -15.959 2.103 -20.115 1.00 83.56 224 ASN A CA 1
ATOM 1696 C C . ASN A 1 224 ? -16.463 3.093 -21.175 1.00 83.56 224 ASN A C 1
ATOM 1698 O O . ASN A 1 224 ? -16.994 4.164 -20.866 1.00 83.56 224 ASN A O 1
ATOM 1702 N N . GLN A 1 225 ? -16.317 2.717 -22.448 1.00 86.19 225 GLN A N 1
ATOM 1703 C CA . GLN A 1 225 ? -16.735 3.535 -23.592 1.00 86.19 225 GLN A CA 1
ATOM 1704 C C . GLN A 1 225 ? -18.250 3.792 -23.636 1.00 86.19 225 GLN A C 1
ATOM 1706 O O . GLN A 1 225 ? -18.685 4.780 -24.220 1.00 86.19 225 GLN A O 1
ATOM 1711 N N . GLN A 1 226 ? -19.054 2.946 -22.984 1.00 88.25 226 GLN A N 1
ATOM 1712 C CA . GLN A 1 226 ? -20.503 3.123 -22.849 1.00 88.25 226 GLN A CA 1
ATOM 1713 C C . GLN A 1 226 ? -20.876 4.190 -21.805 1.00 88.25 226 GLN A C 1
ATOM 1715 O O . GLN A 1 226 ? -22.056 4.479 -21.622 1.00 88.25 226 GLN A O 1
ATOM 1720 N N . GLY A 1 227 ? -19.894 4.779 -21.116 1.00 86.81 227 GLY A N 1
ATOM 1721 C CA . GLY A 1 227 ? -20.108 5.865 -20.164 1.00 86.81 227 GLY A CA 1
ATOM 1722 C C . GLY A 1 227 ? -20.698 5.422 -18.827 1.00 86.81 227 GLY A C 1
ATOM 1723 O O . GLY A 1 227 ? -21.207 6.268 -18.095 1.00 86.81 227 GLY A O 1
ATOM 1724 N N . LYS A 1 228 ? -20.644 4.125 -18.489 1.00 91.00 228 LYS A N 1
ATOM 1725 C CA . LYS A 1 228 ? -21.066 3.651 -17.163 1.00 91.00 228 LYS A CA 1
ATOM 1726 C C . LYS A 1 228 ? -20.166 4.247 -16.079 1.00 91.00 228 LYS A C 1
ATOM 1728 O O . LYS A 1 228 ? -18.955 4.339 -16.275 1.00 91.00 228 LYS A O 1
ATOM 1733 N N . SER A 1 229 ? -20.744 4.591 -14.928 1.00 90.75 229 SER A N 1
ATOM 1734 C CA . SER A 1 229 ? -19.956 4.884 -13.726 1.00 90.75 229 SER A CA 1
ATOM 1735 C C . SER A 1 229 ? -19.212 3.630 -13.261 1.00 90.75 229 SER A C 1
ATOM 1737 O O . SER A 1 229 ? -19.605 2.506 -13.591 1.00 90.75 229 SER A O 1
ATOM 1739 N N . ILE A 1 230 ? -18.167 3.808 -12.454 1.00 91.12 230 ILE A N 1
ATOM 1740 C CA . ILE A 1 230 ? -17.428 2.686 -11.853 1.00 91.12 230 ILE A CA 1
ATOM 1741 C C . ILE A 1 230 ? -18.332 1.780 -11.007 1.00 91.12 230 ILE A C 1
ATOM 1743 O O . ILE A 1 230 ? -18.206 0.560 -11.067 1.00 91.12 230 ILE A O 1
ATOM 1747 N N . PHE A 1 231 ? -19.323 2.355 -10.318 1.00 94.00 231 PHE A N 1
ATOM 1748 C CA . PHE A 1 231 ? -20.304 1.607 -9.532 1.00 94.00 231 PHE A CA 1
ATOM 1749 C C . PHE A 1 231 ? -21.136 0.670 -10.408 1.00 94.00 231 PHE A C 1
ATOM 1751 O O . PHE A 1 231 ? -21.242 -0.522 -10.133 1.00 94.00 231 PHE A O 1
ATOM 1758 N N . ALA A 1 232 ? -21.682 1.186 -11.511 1.00 93.50 232 ALA A N 1
ATOM 1759 C CA . ALA A 1 232 ? -22.525 0.403 -12.408 1.00 93.50 232 ALA A CA 1
ATOM 1760 C C . ALA A 1 232 ? -21.735 -0.591 -13.274 1.00 93.50 232 ALA A C 1
ATOM 1762 O O . ALA A 1 232 ? -22.287 -1.606 -13.699 1.00 93.50 232 ALA A O 1
ATOM 1763 N N . ALA A 1 233 ? -20.476 -0.288 -13.598 1.00 91.50 233 ALA A N 1
ATOM 1764 C CA . ALA A 1 233 ? -19.644 -1.149 -14.431 1.00 91.50 233 ALA A CA 1
ATOM 1765 C C . ALA A 1 233 ? -19.066 -2.338 -13.659 1.00 91.50 233 ALA A C 1
ATOM 1767 O O . ALA A 1 233 ? -19.100 -3.450 -14.178 1.00 91.50 233 ALA A O 1
ATOM 1768 N N . TYR A 1 234 ? -18.589 -2.106 -12.434 1.00 91.88 234 TYR A N 1
ATOM 1769 C CA . TYR A 1 234 ? -17.921 -3.125 -11.620 1.00 91.88 234 TYR A CA 1
ATOM 1770 C C . TYR A 1 234 ? -18.812 -3.692 -10.506 1.00 91.88 234 TYR A C 1
ATOM 1772 O O . TYR A 1 234 ? -18.408 -4.602 -9.795 1.00 91.88 234 TYR A O 1
ATOM 1780 N N . GLY A 1 235 ? -20.037 -3.181 -10.334 1.00 94.31 235 GLY A N 1
ATOM 1781 C CA . GLY A 1 235 ? -20.945 -3.640 -9.277 1.00 94.31 235 GLY A CA 1
ATOM 1782 C C . GLY A 1 235 ? -20.509 -3.217 -7.870 1.00 94.31 235 GLY A C 1
ATOM 1783 O O . GLY A 1 235 ? -20.851 -3.886 -6.895 1.00 94.31 235 GLY A O 1
ATOM 1784 N N . LEU A 1 236 ? -19.748 -2.124 -7.760 1.00 96.00 236 LEU A N 1
ATOM 1785 C CA . LEU A 1 236 ? -19.340 -1.552 -6.477 1.00 96.00 236 LEU A CA 1
ATOM 1786 C C . LEU A 1 236 ? -20.511 -0.842 -5.799 1.00 96.00 236 LEU A C 1
ATOM 1788 O O . LEU A 1 236 ? -21.369 -0.243 -6.453 1.00 96.00 236 LEU A O 1
ATOM 1792 N N . LYS A 1 237 ? -20.514 -0.855 -4.468 1.00 96.44 237 LYS A N 1
ATOM 1793 C CA . LYS A 1 237 ? -21.475 -0.104 -3.660 1.00 96.44 237 LYS A CA 1
ATOM 1794 C C . LYS A 1 237 ? -20.985 1.328 -3.467 1.00 96.44 237 LYS A C 1
ATOM 1796 O O . LYS A 1 237 ? -19.868 1.550 -3.000 1.00 96.44 237 LYS A O 1
ATOM 1801 N N . ASP A 1 238 ? -21.850 2.284 -3.791 1.00 94.88 238 ASP A N 1
ATOM 1802 C CA . ASP A 1 238 ? -21.643 3.699 -3.486 1.00 94.88 238 ASP A CA 1
ATOM 1803 C C . ASP A 1 238 ? -22.191 4.017 -2.087 1.00 94.88 238 ASP A C 1
ATOM 1805 O O . ASP A 1 238 ? -23.405 4.059 -1.872 1.00 94.88 238 ASP A O 1
ATOM 1809 N N . ALA A 1 239 ? -21.291 4.240 -1.130 1.00 94.19 239 ALA A N 1
ATOM 1810 C CA . ALA A 1 239 ? -21.618 4.719 0.212 1.00 94.19 239 ALA A CA 1
ATOM 1811 C C . ALA A 1 239 ? -21.044 6.127 0.468 1.00 94.19 239 ALA A C 1
ATOM 1813 O O . ALA A 1 239 ? -20.761 6.505 1.602 1.00 94.19 239 ALA A O 1
ATOM 1814 N N . THR A 1 240 ? -20.873 6.937 -0.581 1.00 91.62 240 THR A N 1
ATOM 1815 C CA . THR A 1 240 ? -20.290 8.288 -0.475 1.00 91.62 240 THR A CA 1
ATOM 1816 C C . THR A 1 240 ? -21.271 9.350 0.028 1.00 91.62 240 THR A C 1
ATOM 1818 O O . THR A 1 240 ? -20.859 10.431 0.450 1.00 91.62 240 THR A O 1
ATOM 1821 N N . ALA A 1 241 ? -22.575 9.060 -0.010 1.00 90.38 241 ALA A N 1
ATOM 1822 C CA . ALA A 1 241 ? -23.620 10.018 0.346 1.00 90.38 241 ALA A CA 1
ATOM 1823 C C . ALA A 1 241 ? -23.811 10.201 1.863 1.00 90.38 241 ALA A C 1
ATOM 1825 O O . ALA A 1 241 ? -24.248 11.269 2.290 1.00 90.38 241 ALA A O 1
ATOM 1826 N N . LYS A 1 242 ? -23.543 9.163 2.666 1.00 92.06 242 LYS A N 1
ATOM 1827 C CA . LYS A 1 242 ? -23.675 9.181 4.132 1.00 92.06 242 LYS A CA 1
ATOM 1828 C C . LYS A 1 242 ? -22.892 8.028 4.772 1.00 92.06 242 LYS A C 1
ATOM 1830 O O . LYS A 1 242 ? -22.784 6.986 4.123 1.00 92.06 242 LYS A O 1
ATOM 1835 N N . PRO A 1 243 ? -22.476 8.146 6.047 1.00 93.31 243 PRO A N 1
ATOM 1836 C CA . PRO A 1 243 ? -21.866 7.041 6.779 1.00 93.31 243 PRO A CA 1
ATOM 1837 C C . PRO A 1 243 ? -22.785 5.817 6.855 1.00 93.31 243 PRO A C 1
ATOM 1839 O O . PRO A 1 243 ? -23.989 5.951 7.108 1.00 93.31 243 PRO A O 1
ATOM 1842 N N . GLN A 1 244 ? -22.217 4.628 6.650 1.00 93.56 244 GLN A N 1
ATOM 1843 C CA . GLN A 1 244 ? -22.908 3.333 6.711 1.00 93.56 244 GLN A CA 1
ATOM 1844 C C . GLN A 1 244 ? -22.038 2.285 7.415 1.00 93.56 244 GLN A C 1
ATOM 1846 O O . GLN A 1 244 ? -20.863 2.526 7.674 1.00 93.56 244 GLN A O 1
ATOM 1851 N N . LEU A 1 245 ? -22.607 1.120 7.741 1.00 94.81 245 LEU A N 1
ATOM 1852 C CA . LEU A 1 245 ? -21.835 0.002 8.291 1.00 94.81 245 LEU A CA 1
ATOM 1853 C C . LEU A 1 245 ? -20.780 -0.493 7.293 1.00 94.81 245 LEU A C 1
ATOM 1855 O O . LEU A 1 245 ? -21.024 -0.503 6.081 1.00 94.81 245 LEU A O 1
ATOM 1859 N N . SER A 1 246 ? -19.645 -0.959 7.822 1.00 91.81 246 SER A N 1
ATOM 1860 C CA . SER A 1 246 ? -18.582 -1.540 6.995 1.00 91.81 246 SER A CA 1
ATOM 1861 C C . SER A 1 246 ? -19.111 -2.704 6.171 1.00 91.81 246 SER A C 1
ATOM 1863 O O . SER A 1 246 ? -19.873 -3.548 6.650 1.00 91.81 246 SER A O 1
ATOM 1865 N N . SER A 1 247 ? -18.759 -2.692 4.891 1.00 94.25 247 SER A N 1
ATOM 1866 C CA . SER A 1 247 ? -19.269 -3.645 3.922 1.00 94.25 247 SER A CA 1
ATOM 1867 C C . SER A 1 247 ? -18.271 -3.878 2.795 1.00 94.25 247 SER A C 1
ATOM 1869 O O . SER A 1 247 ? -17.546 -2.973 2.388 1.00 94.25 247 SER A O 1
ATOM 1871 N N . ALA A 1 248 ? -18.279 -5.108 2.283 1.00 96.94 248 ALA A N 1
ATOM 1872 C CA . ALA A 1 248 ? -17.470 -5.527 1.147 1.00 96.94 248 ALA A CA 1
ATOM 1873 C C . ALA A 1 248 ? -17.845 -4.787 -0.146 1.00 96.94 248 ALA A C 1
ATOM 1875 O O . ALA A 1 248 ? -19.035 -4.516 -0.381 1.00 96.94 248 ALA A O 1
ATOM 1876 N N . ASN A 1 249 ? -16.841 -4.600 -1.009 1.00 97.25 249 ASN A N 1
ATOM 1877 C CA . ASN A 1 249 ? -16.936 -4.031 -2.357 1.00 97.25 249 ASN A CA 1
ATOM 1878 C C . ASN A 1 249 ? -17.525 -2.612 -2.363 1.00 97.25 249 ASN A C 1
ATOM 1880 O O . ASN A 1 249 ? -18.389 -2.288 -3.182 1.00 97.25 249 ASN A O 1
ATOM 1884 N N . THR A 1 250 ? -17.093 -1.784 -1.411 1.00 97.38 250 THR A N 1
ATOM 1885 C CA . THR A 1 250 ? -17.675 -0.465 -1.142 1.00 97.38 250 THR A CA 1
ATOM 1886 C C . THR A 1 250 ? -16.627 0.636 -1.254 1.00 97.38 250 THR A C 1
ATOM 1888 O O . THR A 1 250 ? -15.534 0.520 -0.701 1.00 97.38 250 THR A O 1
ATOM 1891 N N . LEU A 1 251 ? -16.999 1.735 -1.911 1.00 96.75 251 LEU A N 1
ATOM 1892 C CA . LEU A 1 251 ? -16.291 3.012 -1.825 1.00 96.75 251 LEU A CA 1
ATOM 1893 C C . LEU A 1 251 ? -17.124 3.973 -0.976 1.00 96.75 251 LEU A C 1
ATOM 1895 O O . LEU A 1 251 ? -18.329 4.125 -1.200 1.00 96.75 251 LEU A O 1
ATOM 1899 N N . ALA A 1 252 ? -16.495 4.612 0.005 1.00 96.75 252 ALA A N 1
ATOM 1900 C CA . ALA A 1 252 ? -17.181 5.501 0.938 1.00 96.75 252 ALA A CA 1
ATOM 1901 C C . ALA A 1 252 ? -16.302 6.684 1.354 1.00 96.75 252 ALA A C 1
ATOM 1903 O O . ALA A 1 252 ? -15.095 6.695 1.136 1.00 96.75 252 ALA A O 1
ATOM 1904 N N . ARG A 1 253 ? -16.908 7.685 1.995 1.00 96.88 253 ARG A N 1
ATOM 1905 C CA . ARG A 1 253 ? -16.159 8.747 2.692 1.00 96.88 253 ARG A CA 1
ATOM 1906 C C . ARG A 1 253 ? -15.779 8.326 4.106 1.00 96.88 253 ARG A C 1
ATOM 1908 O O . ARG A 1 253 ? -14.689 8.627 4.588 1.00 96.88 253 ARG A O 1
ATOM 1915 N N . SER A 1 254 ? -16.695 7.607 4.745 1.00 98.25 254 SER A N 1
ATOM 1916 C CA . SER A 1 254 ? -16.552 7.049 6.077 1.00 98.25 254 SER A CA 1
ATOM 1917 C C . SER A 1 254 ? -17.299 5.722 6.198 1.00 98.25 254 SER A C 1
ATOM 1919 O O . SER A 1 254 ? -18.123 5.363 5.354 1.00 98.25 254 SER A O 1
ATOM 1921 N N . THR A 1 255 ? -17.024 4.996 7.274 1.00 98.38 255 THR A N 1
ATOM 1922 C CA . THR A 1 255 ? -17.752 3.791 7.662 1.00 98.38 255 THR A CA 1
ATOM 1923 C C . THR A 1 255 ? -17.960 3.745 9.171 1.00 98.38 255 THR A C 1
ATOM 1925 O O . THR A 1 255 ? -17.252 4.395 9.934 1.00 98.38 255 THR A O 1
ATOM 1928 N N . VAL A 1 256 ? -18.923 2.943 9.612 1.00 98.44 256 VAL A N 1
ATOM 1929 C CA . VAL A 1 256 ? -19.268 2.738 11.019 1.00 98.44 256 VAL A CA 1
ATOM 1930 C C . VAL A 1 256 ? -18.973 1.295 11.412 1.00 98.44 256 VAL A C 1
ATOM 1932 O O . VAL A 1 256 ? -19.436 0.359 10.754 1.00 98.44 256 VAL A O 1
ATOM 1935 N N . ILE A 1 257 ? -18.225 1.115 12.499 1.00 98.25 257 ILE A N 1
ATOM 1936 C CA . ILE A 1 257 ? -17.867 -0.189 13.062 1.00 98.25 257 ILE A CA 1
ATOM 1937 C C . ILE A 1 257 ? -18.575 -0.372 14.414 1.00 98.25 257 ILE A C 1
ATOM 1939 O O . ILE A 1 257 ? -18.353 0.430 15.326 1.00 98.25 257 ILE A O 1
ATOM 1943 N N . PRO A 1 258 ? -19.451 -1.383 14.564 1.00 97.06 258 PRO A N 1
ATOM 1944 C CA . PRO A 1 258 ? -20.160 -1.636 15.815 1.00 97.06 258 PRO A CA 1
ATOM 1945 C C . PRO A 1 258 ? -19.322 -2.458 16.808 1.00 97.06 258 PRO A C 1
ATOM 1947 O O . PRO A 1 258 ? -18.646 -3.410 16.425 1.00 97.06 258 PRO A O 1
ATOM 1950 N N . PHE A 1 259 ? -19.453 -2.138 18.096 1.00 95.62 259 PHE A N 1
ATOM 1951 C CA . PHE A 1 259 ? -18.845 -2.834 19.233 1.00 95.62 259 PHE A CA 1
ATOM 1952 C C . PHE A 1 259 ? -19.868 -2.951 20.373 1.00 95.62 259 PHE A C 1
ATOM 1954 O O . PHE A 1 259 ? -19.949 -2.096 21.258 1.00 95.62 259 PHE A O 1
ATOM 1961 N N . GLY A 1 260 ? -20.714 -3.985 20.324 1.00 89.88 260 GLY A N 1
ATOM 1962 C CA . GLY A 1 260 ? -21.858 -4.098 21.233 1.00 89.88 260 GLY A CA 1
ATOM 1963 C C . GLY A 1 260 ? -22.814 -2.912 21.061 1.00 89.88 260 GLY A C 1
ATOM 1964 O O . GLY A 1 260 ? -23.333 -2.690 19.968 1.00 89.88 260 GLY A O 1
ATOM 1965 N N . SER A 1 261 ? -23.040 -2.143 22.128 1.00 88.62 261 SER A N 1
ATOM 1966 C CA . SER A 1 261 ? -23.837 -0.907 22.093 1.00 88.62 261 SER A CA 1
ATOM 1967 C C . SER A 1 261 ? -23.058 0.323 21.611 1.00 88.62 261 SER A C 1
ATOM 1969 O O . SER A 1 261 ? -23.674 1.330 21.267 1.00 88.62 261 SER A O 1
ATOM 1971 N N . SER A 1 262 ? -21.725 0.254 21.583 1.00 94.31 262 SER A N 1
ATOM 1972 C CA . SER A 1 262 ? -20.852 1.332 21.111 1.00 94.31 262 SER A CA 1
ATOM 1973 C C . SER A 1 262 ? -20.636 1.248 19.600 1.00 94.31 262 SER A C 1
ATOM 1975 O O . SER A 1 262 ? -20.753 0.186 18.986 1.00 94.31 262 SER A O 1
ATOM 1977 N N . LYS A 1 263 ? -20.297 2.379 18.980 1.00 97.00 263 LYS A N 1
ATOM 1978 C CA . LYS A 1 263 ? -19.932 2.475 17.562 1.00 97.00 263 LYS A CA 1
ATOM 1979 C C . LYS A 1 263 ? -18.730 3.395 17.407 1.00 97.00 263 LYS A C 1
ATOM 1981 O O . LYS A 1 263 ? -18.623 4.381 18.133 1.00 97.00 263 LYS A O 1
ATOM 1986 N N . VAL A 1 264 ? -17.873 3.079 16.445 1.00 98.69 264 VAL A N 1
ATOM 1987 C CA . VAL A 1 264 ? -16.743 3.917 16.034 1.00 98.69 264 VAL A CA 1
ATOM 1988 C C . VAL A 1 264 ? -16.950 4.322 14.579 1.00 98.69 264 VAL A C 1
ATOM 1990 O O . VAL A 1 264 ? -17.195 3.466 13.726 1.00 98.69 264 VAL A O 1
ATOM 1993 N N . GLY A 1 265 ? -16.886 5.620 14.304 1.00 98.69 265 GLY A N 1
ATOM 1994 C CA . GLY A 1 265 ? -16.840 6.163 12.952 1.00 98.69 265 GLY A CA 1
ATOM 1995 C C . GLY A 1 265 ? -15.400 6.198 12.454 1.00 98.69 265 GLY A C 1
ATOM 1996 O O . GLY A 1 265 ? -14.504 6.593 13.193 1.00 98.69 265 GLY A O 1
ATOM 1997 N N . VAL A 1 266 ? -15.171 5.785 11.212 1.00 98.88 266 VAL A N 1
ATOM 1998 C CA . VAL A 1 266 ? -13.856 5.827 10.564 1.00 98.88 266 VAL A CA 1
ATOM 1999 C C . VAL A 1 266 ? -13.986 6.634 9.283 1.00 98.88 266 VAL A C 1
ATOM 2001 O O . VAL A 1 266 ? -14.744 6.246 8.399 1.00 98.88 266 VAL A O 1
ATOM 2004 N N . ILE A 1 267 ? -13.275 7.752 9.186 1.00 98.81 267 ILE A N 1
ATOM 2005 C CA . ILE A 1 267 ? -13.249 8.646 8.019 1.00 98.81 267 ILE A CA 1
ATOM 2006 C C . ILE A 1 267 ? -11.945 8.404 7.259 1.00 98.81 267 ILE A C 1
ATOM 2008 O O . ILE A 1 267 ? -10.908 8.233 7.891 1.00 98.81 267 ILE A O 1
ATOM 2012 N N . GLY A 1 268 ? -11.984 8.402 5.925 1.00 98.31 268 GLY A N 1
ATOM 2013 C CA . GLY A 1 268 ? -10.780 8.333 5.091 1.00 98.31 268 GLY A CA 1
ATOM 2014 C C . GLY A 1 268 ? -10.408 9.676 4.471 1.00 98.31 268 GLY A C 1
ATOM 2015 O O . GLY A 1 268 ? -11.298 10.429 4.083 1.00 98.31 268 GLY A O 1
ATOM 2016 N N . ALA A 1 269 ? -9.119 9.961 4.297 1.00 97.56 269 ALA A N 1
ATOM 2017 C CA . ALA A 1 269 ? -8.650 11.088 3.484 1.00 97.56 269 ALA A CA 1
ATOM 2018 C C . ALA A 1 269 ? -7.381 10.737 2.698 1.00 97.56 269 ALA A C 1
ATOM 2020 O O . ALA A 1 269 ? -6.446 10.149 3.238 1.00 97.56 269 ALA A O 1
ATOM 2021 N N . THR A 1 270 ? -7.341 11.148 1.434 1.00 95.50 270 THR A N 1
ATOM 2022 C CA . THR A 1 270 ? -6.217 10.920 0.514 1.00 95.50 270 THR A CA 1
ATOM 2023 C C . THR A 1 270 ? -5.482 12.232 0.256 1.00 95.50 270 THR A C 1
ATOM 2025 O O . THR A 1 270 ? -6.078 13.308 0.326 1.00 95.50 270 THR A O 1
ATOM 2028 N N . THR A 1 271 ? -4.189 12.171 -0.054 1.00 93.44 271 THR A N 1
ATOM 2029 C CA . THR A 1 271 ? -3.377 13.366 -0.304 1.00 93.44 271 THR A CA 1
ATOM 2030 C C . THR A 1 271 ? -3.995 14.333 -1.345 1.00 93.44 271 THR A C 1
ATOM 2032 O O . THR A 1 271 ? -4.407 13.900 -2.428 1.00 93.44 271 THR A O 1
ATOM 2035 N N . PRO A 1 272 ? -4.059 15.655 -1.067 1.00 93.06 272 PRO A N 1
ATOM 2036 C CA . PRO A 1 272 ? -4.555 16.663 -2.012 1.00 93.06 272 PRO A CA 1
ATOM 2037 C C . PRO A 1 272 ? -3.745 16.791 -3.309 1.00 93.06 272 PRO A C 1
ATOM 2039 O O . PRO A 1 272 ? -4.275 17.293 -4.301 1.00 93.06 272 PRO A O 1
ATOM 2042 N N . PHE A 1 273 ? -2.484 16.352 -3.313 1.00 89.38 273 PHE A N 1
ATOM 2043 C CA . PHE A 1 273 ? -1.596 16.391 -4.483 1.00 89.38 273 PHE A CA 1
ATOM 2044 C C . PHE A 1 273 ? -1.462 15.044 -5.188 1.00 89.38 273 PHE A C 1
ATOM 2046 O O . PHE A 1 273 ? -0.531 14.843 -5.963 1.00 89.38 273 PHE A O 1
ATOM 2053 N N . LEU A 1 274 ? -2.386 14.109 -4.958 1.00 87.38 274 LEU A N 1
ATOM 2054 C CA . LEU A 1 274 ? -2.367 12.788 -5.591 1.00 87.38 274 LEU A CA 1
ATOM 2055 C C . LEU A 1 274 ? -2.085 12.835 -7.116 1.00 87.38 274 LEU A C 1
ATOM 2057 O O . LEU A 1 274 ? -1.255 12.047 -7.560 1.00 87.38 274 LEU A O 1
ATOM 2061 N N . PRO A 1 275 ? -2.644 13.768 -7.920 1.00 84.38 275 PRO A N 1
ATOM 2062 C CA . PRO A 1 275 ? -2.373 13.853 -9.359 1.00 84.38 275 PRO A CA 1
ATOM 2063 C C . PRO A 1 275 ? -0.917 14.176 -9.728 1.00 84.38 275 PRO A C 1
ATOM 2065 O O . PRO A 1 275 ? -0.504 13.881 -10.844 1.00 84.38 275 PRO A O 1
ATOM 2068 N N . ASP A 1 276 ? -0.130 14.742 -8.808 1.00 80.69 276 ASP A N 1
ATOM 2069 C CA . ASP A 1 276 ? 1.296 15.024 -9.028 1.00 80.69 276 ASP A CA 1
ATOM 2070 C C . ASP A 1 276 ? 2.174 13.780 -8.835 1.00 80.69 276 ASP A C 1
ATOM 2072 O O . ASP A 1 276 ? 3.345 13.767 -9.224 1.00 80.69 276 ASP A O 1
ATOM 2076 N N . ILE A 1 277 ? 1.631 12.733 -8.208 1.00 73.94 277 ILE A N 1
ATOM 2077 C CA . ILE A 1 277 ? 2.369 11.518 -7.835 1.00 73.94 277 ILE A CA 1
ATOM 2078 C C . ILE A 1 277 ? 1.827 10.244 -8.488 1.00 73.94 277 ILE A C 1
ATOM 2080 O O . ILE A 1 277 ? 2.492 9.211 -8.415 1.00 73.94 277 ILE A O 1
ATOM 2084 N N . VAL A 1 278 ? 0.683 10.314 -9.175 1.00 76.56 278 VAL A N 1
ATOM 2085 C CA . VAL A 1 278 ? 0.124 9.212 -9.973 1.00 76.56 278 VAL A CA 1
ATOM 2086 C C . VAL A 1 278 ? 0.079 9.584 -11.453 1.00 76.56 278 VAL A C 1
ATOM 2088 O O . VAL A 1 278 ? -0.339 10.675 -11.834 1.00 76.56 278 VAL A O 1
ATOM 2091 N N . GLY A 1 279 ? 0.526 8.671 -12.314 1.00 68.69 279 GLY A N 1
ATOM 2092 C CA . GLY A 1 279 ? 0.488 8.871 -13.762 1.00 68.69 279 GLY A CA 1
ATOM 2093 C C . GLY A 1 279 ? -0.904 8.611 -14.343 1.00 68.69 279 GLY A C 1
ATOM 2094 O O . GLY A 1 279 ? -1.613 7.722 -13.890 1.00 68.69 279 GLY A O 1
ATOM 2095 N N . GLY A 1 280 ? -1.288 9.349 -15.388 1.00 66.69 280 GLY A N 1
ATOM 2096 C CA . GLY A 1 280 ? -2.435 8.985 -16.233 1.00 66.69 280 GLY A CA 1
ATOM 2097 C C . GLY A 1 280 ? -3.827 9.347 -15.702 1.00 66.69 280 GLY A C 1
ATOM 2098 O O . GLY A 1 280 ? -4.811 8.971 -16.343 1.00 66.69 280 GLY A O 1
ATOM 2099 N N . LEU A 1 281 ? -3.922 10.088 -14.593 1.00 68.00 281 LEU A N 1
ATOM 2100 C CA . LEU A 1 281 ? -5.179 10.609 -14.050 1.00 68.00 281 LEU A CA 1
ATOM 2101 C C . LEU A 1 281 ? -5.299 12.121 -14.241 1.00 68.00 281 LEU A C 1
ATOM 2103 O O . LEU A 1 281 ? -4.337 12.864 -14.067 1.00 68.00 281 LEU A O 1
ATOM 2107 N N . ASP A 1 282 ? -6.506 12.578 -14.570 1.00 70.44 282 ASP A N 1
ATOM 2108 C CA . ASP A 1 282 ? -6.810 14.003 -14.667 1.00 70.44 282 ASP A CA 1
ATOM 2109 C C . ASP A 1 282 ? -7.162 14.582 -13.274 1.00 70.44 282 ASP A C 1
ATOM 2111 O O . ASP A 1 282 ? -8.188 14.190 -12.694 1.00 70.44 282 ASP A O 1
ATOM 2115 N N . PRO A 1 283 ? -6.373 15.541 -12.739 1.00 65.69 283 PRO A N 1
ATOM 2116 C CA . PRO A 1 283 ? -6.629 16.178 -11.442 1.00 65.69 283 PRO A CA 1
ATOM 2117 C C . PRO A 1 283 ? -8.012 16.829 -11.337 1.00 65.69 283 PRO A C 1
ATOM 2119 O O . PRO A 1 283 ? -8.581 16.907 -10.246 1.00 65.69 283 PRO A O 1
ATOM 2122 N N . SER A 1 284 ? -8.559 17.312 -12.457 1.00 65.69 284 SER A N 1
ATOM 2123 C CA . SER A 1 284 ? -9.821 18.058 -12.481 1.00 65.69 284 SER A CA 1
ATOM 2124 C C . SER A 1 284 ? -11.050 17.185 -12.205 1.00 65.69 284 SER A C 1
ATOM 2126 O O . SER A 1 284 ? -12.087 17.704 -11.782 1.00 65.69 284 SER A O 1
ATOM 2128 N N . ASN A 1 285 ? -10.909 15.868 -12.384 1.00 66.44 285 ASN A N 1
ATOM 2129 C CA . ASN A 1 285 ? -11.968 14.884 -12.186 1.00 66.44 285 ASN A CA 1
ATOM 2130 C C . ASN A 1 285 ? -11.897 14.255 -10.787 1.00 66.44 285 ASN A C 1
ATOM 2132 O O . ASN A 1 285 ? -12.901 14.211 -10.085 1.00 66.44 285 ASN A O 1
ATOM 2136 N N . LEU A 1 286 ? -10.710 13.835 -10.344 1.00 72.00 286 LEU A N 1
ATOM 2137 C CA . LEU A 1 286 ? -10.570 12.968 -9.170 1.00 72.00 286 LEU A CA 1
ATOM 2138 C C . LEU A 1 286 ? -10.727 13.691 -7.817 1.00 72.00 286 LEU A C 1
ATOM 2140 O O . LEU A 1 286 ? -11.222 13.086 -6.873 1.00 72.00 286 LEU A O 1
ATOM 2144 N N . ILE A 1 287 ? -10.316 14.962 -7.700 1.00 70.44 287 ILE A N 1
ATOM 2145 C CA . ILE A 1 287 ? -10.172 15.680 -6.404 1.00 70.44 287 ILE A CA 1
ATOM 2146 C C . ILE A 1 287 ? -10.802 17.076 -6.486 1.00 70.44 287 ILE A C 1
ATOM 2148 O O . ILE A 1 287 ? -10.291 18.072 -5.962 1.00 70.44 287 ILE A O 1
ATOM 2152 N N . LYS A 1 288 ? -11.902 17.191 -7.236 1.00 69.31 288 LYS A N 1
ATOM 2153 C CA . LYS A 1 288 ? -12.481 18.474 -7.653 1.00 69.31 288 LYS A CA 1
ATOM 2154 C C . LYS A 1 288 ? -12.641 19.455 -6.481 1.00 69.31 288 LYS A C 1
ATOM 2156 O O . LYS A 1 288 ? -13.347 19.194 -5.512 1.00 69.31 288 LYS A O 1
ATOM 2161 N N . GLY A 1 289 ? -11.980 20.611 -6.586 1.00 73.75 289 GLY A N 1
ATOM 2162 C CA . GLY A 1 289 ? -12.013 21.683 -5.580 1.00 73.75 289 GLY A CA 1
ATOM 2163 C C . GLY A 1 289 ? -11.062 21.510 -4.388 1.00 73.75 289 GLY A C 1
ATOM 2164 O O . GLY A 1 289 ? -10.904 22.455 -3.617 1.00 73.75 289 GLY A O 1
ATOM 2165 N N . THR A 1 290 ? -10.391 20.362 -4.256 1.00 83.62 290 THR A N 1
ATOM 2166 C CA . THR A 1 290 ? -9.431 20.095 -3.168 1.00 83.62 290 THR A CA 1
ATOM 2167 C C . THR A 1 290 ? -8.008 19.813 -3.633 1.00 83.62 290 THR A C 1
ATOM 2169 O O . THR A 1 290 ? -7.115 19.812 -2.796 1.00 83.62 290 THR A O 1
ATOM 2172 N N . TYR A 1 291 ? -7.762 19.690 -4.943 1.00 89.69 291 TYR A N 1
ATOM 2173 C CA . TYR A 1 291 ? -6.405 19.562 -5.477 1.00 89.69 291 TYR A CA 1
ATOM 2174 C C . TYR A 1 291 ? -5.485 20.694 -4.994 1.00 89.69 291 TYR A C 1
ATOM 2176 O O . TYR A 1 291 ? -5.852 21.877 -5.027 1.00 89.69 291 TYR A O 1
ATOM 2184 N N . ARG A 1 292 ? -4.278 20.328 -4.574 1.00 90.19 292 ARG A N 1
ATOM 2185 C CA . ARG A 1 292 ? -3.165 21.240 -4.300 1.00 90.19 292 ARG A CA 1
ATOM 2186 C C . ARG A 1 292 ? -1.921 20.677 -4.958 1.00 90.19 292 ARG A C 1
ATOM 2188 O O . ARG A 1 292 ? -1.748 19.470 -4.945 1.00 90.19 292 ARG A O 1
ATOM 2195 N N . ALA A 1 293 ? -1.079 21.546 -5.508 1.00 87.88 293 ALA A N 1
ATOM 2196 C CA . ALA A 1 293 ? 0.226 21.118 -5.996 1.00 87.88 293 ALA A CA 1
ATOM 2197 C C . ALA A 1 293 ? 1.064 20.606 -4.815 1.00 87.88 293 ALA A C 1
ATOM 2199 O O . ALA A 1 293 ? 0.950 21.160 -3.715 1.00 87.88 293 ALA A O 1
ATOM 2200 N N . LYS A 1 294 ? 1.908 19.601 -5.031 1.00 84.94 294 LYS A N 1
ATOM 2201 C CA . LYS A 1 294 ? 2.753 18.968 -4.006 1.00 84.94 294 LYS A CA 1
ATOM 2202 C C . LYS A 1 294 ? 3.583 19.962 -3.184 1.00 84.94 294 LYS A C 1
ATOM 2204 O O . LYS A 1 294 ? 3.832 19.740 -2.005 1.00 84.94 294 LYS A O 1
ATOM 2209 N N . GLU A 1 295 ? 3.988 21.068 -3.793 1.00 85.25 295 GLU A N 1
ATOM 2210 C CA . GLU A 1 295 ? 4.832 22.124 -3.226 1.00 85.25 295 GLU A CA 1
ATOM 2211 C C . GLU A 1 295 ? 4.053 23.083 -2.313 1.00 85.25 295 GLU A C 1
ATOM 2213 O O . GLU A 1 295 ? 4.641 23.945 -1.659 1.00 85.25 295 GLU A O 1
ATOM 2218 N N . THR A 1 296 ? 2.725 22.955 -2.276 1.00 92.88 296 THR A N 1
ATOM 2219 C CA . THR A 1 296 ? 1.855 23.707 -1.369 1.00 92.88 296 THR A CA 1
ATOM 2220 C C . THR A 1 296 ? 2.224 23.397 0.082 1.00 92.88 296 THR A C 1
ATOM 2222 O O . THR A 1 296 ? 2.521 22.251 0.417 1.00 92.88 296 THR A O 1
ATOM 2225 N N . SER A 1 297 ? 2.164 24.399 0.964 1.00 95.94 297 SER A N 1
ATOM 2226 C CA . SER A 1 297 ? 2.489 24.219 2.383 1.00 95.94 297 SER A CA 1
ATOM 2227 C C . SER A 1 297 ? 1.612 23.149 3.049 1.00 95.94 297 SER A C 1
ATOM 2229 O O . SER A 1 297 ? 0.435 23.003 2.712 1.00 95.94 297 SER A O 1
ATOM 2231 N N . ALA A 1 298 ? 2.157 22.430 4.035 1.00 94.38 298 ALA A N 1
ATOM 2232 C CA . ALA A 1 298 ? 1.403 21.414 4.774 1.00 94.38 298 ALA A CA 1
ATOM 2233 C C . ALA A 1 298 ? 0.115 21.981 5.406 1.00 94.38 298 ALA A C 1
ATOM 2235 O O . ALA A 1 298 ? -0.937 21.346 5.346 1.00 94.38 298 ALA A O 1
ATOM 2236 N N . ALA A 1 299 ? 0.171 23.215 5.919 1.00 97.62 299 ALA A N 1
ATOM 2237 C CA . ALA A 1 299 ? -0.977 23.910 6.492 1.00 97.62 299 ALA A CA 1
ATOM 2238 C C . ALA A 1 299 ? -2.089 24.175 5.460 1.00 97.62 299 ALA A C 1
ATOM 2240 O O . ALA A 1 299 ? -3.265 23.938 5.745 1.00 97.62 299 ALA A O 1
ATOM 2241 N N . ASP A 1 300 ? -1.737 24.615 4.248 1.00 97.06 300 ASP A N 1
ATOM 2242 C CA . ASP A 1 300 ? -2.706 24.872 3.174 1.00 97.06 300 ASP A CA 1
ATOM 2243 C C . ASP A 1 300 ? -3.293 23.574 2.599 1.00 97.06 300 ASP A C 1
ATOM 2245 O O . ASP A 1 300 ? -4.468 23.528 2.222 1.00 97.06 300 ASP A O 1
ATOM 2249 N N . GLN A 1 301 ? -2.494 22.506 2.555 1.00 96.25 301 GLN A N 1
ATOM 2250 C CA . GLN A 1 301 ? -2.966 21.170 2.196 1.00 96.25 301 GLN A CA 1
ATOM 2251 C C . GLN A 1 301 ? -3.929 20.601 3.251 1.00 96.25 301 GLN A C 1
ATOM 2253 O O . GLN A 1 301 ? -4.980 20.062 2.910 1.00 96.25 301 GLN A O 1
ATOM 2258 N N . ALA A 1 302 ? -3.640 20.778 4.539 1.00 97.75 302 ALA A N 1
ATOM 2259 C CA . ALA A 1 302 ? -4.561 20.420 5.614 1.00 97.75 302 ALA A CA 1
ATOM 2260 C C . ALA A 1 302 ? -5.860 21.252 5.561 1.00 97.75 302 ALA A C 1
ATOM 2262 O O . ALA A 1 302 ? -6.964 20.721 5.736 1.00 97.75 302 ALA A O 1
ATOM 2263 N N . ALA A 1 303 ? -5.755 22.545 5.238 1.00 97.56 303 ALA A N 1
ATOM 2264 C CA . ALA A 1 303 ? -6.885 23.469 5.220 1.00 97.56 303 ALA A CA 1
ATOM 2265 C C . ALA A 1 303 ? -7.970 23.105 4.193 1.00 97.56 303 ALA A C 1
ATOM 2267 O O . ALA A 1 303 ? -9.143 23.415 4.424 1.00 97.56 303 ALA A O 1
ATOM 2268 N N . VAL A 1 304 ? -7.622 22.433 3.086 1.00 96.75 304 VAL A N 1
ATOM 2269 C CA . VAL A 1 304 ? -8.618 21.956 2.106 1.00 96.75 304 VAL A CA 1
ATOM 2270 C C . VAL A 1 304 ? -9.359 20.698 2.541 1.00 96.75 304 VAL A C 1
ATOM 2272 O O . VAL A 1 304 ? -10.513 20.516 2.153 1.00 96.75 304 VAL A O 1
ATOM 2275 N N . LEU A 1 305 ? -8.731 19.849 3.356 1.00 97.69 305 LEU A N 1
ATOM 2276 C CA . LEU A 1 305 ? -9.336 18.615 3.861 1.00 97.69 305 LEU A CA 1
ATOM 2277 C C . LEU A 1 305 ? -10.274 18.894 5.038 1.00 97.69 305 LEU A C 1
ATOM 2279 O O . LEU A 1 305 ? -11.361 18.320 5.120 1.00 97.69 305 LEU A O 1
ATOM 2283 N N . ARG A 1 306 ? -9.890 19.829 5.916 1.00 97.69 306 ARG A N 1
ATOM 2284 C CA . ARG A 1 306 ? -10.632 20.209 7.127 1.00 97.69 306 ARG A CA 1
ATOM 2285 C C . ARG A 1 306 ? -12.150 20.379 6.923 1.00 97.69 306 ARG A C 1
ATOM 2287 O O . ARG A 1 306 ? -12.902 19.734 7.653 1.00 97.69 306 ARG A O 1
ATOM 2294 N N . PRO A 1 307 ? -12.659 21.196 5.974 1.00 97.44 307 PRO A N 1
ATOM 2295 C CA . PRO A 1 307 ? -14.105 21.378 5.813 1.00 97.44 307 PRO A CA 1
ATOM 2296 C C . PRO A 1 307 ? -14.837 20.118 5.323 1.00 97.44 307 PRO A C 1
ATOM 2298 O O . PRO A 1 307 ? -16.027 19.964 5.600 1.00 97.44 307 PRO A O 1
ATOM 2301 N N . LEU A 1 308 ? -14.158 19.221 4.601 1.00 96.75 308 LEU A N 1
ATOM 2302 C CA . LEU A 1 308 ? -14.739 17.945 4.181 1.00 96.75 308 LEU A CA 1
ATOM 2303 C C . LEU A 1 308 ? -14.865 16.987 5.366 1.00 96.75 308 LEU A C 1
ATOM 2305 O O . LEU A 1 308 ? -15.934 16.417 5.578 1.00 96.75 308 LEU A O 1
ATOM 2309 N N . ILE A 1 309 ? -13.809 16.891 6.175 1.00 98.38 309 ILE 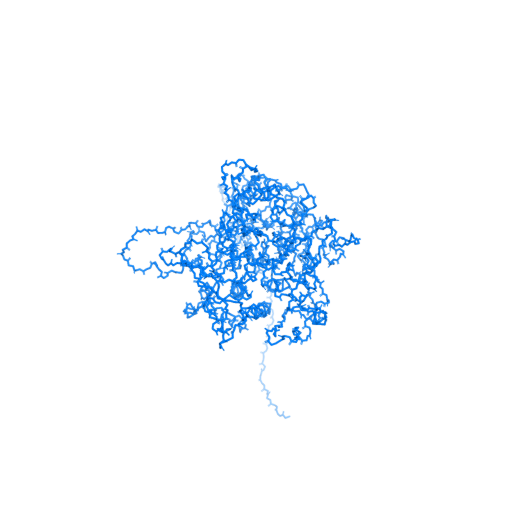A N 1
ATOM 2310 C CA . ILE A 1 309 ? -13.790 16.082 7.398 1.00 98.38 309 ILE A CA 1
ATOM 2311 C C . ILE A 1 309 ? -14.835 16.594 8.391 1.00 98.38 309 ILE A C 1
ATOM 2313 O O . ILE A 1 309 ? -15.628 15.803 8.882 1.00 98.38 309 ILE A O 1
ATOM 2317 N N . GLN A 1 310 ? -14.928 17.910 8.611 1.00 98.25 310 GLN A N 1
ATOM 2318 C CA . GLN A 1 310 ? -15.953 18.516 9.471 1.00 98.25 310 GLN A CA 1
ATOM 2319 C C . GLN A 1 310 ? -17.375 18.082 9.096 1.00 98.25 310 GLN A C 1
ATOM 2321 O O . GLN A 1 310 ? -18.196 17.809 9.973 1.00 98.25 310 GLN A O 1
ATOM 2326 N N . ARG A 1 311 ? -17.691 18.059 7.795 1.00 97.50 311 ARG A N 1
ATOM 2327 C CA . ARG A 1 311 ? -19.018 17.662 7.315 1.00 97.50 311 ARG A CA 1
ATOM 2328 C C . ARG A 1 311 ? -19.290 16.188 7.601 1.00 97.50 311 ARG A C 1
ATOM 2330 O O . ARG A 1 311 ? -20.403 15.847 7.988 1.00 97.50 311 ARG A O 1
ATOM 2337 N N . GLU A 1 312 ? -18.289 15.339 7.405 1.00 98.06 312 GLU A N 1
ATOM 2338 C CA . GLU A 1 312 ? -18.417 13.900 7.626 1.00 98.06 312 GLU A CA 1
ATOM 2339 C C . GLU A 1 312 ? -18.495 13.554 9.122 1.00 98.06 312 GLU A C 1
ATOM 2341 O O . GLU A 1 312 ? -19.323 12.735 9.512 1.00 98.06 312 GLU A O 1
ATOM 2346 N N . VAL A 1 313 ? -17.727 14.250 9.970 1.00 98.56 313 VAL A N 1
ATOM 2347 C CA . VAL A 1 313 ? -17.842 14.206 11.440 1.00 98.56 313 VAL A CA 1
ATOM 2348 C C . VAL A 1 313 ? -19.268 14.546 11.867 1.00 98.56 313 VAL A C 1
ATOM 2350 O O . VAL A 1 313 ? -19.918 13.734 12.518 1.00 98.56 313 VAL A O 1
ATOM 2353 N N . ALA A 1 314 ? -19.814 15.672 11.396 1.00 98.31 314 ALA A N 1
ATOM 2354 C CA . ALA A 1 314 ? -21.184 16.067 11.724 1.00 98.31 314 ALA A CA 1
ATOM 2355 C C . ALA A 1 314 ? -22.228 15.026 11.265 1.00 98.31 314 ALA A C 1
ATOM 2357 O O . ALA A 1 314 ? -23.237 14.813 11.937 1.00 98.31 314 ALA A O 1
ATOM 2358 N N . ALA A 1 315 ? -21.999 14.353 10.131 1.00 98.25 315 ALA A N 1
ATOM 2359 C CA . ALA A 1 315 ? -22.877 13.288 9.649 1.00 98.25 315 ALA A CA 1
ATOM 2360 C C . ALA A 1 315 ? -22.822 12.024 10.529 1.00 98.25 315 ALA A C 1
ATOM 2362 O O . ALA A 1 315 ? -23.843 11.352 10.686 1.00 98.25 315 ALA A O 1
ATOM 2363 N N . LEU A 1 316 ? -21.662 11.698 11.107 1.00 98.38 316 LEU A N 1
ATOM 2364 C CA . LEU A 1 316 ? -21.501 10.615 12.083 1.00 98.38 316 LEU A CA 1
ATOM 2365 C C . LEU A 1 316 ? -22.158 10.974 13.425 1.00 98.38 316 LEU A C 1
ATOM 2367 O O . LEU A 1 316 ? -22.914 10.169 13.973 1.00 98.38 316 LEU A O 1
ATOM 2371 N N . GLU A 1 317 ? -21.952 12.196 13.916 1.00 97.44 317 GLU A N 1
ATOM 2372 C CA . GLU A 1 317 ? -22.551 12.692 15.163 1.00 97.44 317 GLU A CA 1
ATOM 2373 C C . GLU A 1 317 ? -24.084 12.698 15.104 1.00 97.44 317 GLU A C 1
ATOM 2375 O O . GLU A 1 317 ? -24.747 12.284 16.054 1.00 97.44 317 GLU A O 1
ATOM 2380 N N . GLN A 1 318 ? -24.669 13.063 13.957 1.00 97.31 318 GLN A N 1
ATOM 2381 C CA . GLN A 1 318 ? -26.118 12.968 13.723 1.00 97.31 318 GLN A CA 1
ATOM 2382 C C . GLN A 1 318 ? -26.659 11.531 13.833 1.00 97.31 318 GLN A C 1
ATOM 2384 O O . GLN A 1 318 ? -27.851 11.344 14.078 1.00 97.31 318 GLN A O 1
ATOM 2389 N N . GLN A 1 319 ? -25.807 10.513 13.676 1.00 96.19 319 GLN A N 1
ATOM 2390 C CA . GLN A 1 319 ? -26.149 9.102 13.897 1.00 96.19 319 GLN A CA 1
ATOM 2391 C C . GLN A 1 319 ? -25.874 8.631 15.339 1.00 96.19 319 GLN A C 1
ATOM 2393 O O . GLN A 1 319 ? -25.993 7.436 15.627 1.00 96.19 319 GLN A O 1
ATOM 2398 N N . GLY A 1 320 ? -25.509 9.547 16.244 1.00 95.94 320 GLY A N 1
ATOM 2399 C CA . GLY A 1 320 ? -25.167 9.263 17.638 1.00 95.94 320 GLY A CA 1
ATOM 2400 C C . GLY A 1 320 ? -23.780 8.643 17.823 1.00 95.94 320 GLY A C 1
ATOM 2401 O O . GLY A 1 320 ? -23.539 7.982 18.831 1.00 95.94 320 GLY A O 1
ATOM 2402 N N . ILE A 1 321 ? -22.883 8.792 16.845 1.00 97.69 321 ILE A N 1
ATOM 2403 C CA . ILE A 1 321 ? -21.513 8.275 16.916 1.00 97.69 321 ILE A CA 1
ATOM 2404 C C . ILE A 1 321 ? -20.625 9.360 17.517 1.00 97.69 321 ILE A C 1
ATOM 2406 O O . ILE A 1 321 ? -20.546 10.457 16.980 1.00 97.69 321 ILE A O 1
ATOM 2410 N N . ASN A 1 322 ? -19.957 9.032 18.619 1.00 95.75 322 ASN A N 1
ATOM 2411 C CA . ASN A 1 322 ? -19.149 9.965 19.407 1.00 95.75 322 ASN A CA 1
ATOM 2412 C C . ASN A 1 322 ? -17.693 9.515 19.580 1.00 95.75 322 ASN A C 1
ATOM 2414 O O . ASN A 1 322 ? -17.022 9.977 20.490 1.00 95.75 322 ASN A O 1
ATOM 2418 N N . LYS A 1 323 ? -17.242 8.553 18.768 1.00 98.00 323 LYS A N 1
ATOM 2419 C CA . LYS A 1 323 ? -15.855 8.074 18.726 1.00 98.00 323 LYS A CA 1
ATOM 2420 C C . LYS A 1 323 ? -15.438 8.019 17.272 1.00 98.00 323 LYS A C 1
ATOM 2422 O O . LYS A 1 323 ? -16.030 7.250 16.506 1.00 98.00 323 LYS A O 1
ATOM 2427 N N . ILE A 1 324 ? -14.491 8.858 16.879 1.00 98.69 324 ILE A N 1
ATOM 2428 C CA . ILE A 1 324 ? -14.164 9.112 15.479 1.00 98.69 324 ILE A CA 1
ATOM 2429 C C . ILE A 1 324 ? -12.664 8.950 15.246 1.00 98.69 324 ILE A C 1
ATOM 2431 O O . ILE A 1 324 ? -11.828 9.630 15.838 1.00 98.69 324 ILE A O 1
ATOM 2435 N N . VAL A 1 325 ? -12.334 8.053 14.321 1.00 98.88 325 VAL A N 1
ATOM 2436 C CA . VAL A 1 325 ? -10.981 7.825 13.814 1.00 98.88 325 VAL A CA 1
ATOM 2437 C C . VAL A 1 325 ? -10.878 8.426 12.416 1.00 98.88 325 VAL A C 1
ATOM 2439 O O . VAL A 1 325 ? -11.678 8.108 11.537 1.00 98.88 325 VAL A O 1
ATOM 2442 N N . LEU A 1 326 ? -9.879 9.270 12.191 1.00 98.88 326 LEU A N 1
ATOM 2443 C CA . LEU A 1 326 ? -9.494 9.744 10.870 1.00 98.88 326 LEU A CA 1
ATOM 2444 C C . LEU A 1 326 ? -8.300 8.919 10.380 1.00 98.88 326 LEU A C 1
ATOM 2446 O O . LEU A 1 326 ? -7.191 9.045 10.889 1.00 98.88 326 LEU A O 1
ATOM 2450 N N . LEU A 1 327 ? -8.541 8.060 9.398 1.00 98.62 327 LEU A N 1
ATOM 2451 C CA . LEU A 1 327 ? -7.526 7.285 8.698 1.00 98.62 327 LEU A CA 1
ATOM 2452 C C . LEU A 1 327 ? -7.077 8.099 7.479 1.00 98.62 327 LEU A C 1
ATOM 2454 O O . LEU A 1 327 ? -7.920 8.589 6.720 1.00 98.62 327 LEU A O 1
ATOM 2458 N N . THR A 1 328 ? -5.775 8.279 7.280 1.00 98.19 328 THR A N 1
ATOM 2459 C CA . THR A 1 328 ? -5.252 9.134 6.211 1.00 98.19 328 THR A CA 1
ATOM 2460 C C . THR A 1 328 ? -4.123 8.490 5.429 1.00 98.19 328 THR A C 1
ATOM 2462 O O . THR A 1 328 ? -3.390 7.648 5.934 1.00 98.19 328 THR A O 1
ATOM 2465 N N . HIS A 1 329 ? -3.972 8.939 4.186 1.00 96.44 329 HIS A N 1
ATOM 2466 C CA . HIS A 1 329 ? -2.831 8.637 3.336 1.00 96.44 329 HIS A CA 1
ATOM 2467 C C . HIS A 1 329 ? -2.369 9.931 2.652 1.00 96.44 329 HIS A C 1
ATOM 2469 O O . HIS A 1 329 ? -2.747 10.222 1.512 1.00 96.44 329 HIS A O 1
ATOM 2475 N N . LEU A 1 330 ? -1.642 10.779 3.392 1.00 94.25 330 LEU A N 1
ATOM 2476 C CA . LEU A 1 330 ? -1.332 12.151 2.959 1.00 94.25 330 LEU A CA 1
ATOM 2477 C C . LEU A 1 330 ? 0.074 12.325 2.390 1.00 94.25 330 LEU A C 1
ATOM 2479 O O . LEU A 1 330 ? 0.394 13.432 1.966 1.00 94.25 330 LEU A O 1
ATOM 2483 N N . GLN A 1 331 ? 0.888 11.263 2.339 1.00 87.69 331 GLN A N 1
ATOM 2484 C CA . GLN A 1 331 ? 2.256 11.254 1.786 1.00 87.69 331 GLN A CA 1
ATOM 2485 C C . GLN A 1 331 ? 3.296 12.062 2.582 1.00 87.69 331 GLN A C 1
ATOM 2487 O O . GLN A 1 331 ? 4.495 11.825 2.449 1.00 87.69 331 GLN A O 1
ATOM 2492 N N . ASP A 1 332 ? 2.867 12.975 3.452 1.00 84.69 332 ASP A N 1
ATOM 2493 C CA . ASP A 1 332 ? 3.734 13.727 4.352 1.00 84.69 332 ASP A CA 1
ATOM 2494 C C . ASP A 1 332 ? 3.104 13.847 5.745 1.00 84.69 332 ASP A C 1
ATOM 2496 O O . ASP A 1 332 ? 2.026 14.419 5.923 1.00 84.69 332 ASP A O 1
ATOM 2500 N N . SER A 1 333 ? 3.831 13.349 6.749 1.00 86.69 333 SER A N 1
ATOM 2501 C CA . SER A 1 333 ? 3.450 13.432 8.161 1.00 86.69 333 SER A CA 1
ATOM 2502 C C . SER A 1 333 ? 3.227 14.863 8.655 1.00 86.69 333 SER A C 1
ATOM 2504 O O . SER A 1 333 ? 2.443 15.069 9.576 1.00 86.69 333 SER A O 1
ATOM 2506 N N . ALA A 1 334 ? 3.865 15.866 8.042 1.00 88.75 334 ALA A N 1
ATOM 2507 C CA . ALA A 1 334 ? 3.636 17.262 8.397 1.00 88.75 334 ALA A CA 1
ATOM 2508 C C . ALA A 1 334 ? 2.196 17.703 8.088 1.00 88.75 334 ALA A C 1
ATOM 2510 O O . ALA A 1 334 ? 1.611 18.457 8.860 1.00 88.75 334 ALA A O 1
ATOM 2511 N N . ILE A 1 335 ? 1.592 17.205 7.002 1.00 95.12 335 ILE A N 1
ATOM 2512 C CA . ILE A 1 335 ? 0.196 17.516 6.655 1.00 95.12 335 ILE A CA 1
ATOM 2513 C C . ILE A 1 335 ? -0.749 16.900 7.687 1.00 95.12 335 ILE A C 1
ATOM 2515 O O . ILE A 1 335 ? -1.731 17.524 8.072 1.00 95.12 335 ILE A O 1
ATOM 2519 N N . GLU A 1 336 ? -0.449 15.691 8.157 1.00 96.56 336 GLU A N 1
ATOM 2520 C CA . GLU A 1 336 ? -1.253 14.963 9.146 1.00 96.56 336 GLU A CA 1
ATOM 2521 C C . GLU A 1 336 ? -1.211 15.659 10.512 1.00 96.56 336 GLU A C 1
ATOM 2523 O O . GLU A 1 336 ? -2.240 15.799 11.179 1.00 96.56 336 GLU A O 1
ATOM 2528 N N . GLU A 1 337 ? -0.041 16.166 10.903 1.00 95.25 337 GLU A N 1
ATOM 2529 C CA . GLU A 1 337 ? 0.133 16.960 12.120 1.00 95.25 337 GLU A CA 1
ATOM 2530 C C . GLU A 1 3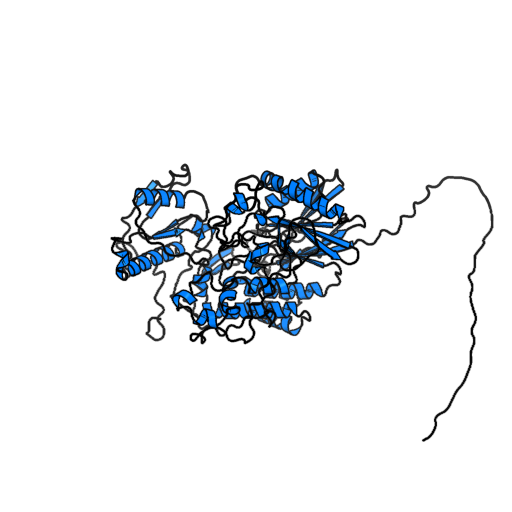37 ? -0.580 18.319 12.032 1.00 95.25 337 GLU A C 1
ATOM 2532 O O . GLU A 1 337 ? -1.327 18.670 12.948 1.00 95.25 337 GLU A O 1
ATOM 2537 N N . GLU A 1 338 ? -0.425 19.049 10.921 1.00 97.62 338 GLU A N 1
ATOM 2538 C CA . GLU A 1 338 ? -1.139 20.311 10.671 1.00 97.62 338 GLU A CA 1
ATOM 2539 C C . GLU A 1 338 ? -2.657 20.105 10.632 1.00 97.62 338 GLU A C 1
ATOM 2541 O O . GLU A 1 338 ? -3.415 20.877 11.219 1.00 97.62 338 GLU A O 1
ATOM 2546 N N . LEU A 1 339 ? -3.126 19.034 9.990 1.00 98.38 339 LEU A N 1
ATOM 2547 C CA . LEU A 1 339 ? -4.540 18.680 9.954 1.00 98.38 339 LEU A CA 1
ATOM 2548 C C . LEU A 1 339 ? -5.066 18.371 11.354 1.00 98.38 339 LEU A C 1
ATOM 2550 O O . LEU A 1 339 ? -6.106 18.904 11.732 1.00 98.38 339 LEU A O 1
ATOM 2554 N N . SER A 1 340 ? -4.337 17.581 12.143 1.00 98.12 340 SER A N 1
ATOM 2555 C CA . SER A 1 340 ? -4.694 17.280 13.535 1.00 98.12 340 SER A CA 1
ATOM 2556 C C . SER A 1 340 ? -4.821 18.560 14.367 1.00 98.12 340 SER A C 1
ATOM 2558 O O . SER A 1 340 ? -5.816 18.757 15.066 1.00 98.12 340 SER A O 1
ATOM 2560 N N . GLN A 1 341 ? -3.854 19.473 14.248 1.00 97.06 341 GLN A N 1
ATOM 2561 C CA . GLN A 1 341 ? -3.880 20.748 14.959 1.00 97.06 341 GLN A CA 1
ATOM 2562 C C . GLN A 1 341 ? -5.063 21.623 14.515 1.00 97.06 341 GLN A C 1
ATOM 2564 O O . GLN A 1 341 ? -5.800 22.145 15.351 1.00 97.06 341 GLN A O 1
ATOM 2569 N N . GLN A 1 342 ? -5.324 21.716 13.209 1.00 97.38 342 GLN A N 1
ATOM 2570 C CA . GLN A 1 342 ? -6.461 22.473 12.686 1.00 97.38 342 GLN A CA 1
ATOM 2571 C C . GLN A 1 342 ? -7.816 21.885 13.106 1.00 97.38 342 GLN A C 1
ATOM 2573 O O . GLN A 1 342 ? -8.744 22.644 13.382 1.00 97.38 342 GLN A O 1
ATOM 2578 N N . LEU A 1 343 ? -7.963 20.558 13.173 1.00 97.69 343 LEU A N 1
ATOM 2579 C CA . LEU A 1 343 ? -9.184 19.919 13.676 1.00 97.69 343 LEU A CA 1
ATOM 2580 C C . LEU A 1 343 ? -9.431 20.311 15.145 1.00 97.69 343 LEU A C 1
ATOM 2582 O O . LEU A 1 343 ? -10.523 20.776 15.477 1.00 97.69 343 LEU A O 1
ATOM 2586 N N . LEU A 1 344 ? -8.401 20.249 15.998 1.00 95.44 344 LEU A N 1
ATOM 2587 C CA . LEU A 1 344 ? -8.474 20.693 17.398 1.00 95.44 344 LEU A CA 1
ATOM 2588 C C . LEU A 1 344 ? -8.843 22.180 17.524 1.00 95.44 344 LEU A C 1
ATOM 2590 O O . LEU A 1 344 ? -9.780 22.558 18.242 1.00 95.44 344 LEU A O 1
ATOM 2594 N N . ASP A 1 345 ? -8.145 23.044 16.792 1.00 95.00 345 ASP A N 1
ATOM 2595 C CA . ASP A 1 345 ? -8.320 24.496 16.876 1.00 95.00 345 ASP A CA 1
ATOM 2596 C C . ASP A 1 345 ? -9.677 24.958 16.352 1.00 95.00 345 ASP A C 1
ATOM 2598 O O . ASP A 1 345 ? -10.240 25.934 16.857 1.00 95.00 345 ASP A O 1
ATOM 2602 N N . HIS A 1 346 ? -10.280 24.198 15.439 1.00 95.25 346 HIS A N 1
ATOM 2603 C CA . HIS A 1 346 ? -11.644 24.426 14.970 1.00 95.25 346 HIS A CA 1
ATOM 2604 C C . HIS A 1 346 ? -12.717 23.679 15.777 1.00 95.25 346 HIS A C 1
ATOM 2606 O O . HIS A 1 346 ? -13.896 23.967 15.601 1.00 95.25 346 HIS A O 1
ATOM 2612 N N . GLY A 1 347 ? -12.337 22.833 16.743 1.00 94.69 347 GLY A N 1
ATOM 2613 C CA . GLY A 1 347 ? -13.284 22.115 17.607 1.00 94.69 347 GLY A CA 1
ATOM 2614 C C . GLY A 1 347 ? -14.020 20.998 16.870 1.00 94.69 347 GLY A C 1
ATOM 2615 O O . GLY A 1 347 ? -15.206 20.795 17.096 1.00 94.69 347 GLY A O 1
ATOM 2616 N N . ILE A 1 348 ? -13.323 20.338 15.949 1.00 96.81 348 ILE A N 1
ATOM 2617 C CA . ILE A 1 348 ? -13.840 19.234 15.146 1.00 96.81 348 ILE A CA 1
ATOM 2618 C C . ILE A 1 348 ? -13.578 17.939 15.912 1.00 96.81 348 ILE A C 1
ATOM 2620 O O . ILE A 1 348 ? -12.429 17.644 16.236 1.00 96.81 348 ILE A O 1
ATOM 2624 N N . GLU A 1 349 ? -14.636 17.182 16.195 1.00 95.25 349 GLU A N 1
ATOM 2625 C CA . GLU A 1 349 ? -14.601 15.981 17.037 1.00 95.25 349 GLU A CA 1
ATOM 2626 C C . GLU A 1 349 ? -13.979 14.783 16.302 1.00 95.25 349 GLU A C 1
ATOM 2628 O O . GLU A 1 349 ? -14.658 13.945 15.713 1.00 95.25 349 GLU A O 1
ATOM 2633 N N . VAL A 1 350 ? -12.649 14.730 16.303 1.00 98.19 350 VAL A N 1
ATOM 2634 C CA . VAL A 1 350 ? -11.841 13.579 15.885 1.00 98.19 350 VAL A CA 1
ATOM 2635 C C . VAL A 1 350 ? -10.984 13.175 17.078 1.00 98.19 350 VAL A C 1
ATOM 2637 O O . VAL A 1 350 ? -10.390 14.039 17.712 1.00 98.19 350 VAL A O 1
ATOM 2640 N N . ASP A 1 351 ? -10.907 11.881 17.378 1.00 98.38 351 ASP A N 1
ATOM 2641 C CA . ASP A 1 351 ? -10.189 11.363 18.550 1.00 98.38 351 ASP A CA 1
ATOM 2642 C C . ASP A 1 351 ? -8.789 10.856 18.190 1.00 98.38 351 ASP A C 1
ATOM 2644 O O . ASP A 1 351 ? -7.803 11.102 18.891 1.00 98.38 351 ASP A O 1
ATOM 2648 N N . VAL A 1 352 ? -8.694 10.125 17.077 1.00 98.75 352 VAL A N 1
ATOM 2649 C CA . VAL A 1 352 ? -7.459 9.481 16.621 1.00 98.75 352 VAL A CA 1
ATOM 2650 C C . VAL A 1 352 ? -7.221 9.823 15.159 1.00 98.75 352 VAL A C 1
ATOM 2652 O O . VAL A 1 352 ? -8.124 9.665 14.339 1.00 98.75 352 VAL A O 1
ATOM 2655 N N . VAL A 1 353 ? -5.999 10.235 14.827 1.00 98.75 353 VAL A N 1
ATOM 2656 C CA . VAL A 1 353 ? -5.531 10.400 13.445 1.00 98.75 353 VAL A CA 1
ATOM 2657 C C . VAL A 1 353 ? -4.472 9.341 13.166 1.00 98.75 353 VAL A C 1
ATOM 2659 O O . VAL A 1 353 ? -3.476 9.254 13.884 1.00 98.75 353 VAL A O 1
ATOM 2662 N N . ILE A 1 354 ? -4.692 8.523 12.140 1.00 98.50 354 ILE A N 1
ATOM 2663 C CA . ILE A 1 354 ? -3.790 7.445 11.726 1.00 98.50 354 ILE A CA 1
ATOM 2664 C C . ILE A 1 354 ? -3.218 7.796 10.357 1.00 98.50 354 ILE A C 1
ATOM 2666 O O . ILE A 1 354 ? -3.956 7.808 9.375 1.00 98.50 354 ILE A O 1
ATOM 2670 N N . GLY A 1 355 ? -1.918 8.079 10.313 1.00 94.94 355 GLY A N 1
ATOM 2671 C CA . GLY A 1 355 ? -1.210 8.511 9.112 1.00 94.94 355 GLY A CA 1
ATOM 2672 C C . GLY A 1 355 ? -0.756 7.389 8.173 1.00 94.94 355 GLY A C 1
ATOM 2673 O O . GLY A 1 355 ? -0.702 6.209 8.544 1.00 94.94 355 GLY A O 1
ATOM 2674 N N . GLY A 1 356 ? -0.390 7.786 6.955 1.00 89.44 356 GLY A N 1
ATOM 2675 C CA . GLY A 1 356 ? 0.077 6.918 5.872 1.00 89.44 356 GLY A CA 1
ATOM 2676 C C . GLY A 1 356 ? 0.682 7.710 4.706 1.00 89.44 356 GLY A C 1
ATOM 2677 O O . GLY A 1 356 ? 0.454 8.912 4.548 1.00 89.44 356 GLY A O 1
ATOM 2678 N N . GLY A 1 357 ? 1.496 7.053 3.893 1.00 80.19 357 GLY A N 1
ATOM 2679 C CA . GLY A 1 357 ? 2.190 7.599 2.725 1.00 80.19 357 GLY A CA 1
ATOM 2680 C C . GLY A 1 357 ? 3.577 8.167 3.026 1.00 80.19 357 GLY A C 1
ATOM 2681 O O . GLY A 1 357 ? 4.414 8.281 2.138 1.00 80.19 357 GLY A O 1
ATOM 2682 N N . SER A 1 358 ? 3.849 8.535 4.281 1.00 77.94 358 SER A N 1
ATOM 2683 C CA . SER A 1 358 ? 5.131 9.130 4.691 1.00 77.94 358 SER A CA 1
ATOM 2684 C C . SER A 1 358 ? 6.148 8.114 5.218 1.00 77.94 358 SER A C 1
ATOM 2686 O O . SER A 1 358 ? 7.293 8.485 5.493 1.00 77.94 358 SER A O 1
ATOM 2688 N N . HIS A 1 359 ? 5.733 6.851 5.398 1.00 77.50 359 HIS A N 1
ATOM 2689 C CA . HIS A 1 359 ? 6.540 5.752 5.952 1.00 77.50 359 HIS A CA 1
ATOM 2690 C C . HIS A 1 359 ? 7.107 6.071 7.351 1.00 77.50 359 HIS A C 1
ATOM 2692 O O . HIS A 1 359 ? 8.160 5.568 7.761 1.00 77.50 359 HIS A O 1
ATOM 2698 N N . LYS A 1 360 ? 6.438 6.962 8.094 1.00 81.38 360 LYS A N 1
ATOM 2699 C CA . LYS A 1 360 ? 6.933 7.516 9.354 1.00 81.38 360 LYS A CA 1
ATOM 2700 C C . LYS A 1 360 ? 6.802 6.498 10.489 1.00 81.38 360 LYS A C 1
ATOM 2702 O O . LYS A 1 360 ? 5.763 6.391 11.135 1.00 81.38 360 LYS A O 1
ATOM 2707 N N . LEU A 1 361 ? 7.903 5.826 10.823 1.00 82.88 361 LEU A N 1
ATOM 2708 C CA . LEU A 1 361 ? 7.967 5.000 12.029 1.00 82.88 361 LEU A CA 1
ATOM 2709 C C . LEU A 1 361 ? 7.990 5.868 13.301 1.00 82.88 361 LEU A C 1
ATOM 2711 O O . LEU A 1 361 ? 8.844 6.744 13.465 1.00 82.88 361 LEU A O 1
ATOM 2715 N N . MET A 1 362 ? 7.081 5.575 14.227 1.00 85.25 362 MET A N 1
ATOM 2716 C CA . MET A 1 362 ? 7.070 6.112 15.592 1.00 85.25 362 MET A CA 1
ATOM 2717 C C . MET A 1 362 ? 7.593 5.067 16.591 1.00 85.25 362 MET A C 1
ATOM 2719 O O . MET A 1 362 ? 7.650 3.880 16.284 1.00 85.25 362 MET A O 1
ATOM 2723 N N . GLY A 1 363 ? 8.012 5.493 17.781 1.00 77.69 363 GLY A N 1
ATOM 2724 C CA . GLY A 1 363 ? 8.556 4.625 18.834 1.00 77.69 363 GLY A CA 1
ATOM 2725 C C . GLY A 1 363 ? 7.685 4.614 20.092 1.00 77.69 363 GLY A C 1
ATOM 2726 O O . GLY A 1 363 ? 6.829 5.474 20.232 1.00 77.69 363 GLY A O 1
ATOM 2727 N N . PRO A 1 364 ? 7.878 3.672 21.029 1.00 69.94 364 PRO A N 1
ATOM 2728 C CA . PRO A 1 364 ? 7.154 3.669 22.304 1.00 69.94 364 PRO A CA 1
ATOM 2729 C C . PRO A 1 364 ? 7.330 4.984 23.086 1.00 69.94 364 PRO A C 1
ATOM 2731 O O . PRO A 1 364 ? 8.259 5.754 22.843 1.00 69.94 364 PRO A O 1
ATOM 2734 N N . ALA A 1 365 ? 6.426 5.244 24.036 1.00 63.88 365 ALA A N 1
ATOM 2735 C CA . ALA A 1 365 ? 6.332 6.518 24.760 1.00 63.88 365 ALA A CA 1
ATOM 2736 C C . ALA A 1 365 ? 7.600 6.922 25.543 1.00 63.88 365 ALA A C 1
ATOM 2738 O O . ALA A 1 365 ? 7.790 8.102 25.829 1.00 63.88 365 ALA A O 1
ATOM 2739 N N . ASP A 1 366 ? 8.470 5.968 25.881 1.00 60.94 366 ASP A N 1
ATOM 2740 C CA . ASP A 1 366 ? 9.766 6.212 26.527 1.00 60.94 366 ASP A CA 1
ATOM 2741 C C . ASP A 1 366 ? 10.875 6.633 25.540 1.00 60.94 366 ASP A C 1
ATOM 2743 O O . ASP A 1 366 ? 12.009 6.885 25.948 1.00 60.94 366 ASP A O 1
ATOM 2747 N N . GLY A 1 367 ? 10.561 6.712 24.241 1.00 52.69 367 GLY A N 1
ATOM 2748 C CA . GLY A 1 367 ? 11.490 7.083 23.176 1.00 52.69 367 GLY A CA 1
ATOM 2749 C C . GLY A 1 367 ? 12.579 6.040 22.913 1.00 52.69 367 GLY A C 1
ATOM 2750 O O . GLY A 1 367 ? 13.479 6.284 22.104 1.00 52.69 367 GLY A O 1
ATOM 2751 N N . ALA A 1 368 ? 12.528 4.872 23.564 1.00 55.69 368 ALA A N 1
ATOM 2752 C CA . ALA A 1 368 ? 13.547 3.850 23.416 1.00 55.69 368 ALA A CA 1
ATOM 2753 C C . ALA A 1 368 ? 13.399 3.151 22.055 1.00 55.69 368 ALA A C 1
ATOM 2755 O O . ALA A 1 368 ? 12.662 2.182 21.888 1.00 55.69 368 ALA A O 1
ATOM 2756 N N . ALA A 1 369 ? 14.188 3.586 21.069 1.00 54.97 369 ALA A N 1
ATOM 2757 C CA . ALA A 1 369 ? 14.330 2.896 19.781 1.00 54.97 369 ALA A CA 1
ATOM 2758 C C . ALA A 1 369 ? 14.946 1.478 19.920 1.00 54.97 369 ALA A C 1
ATOM 2760 O O . ALA A 1 369 ? 14.989 0.696 18.960 1.00 54.97 369 ALA A O 1
ATOM 2761 N N . LYS A 1 370 ? 15.438 1.134 21.120 1.00 54.41 370 LYS A N 1
ATOM 2762 C CA . LYS A 1 370 ? 16.191 -0.084 21.419 1.00 54.41 370 LYS A CA 1
ATOM 2763 C C . LYS A 1 370 ? 15.322 -1.330 21.208 1.00 54.41 370 LYS A C 1
ATOM 2765 O O . LYS A 1 370 ? 14.401 -1.611 21.964 1.00 54.41 370 LYS A O 1
ATOM 2770 N N . GLY A 1 371 ? 15.651 -2.117 20.183 1.00 57.94 371 GLY A N 1
ATOM 2771 C CA . GLY A 1 371 ? 14.901 -3.322 19.806 1.00 57.94 371 GLY A CA 1
ATOM 2772 C C . GLY A 1 371 ? 13.692 -3.075 18.893 1.00 57.94 371 GLY A C 1
ATOM 2773 O O . GLY A 1 371 ? 13.117 -4.053 18.410 1.00 57.94 371 GLY A O 1
ATOM 2774 N N . MET A 1 372 ? 13.349 -1.815 18.598 1.00 63.19 372 MET A N 1
ATOM 2775 C CA . MET A 1 372 ? 12.274 -1.424 17.671 1.00 63.19 372 MET A CA 1
ATOM 2776 C C . MET A 1 372 ? 12.770 -1.203 16.242 1.00 63.19 372 MET A C 1
ATOM 2778 O O . MET A 1 372 ? 12.078 -1.572 15.296 1.00 63.19 372 MET A O 1
ATOM 2782 N N . LEU A 1 373 ? 13.980 -0.671 16.070 1.00 64.88 373 LEU A N 1
ATOM 2783 C CA . LEU A 1 373 ? 14.575 -0.502 14.745 1.00 64.88 373 LEU A CA 1
ATOM 2784 C C . LEU A 1 373 ? 15.025 -1.853 14.168 1.00 64.88 373 LEU A C 1
ATOM 2786 O O . LEU A 1 373 ? 15.692 -2.649 14.838 1.00 64.88 373 LEU A O 1
ATOM 2790 N N . ARG A 1 374 ? 14.633 -2.116 12.920 1.00 68.69 374 ARG A N 1
ATOM 2791 C CA . ARG A 1 374 ? 15.095 -3.259 12.121 1.00 68.69 374 ARG A CA 1
ATOM 2792 C C . ARG A 1 374 ? 16.554 -3.039 11.705 1.00 68.69 374 ARG A C 1
ATOM 2794 O O . ARG A 1 374 ? 16.973 -1.909 11.491 1.00 68.69 374 ARG A O 1
ATOM 2801 N N . GLY A 1 375 ? 17.349 -4.108 11.633 1.00 50.62 375 GLY A N 1
ATOM 2802 C CA . GLY A 1 375 ? 18.772 -4.033 11.255 1.00 50.62 375 GLY A CA 1
ATOM 2803 C C . GLY A 1 375 ? 19.736 -3.548 12.351 1.00 50.62 375 GLY A C 1
ATOM 2804 O O . GLY A 1 375 ? 20.943 -3.662 12.180 1.00 50.62 375 GLY A O 1
ATOM 2805 N N . LEU A 1 376 ? 19.226 -3.090 13.498 1.00 43.06 376 LEU A N 1
ATOM 2806 C CA . LEU A 1 376 ? 20.005 -2.767 14.699 1.00 43.06 376 LEU A CA 1
ATOM 2807 C C . LEU A 1 376 ? 19.717 -3.809 15.788 1.00 43.06 376 LEU A C 1
ATOM 2809 O O . LEU A 1 376 ? 19.143 -3.499 16.835 1.00 43.06 376 LEU A O 1
ATOM 2813 N N . ASP A 1 377 ? 20.035 -5.079 15.523 1.00 40.41 377 ASP A N 1
ATOM 2814 C CA . ASP A 1 377 ? 19.947 -6.096 16.573 1.00 40.41 377 ASP A CA 1
ATOM 2815 C C . ASP A 1 377 ? 21.118 -5.925 17.553 1.00 40.41 377 ASP A C 1
ATOM 2817 O O . ASP A 1 377 ? 22.267 -5.701 17.178 1.00 40.41 377 ASP A O 1
ATOM 2821 N N . GLN A 1 378 ? 20.777 -5.967 18.840 1.00 39.16 378 GLN A N 1
ATOM 2822 C CA . GLN A 1 378 ? 21.525 -5.446 19.990 1.00 39.16 378 GLN A CA 1
ATOM 2823 C C . GLN A 1 378 ? 22.856 -6.163 20.310 1.00 39.16 378 GLN A C 1
ATOM 2825 O O . GLN A 1 378 ? 23.385 -5.995 21.406 1.00 39.16 378 GLN A O 1
ATOM 2830 N N . SER A 1 379 ? 23.415 -6.957 19.396 1.00 32.25 379 SER A N 1
ATOM 2831 C CA . SER A 1 379 ? 24.656 -7.708 19.622 1.00 32.25 379 SER A CA 1
ATOM 2832 C C . SER A 1 379 ? 25.939 -6.927 19.321 1.00 32.25 379 SER A C 1
ATOM 2834 O O . SER A 1 379 ? 27.015 -7.450 19.575 1.00 32.25 379 SER A O 1
ATOM 2836 N N . SER A 1 380 ? 25.865 -5.688 18.820 1.00 32.56 380 SER A N 1
ATOM 2837 C CA . SER A 1 380 ? 27.046 -4.827 18.619 1.00 32.56 380 SER A CA 1
ATOM 2838 C C . SER A 1 380 ? 27.269 -3.782 19.721 1.00 32.56 380 SER A C 1
ATOM 2840 O O . SER A 1 380 ? 28.206 -2.997 19.625 1.00 32.56 380 SER A O 1
ATOM 2842 N N . VAL A 1 381 ? 26.441 -3.755 20.776 1.00 31.59 381 VAL A N 1
ATOM 2843 C CA . VAL A 1 381 ? 26.505 -2.706 21.820 1.00 31.59 381 VAL A CA 1
ATOM 2844 C C . VAL A 1 381 ? 27.000 -3.233 23.173 1.00 31.59 381 VAL A C 1
ATOM 2846 O O . VAL A 1 381 ? 26.950 -2.517 24.168 1.00 31.59 381 VAL A O 1
ATOM 2849 N N . ILE A 1 382 ? 27.512 -4.464 23.253 1.00 32.00 382 ILE A N 1
ATOM 2850 C CA . ILE A 1 382 ? 28.160 -4.938 24.481 1.00 32.00 382 ILE A CA 1
ATOM 2851 C C . ILE A 1 382 ? 29.527 -5.538 24.157 1.00 32.00 382 ILE A C 1
ATOM 2853 O O . ILE A 1 382 ? 29.642 -6.546 23.470 1.00 32.00 382 ILE A O 1
ATOM 2857 N N . ASP A 1 383 ? 30.515 -4.875 24.751 1.00 34.91 383 ASP A N 1
ATOM 2858 C CA . ASP A 1 383 ? 31.894 -5.276 25.012 1.00 34.91 383 ASP A CA 1
ATOM 2859 C C . ASP A 1 383 ? 32.940 -5.049 23.909 1.00 34.91 383 ASP A C 1
ATOM 2861 O O . ASP A 1 383 ? 33.381 -5.943 23.197 1.00 34.91 383 ASP A O 1
ATOM 2865 N N . THR A 1 384 ? 33.420 -3.812 23.818 1.00 30.52 384 THR A N 1
ATOM 2866 C CA . THR A 1 384 ? 34.818 -3.529 24.178 1.00 30.52 384 THR A CA 1
ATOM 2867 C C . THR A 1 384 ? 34.964 -2.035 24.439 1.00 30.52 384 THR A C 1
ATOM 2869 O O . THR A 1 384 ? 34.549 -1.189 23.648 1.00 30.52 384 THR A O 1
ATOM 2872 N N . ALA A 1 385 ? 35.538 -1.696 25.588 1.00 36.75 385 ALA A N 1
ATOM 2873 C CA . ALA A 1 385 ? 35.903 -0.338 25.952 1.00 36.75 385 ALA A CA 1
ATOM 2874 C C . ALA A 1 385 ? 37.018 0.188 25.028 1.00 36.75 385 ALA A C 1
ATOM 2876 O O . ALA A 1 385 ? 38.187 0.168 25.393 1.00 36.75 385 ALA A O 1
ATOM 2877 N N . ALA A 1 386 ? 36.673 0.644 23.823 1.00 35.53 386 ALA A N 1
ATOM 2878 C CA . ALA A 1 386 ? 37.525 1.493 22.995 1.00 35.53 386 ALA A CA 1
ATOM 2879 C C . ALA A 1 386 ? 36.698 2.144 21.873 1.00 35.53 386 ALA A C 1
ATOM 2881 O O . ALA A 1 386 ? 36.175 1.451 21.009 1.00 35.53 386 ALA A O 1
ATOM 2882 N N . LYS A 1 387 ? 36.678 3.486 21.862 1.00 32.72 387 LYS A N 1
ATOM 2883 C CA . LYS A 1 387 ? 35.977 4.411 20.941 1.00 32.72 387 LYS A CA 1
ATOM 2884 C C . LYS A 1 387 ? 34.536 4.752 21.331 1.00 32.72 387 LYS A C 1
ATOM 2886 O O . LYS A 1 387 ? 33.560 4.307 20.740 1.00 32.72 387 LYS A O 1
ATOM 2891 N N . ALA A 1 388 ? 34.440 5.635 22.322 1.00 31.33 388 ALA A N 1
ATOM 2892 C CA . ALA A 1 388 ? 33.248 6.411 22.624 1.00 31.33 388 ALA A CA 1
ATOM 2893 C C . ALA A 1 388 ? 33.001 7.477 21.536 1.00 31.33 388 ALA A C 1
ATOM 2895 O O . ALA A 1 388 ? 33.239 8.659 21.749 1.00 31.33 388 ALA A O 1
ATOM 2896 N N . GLU A 1 389 ? 32.509 7.058 20.375 1.00 35.22 389 GLU A N 1
ATOM 2897 C CA . GLU A 1 389 ? 31.545 7.862 19.624 1.00 35.22 389 GLU A CA 1
ATOM 2898 C C . GLU A 1 389 ? 30.192 7.199 19.875 1.00 35.22 389 GLU A C 1
ATOM 2900 O O . GLU A 1 389 ? 29.849 6.182 19.274 1.00 35.22 389 GLU A O 1
ATOM 2905 N N . GLN A 1 390 ? 29.454 7.709 20.866 1.00 35.22 390 GLN A N 1
ATOM 2906 C CA . GLN A 1 390 ? 28.064 7.324 21.089 1.00 35.22 390 GLN A CA 1
ATOM 2907 C C . GLN A 1 390 ? 27.285 7.639 19.809 1.00 35.22 390 GLN A C 1
ATOM 2909 O O . GLN A 1 390 ? 26.886 8.780 19.591 1.00 35.22 390 GLN A O 1
ATOM 2914 N N . LYS A 1 391 ? 27.072 6.629 18.959 1.00 39.88 391 LYS A N 1
ATOM 2915 C CA . LYS A 1 391 ? 26.068 6.665 17.894 1.00 39.88 391 LYS A CA 1
ATOM 2916 C C . LYS A 1 391 ? 24.718 6.923 18.550 1.00 39.88 391 LYS A C 1
ATOM 2918 O O . LYS A 1 391 ? 24.096 6.017 19.105 1.00 39.88 391 LYS A O 1
ATOM 2923 N N . VAL A 1 392 ? 24.307 8.186 18.560 1.00 36.94 392 VAL A N 1
ATOM 2924 C CA . VAL A 1 392 ? 22.997 8.605 19.048 1.00 36.94 392 VAL A CA 1
ATOM 2925 C C . VAL A 1 392 ? 21.974 7.968 18.116 1.00 36.94 392 VAL A C 1
ATOM 2927 O O . VAL A 1 392 ? 21.846 8.369 16.962 1.00 36.94 392 VAL A O 1
ATOM 2930 N N . MET A 1 393 ? 21.275 6.934 18.591 1.00 44.59 393 MET A N 1
ATOM 2931 C CA . MET A 1 393 ? 20.128 6.394 17.864 1.00 44.59 393 MET A CA 1
ATOM 2932 C C . MET A 1 393 ? 19.136 7.542 17.624 1.00 44.59 393 MET A C 1
ATOM 2934 O O . MET A 1 393 ? 18.898 8.312 18.561 1.00 44.59 393 MET A O 1
ATOM 2938 N N . PRO A 1 394 ? 18.555 7.693 16.420 1.00 50.66 394 PRO A N 1
ATOM 2939 C CA . PRO A 1 394 ? 17.605 8.767 16.178 1.00 50.66 394 PRO A CA 1
ATOM 2940 C C . PRO A 1 394 ? 16.433 8.622 17.153 1.00 50.66 394 PRO A C 1
ATOM 2942 O O . PRO A 1 394 ? 15.833 7.550 17.258 1.00 50.66 394 PRO A O 1
ATOM 2945 N N . ALA A 1 395 ? 16.129 9.693 17.887 1.00 57.91 395 ALA A N 1
ATOM 2946 C CA . ALA A 1 395 ? 14.951 9.733 18.737 1.00 57.91 395 ALA A CA 1
ATOM 2947 C C . ALA A 1 395 ? 13.711 9.612 17.841 1.00 57.91 395 ALA A C 1
ATOM 2949 O O . ALA A 1 395 ? 13.481 10.450 16.967 1.00 57.91 395 ALA A O 1
ATOM 2950 N N . LEU A 1 396 ? 12.939 8.542 18.028 1.00 72.06 396 LEU A N 1
ATOM 2951 C CA . LEU A 1 396 ? 11.670 8.373 17.331 1.00 72.06 396 LEU A CA 1
ATOM 2952 C C . LEU A 1 396 ? 10.619 9.291 17.956 1.00 72.06 396 LEU A C 1
ATOM 2954 O O . LEU A 1 396 ? 10.633 9.537 19.163 1.00 72.06 396 LEU A O 1
ATOM 2958 N N . ILE A 1 397 ? 9.684 9.770 17.135 1.00 78.56 397 ILE A N 1
ATOM 2959 C CA . ILE A 1 397 ? 8.493 10.450 17.652 1.00 78.56 397 ILE A CA 1
ATOM 2960 C C . ILE A 1 397 ? 7.710 9.435 18.506 1.00 78.56 397 ILE A C 1
ATOM 2962 O O . ILE A 1 397 ? 7.559 8.294 18.060 1.00 78.56 397 ILE A O 1
ATOM 2966 N N . PRO A 1 398 ? 7.228 9.810 19.704 1.00 87.12 398 PRO A N 1
ATOM 2967 C CA . PRO A 1 398 ? 6.428 8.923 20.540 1.00 87.12 398 PRO A CA 1
ATOM 2968 C C . PRO A 1 398 ? 5.160 8.424 19.843 1.00 87.12 398 PRO A C 1
ATOM 2970 O O . PRO A 1 398 ? 4.514 9.155 19.096 1.00 87.12 398 PRO A O 1
ATOM 2973 N N . TYR A 1 399 ? 4.787 7.188 20.150 1.00 89.56 399 TYR A N 1
ATOM 2974 C CA . TYR A 1 399 ? 3.566 6.519 19.740 1.00 89.56 399 TYR A CA 1
ATOM 2975 C C . TYR A 1 399 ? 2.662 6.352 20.975 1.00 89.56 399 TYR A C 1
ATOM 2977 O O . TYR A 1 399 ? 3.037 5.620 21.896 1.00 89.56 399 TYR A O 1
ATOM 2985 N N . PRO A 1 400 ? 1.467 6.967 21.008 1.00 94.19 400 PRO A N 1
ATOM 2986 C CA . PRO A 1 400 ? 1.005 8.033 20.114 1.00 94.19 400 PRO A CA 1
ATOM 2987 C C . PRO A 1 400 ? 1.689 9.383 20.397 1.00 94.19 400 PRO A C 1
ATOM 2989 O O . PRO A 1 400 ? 2.137 9.647 21.516 1.00 94.19 400 PRO A O 1
ATOM 2992 N N . LYS A 1 401 ? 1.672 10.289 19.412 1.00 93.50 401 LYS A N 1
ATOM 2993 C CA . LYS A 1 401 ? 1.891 11.722 19.641 1.00 93.50 401 LYS A CA 1
ATOM 2994 C C . LYS A 1 401 ? 0.567 12.336 20.090 1.00 93.50 401 LYS A C 1
ATOM 2996 O O . LYS A 1 401 ? -0.421 12.282 19.365 1.00 93.50 401 LYS A O 1
ATOM 3001 N N . VAL A 1 402 ? 0.543 12.931 21.281 1.00 93.94 402 VAL A N 1
ATOM 3002 C CA . VAL A 1 402 ? -0.653 13.600 21.815 1.00 93.94 402 VAL A CA 1
ATOM 3003 C C . VAL A 1 402 ? -0.632 15.074 21.419 1.00 93.94 402 VAL A C 1
ATOM 3005 O O . VAL A 1 402 ? 0.281 15.801 21.811 1.00 93.94 402 VAL A O 1
ATOM 3008 N N . LEU A 1 403 ? -1.637 15.517 20.665 1.00 94.19 403 LEU A N 1
ATOM 3009 C CA . LEU A 1 403 ? -1.920 16.931 20.426 1.00 94.19 403 LEU A CA 1
ATOM 3010 C C . LEU A 1 403 ? -3.065 17.350 21.349 1.00 94.19 403 LEU A C 1
ATOM 3012 O O . LEU A 1 403 ? -4.060 16.638 21.445 1.00 94.19 403 LEU A O 1
ATOM 3016 N N . ALA A 1 404 ? -2.940 18.484 22.035 1.00 90.88 404 ALA A N 1
ATOM 3017 C CA . ALA A 1 404 ? -3.934 18.931 23.007 1.00 90.88 404 ALA A CA 1
ATOM 3018 C C . ALA A 1 404 ? -4.235 20.424 22.866 1.00 90.88 404 ALA A C 1
ATOM 3020 O O . ALA A 1 404 ? -3.334 21.238 22.667 1.00 90.88 404 ALA A O 1
ATOM 3021 N N . ASN A 1 405 ? -5.506 20.783 23.041 1.00 85.50 405 ASN A N 1
ATOM 3022 C CA . ASN A 1 405 ? -5.960 22.159 23.178 1.00 85.50 405 ASN A CA 1
ATOM 3023 C C . ASN A 1 405 ? -6.554 22.348 24.581 1.00 85.50 405 ASN A C 1
ATOM 3025 O O . ASN A 1 405 ? -7.715 22.021 24.838 1.00 85.50 405 ASN A O 1
ATOM 3029 N N . SER A 1 406 ? -5.745 22.889 25.497 1.00 76.88 406 SER A N 1
ATOM 3030 C CA . SER A 1 406 ? -6.113 23.059 26.909 1.00 76.88 406 SER A CA 1
ATOM 3031 C C . SER A 1 406 ? -7.278 24.025 27.129 1.00 76.88 406 SER A C 1
ATOM 3033 O O . SER A 1 406 ? -7.968 23.912 28.136 1.00 76.88 406 SER A O 1
ATOM 3035 N N . ILE A 1 407 ? -7.523 24.956 26.199 1.00 74.69 407 ILE A N 1
ATOM 3036 C CA . ILE A 1 407 ? -8.648 25.902 26.287 1.00 74.69 407 ILE A CA 1
ATOM 3037 C C . ILE A 1 407 ? -9.973 25.165 26.063 1.00 74.69 407 ILE A C 1
ATOM 3039 O O . ILE A 1 407 ? -10.963 25.458 26.727 1.00 74.69 407 ILE A O 1
ATOM 3043 N N . LYS A 1 408 ? -9.986 24.191 25.149 1.00 74.12 408 LYS A N 1
ATOM 3044 C CA . LYS A 1 408 ? -11.173 23.392 24.813 1.00 74.12 408 LYS A CA 1
ATOM 3045 C C . LYS A 1 408 ? -11.254 22.056 25.553 1.00 74.12 408 LYS A C 1
ATOM 3047 O O . LYS A 1 408 ? -12.210 21.320 25.335 1.00 74.12 408 LYS A O 1
ATOM 3052 N N . ALA A 1 409 ? -10.261 21.736 26.388 1.00 80.12 409 ALA A N 1
ATOM 3053 C CA . ALA A 1 409 ? -10.101 20.427 27.027 1.00 80.12 409 ALA A CA 1
ATOM 3054 C C . ALA A 1 409 ? -10.229 19.253 26.028 1.00 80.12 409 ALA A C 1
ATOM 3056 O O . ALA A 1 409 ? -10.849 18.235 26.326 1.00 80.12 409 ALA A O 1
ATOM 3057 N N . ALA A 1 410 ? -9.655 19.414 24.830 1.00 86.75 410 ALA A N 1
ATOM 3058 C CA . ALA A 1 410 ? -9.714 18.439 23.740 1.00 86.75 410 ALA A CA 1
ATOM 3059 C C . ALA A 1 410 ? -8.315 17.907 23.403 1.00 86.75 410 ALA A C 1
ATOM 3061 O O . ALA A 1 410 ? -7.324 18.633 23.536 1.00 86.75 410 ALA A O 1
ATOM 3062 N N . GLN A 1 411 ? -8.236 16.658 22.946 1.00 95.06 411 GLN A N 1
ATOM 3063 C CA . GLN A 1 411 ? -6.993 16.032 22.497 1.00 95.06 411 GLN A CA 1
ATOM 3064 C C . GLN A 1 411 ? -7.217 15.156 21.263 1.00 95.06 411 GLN A C 1
ATOM 3066 O O . GLN A 1 411 ? -8.287 14.576 21.114 1.00 95.06 411 GLN A O 1
ATOM 3071 N N . ILE A 1 412 ? -6.184 15.046 20.426 1.00 97.50 412 ILE A N 1
ATOM 3072 C CA . ILE A 1 412 ? -6.078 14.086 19.324 1.00 97.50 412 ILE A CA 1
ATOM 3073 C C . ILE A 1 412 ? -4.849 13.212 19.563 1.00 97.50 412 ILE A C 1
ATOM 3075 O O . ILE A 1 412 ? -3.758 13.716 19.847 1.00 97.50 412 ILE A O 1
ATOM 3079 N N . LEU A 1 413 ? -5.015 11.900 19.408 1.00 97.69 413 LEU A N 1
ATOM 3080 C CA . LEU A 1 413 ? -3.903 10.955 19.352 1.00 97.69 413 LEU A CA 1
ATOM 3081 C C . LEU A 1 413 ? -3.495 10.751 17.891 1.00 97.69 413 LEU A C 1
ATOM 3083 O O . LEU A 1 413 ? -4.222 10.124 17.124 1.00 97.69 413 LEU A O 1
ATOM 3087 N N . TYR A 1 414 ? -2.331 11.268 17.510 1.00 97.25 414 TYR A N 1
ATOM 3088 C CA . TYR A 1 414 ? -1.745 11.036 16.194 1.00 97.25 414 TYR A CA 1
ATOM 3089 C C . TYR A 1 414 ? -0.797 9.834 16.238 1.00 97.25 414 TYR A C 1
ATOM 3091 O O . TYR A 1 414 ? 0.094 9.752 17.090 1.00 97.25 414 TYR A O 1
ATOM 3099 N N . VAL A 1 415 ? -0.989 8.896 15.313 1.00 96.00 415 VAL A N 1
ATOM 3100 C CA . VAL A 1 415 ? -0.151 7.707 15.141 1.00 96.00 415 VAL A CA 1
ATOM 3101 C C . VAL A 1 415 ? 0.219 7.514 13.677 1.00 96.00 415 VAL A C 1
ATOM 3103 O O . VAL A 1 415 ? -0.550 7.840 12.780 1.00 96.00 415 VAL A O 1
ATOM 3106 N N . ASN A 1 416 ? 1.389 6.935 13.436 1.00 89.25 416 ASN A N 1
ATOM 3107 C CA . ASN A 1 416 ? 1.830 6.472 12.126 1.00 89.25 416 ASN A CA 1
ATOM 3108 C C . ASN A 1 416 ? 2.661 5.188 12.317 1.00 89.25 416 ASN A C 1
ATOM 3110 O O . ASN A 1 416 ? 3.123 4.897 13.429 1.00 89.25 416 ASN A O 1
ATOM 3114 N N . GLY A 1 417 ? 2.774 4.388 11.266 1.00 79.44 417 GLY A N 1
ATOM 3115 C CA . GLY A 1 417 ? 3.461 3.105 11.245 1.00 79.44 417 GLY A CA 1
ATOM 3116 C C . GLY A 1 417 ? 4.519 3.077 10.151 1.00 79.44 417 GLY A C 1
ATOM 3117 O O . GLY A 1 417 ? 4.379 3.737 9.128 1.00 79.44 417 GLY A O 1
ATOM 3118 N N . GLY A 1 418 ? 5.588 2.301 10.341 1.00 79.69 418 GLY A N 1
ATOM 3119 C CA . GLY A 1 418 ? 6.487 1.996 9.221 1.00 79.69 418 GLY A CA 1
ATOM 3120 C C . GLY A 1 418 ? 5.740 1.318 8.059 1.00 79.69 418 GLY A C 1
ATOM 3121 O O . GLY A 1 418 ? 4.611 0.858 8.229 1.00 79.69 418 GLY A O 1
ATOM 3122 N N . SER A 1 419 ? 6.388 1.236 6.899 1.00 83.88 419 SER A N 1
ATOM 3123 C CA . SER A 1 419 ? 5.815 0.701 5.657 1.00 83.88 419 SER A CA 1
ATOM 3124 C C . SER A 1 419 ? 6.084 -0.798 5.465 1.00 83.88 419 SER A C 1
ATOM 3126 O O . SER A 1 419 ? 6.577 -1.469 6.367 1.00 83.88 419 SER A O 1
ATOM 3128 N N . ASN A 1 420 ? 5.766 -1.348 4.293 1.00 81.75 420 ASN A N 1
ATOM 3129 C CA . ASN A 1 420 ? 6.217 -2.646 3.786 1.00 81.75 420 ASN A CA 1
ATOM 3130 C C . ASN A 1 420 ? 5.906 -3.851 4.693 1.00 81.75 420 ASN A C 1
ATOM 3132 O O . ASN A 1 420 ? 6.698 -4.789 4.788 1.00 81.75 420 ASN A O 1
ATOM 3136 N N . TYR A 1 421 ? 4.758 -3.823 5.385 1.00 92.12 421 TYR A N 1
ATOM 3137 C CA . TYR A 1 421 ? 4.369 -4.809 6.408 1.00 92.12 421 TYR A CA 1
ATOM 3138 C C . TYR A 1 421 ? 5.354 -4.914 7.578 1.00 92.12 421 TYR A C 1
ATOM 3140 O O . TYR A 1 421 ? 5.269 -5.854 8.370 1.00 92.12 421 TYR A O 1
ATOM 3148 N N . GLU A 1 422 ? 6.284 -3.969 7.718 1.00 88.31 422 GLU A N 1
ATOM 3149 C CA . GLU A 1 422 ? 7.405 -4.079 8.641 1.00 88.31 422 GLU A CA 1
ATOM 3150 C C . GLU A 1 422 ? 6.973 -4.044 10.117 1.00 88.31 422 GLU A C 1
ATOM 3152 O O . GLU A 1 422 ? 7.659 -4.560 11.017 1.00 88.31 422 GLU A O 1
ATOM 3157 N N . TYR A 1 423 ? 5.817 -3.438 10.366 1.00 91.31 423 TYR A N 1
ATOM 3158 C CA . TYR A 1 423 ? 5.263 -3.264 11.692 1.00 91.31 423 TYR A CA 1
ATOM 3159 C C . TYR A 1 423 ? 3.751 -3.475 11.684 1.00 91.31 423 TYR A C 1
ATOM 3161 O O . TYR A 1 423 ? 3.051 -2.971 10.809 1.00 91.31 423 TYR A O 1
ATOM 3169 N N . LEU A 1 424 ? 3.244 -4.168 12.705 1.00 95.69 424 LEU A N 1
ATOM 3170 C CA . LEU A 1 424 ? 1.843 -4.069 13.109 1.00 95.69 424 LEU A CA 1
ATOM 3171 C C . LEU A 1 424 ? 1.752 -3.109 14.290 1.00 95.69 424 LEU A C 1
ATOM 3173 O O . LEU A 1 424 ? 2.333 -3.368 15.341 1.00 95.69 424 LEU A O 1
ATOM 3177 N N . ASN A 1 425 ? 1.019 -2.017 14.151 1.00 95.25 425 ASN A N 1
ATOM 3178 C CA . ASN A 1 425 ? 0.947 -0.990 15.181 1.00 95.25 425 ASN A CA 1
ATOM 3179 C C . ASN A 1 425 ? -0.286 -1.203 16.050 1.00 95.25 425 ASN A C 1
ATOM 3181 O O . ASN A 1 425 ? -1.375 -1.431 15.534 1.00 95.25 425 ASN A O 1
ATOM 3185 N N . GLN A 1 426 ? -0.119 -1.139 17.369 1.00 95.94 426 GLN A N 1
ATOM 3186 C CA . GLN A 1 426 ? -1.209 -1.264 18.331 1.00 95.94 426 GLN A CA 1
ATOM 3187 C C . GLN A 1 426 ? -1.344 0.037 19.112 1.00 95.94 426 GLN A C 1
ATOM 3189 O O . GLN A 1 426 ? -0.381 0.471 19.728 1.00 95.94 426 GLN A O 1
ATOM 3194 N N . LEU A 1 427 ? -2.531 0.637 19.129 1.00 97.44 427 LEU A N 1
ATOM 3195 C CA . LEU A 1 427 ? -2.913 1.724 20.033 1.00 97.44 427 LEU A CA 1
ATOM 3196 C C . LEU A 1 427 ? -4.065 1.242 20.920 1.00 97.44 427 LEU A C 1
ATOM 3198 O O . LEU A 1 427 ? -4.995 0.627 20.414 1.00 97.44 427 LEU A O 1
ATOM 3202 N N . ILE A 1 428 ? -4.026 1.511 22.222 1.00 97.19 428 ILE A N 1
ATOM 3203 C CA . ILE A 1 428 ? -5.127 1.201 23.144 1.00 97.19 428 ILE A CA 1
ATOM 3204 C C . ILE A 1 428 ? -5.580 2.505 23.791 1.00 97.19 428 ILE A C 1
ATOM 3206 O O . ILE A 1 428 ? -4.817 3.128 24.530 1.00 97.19 428 ILE A O 1
ATOM 3210 N N . VAL A 1 429 ? -6.806 2.923 23.481 1.00 97.31 429 VAL A N 1
ATOM 3211 C CA . VAL A 1 429 ? -7.394 4.208 23.884 1.00 97.31 429 VAL A CA 1
ATOM 3212 C C . VAL A 1 429 ? -8.556 3.967 24.837 1.00 97.31 429 VAL A C 1
ATOM 3214 O O . VAL A 1 429 ? -9.347 3.048 24.636 1.00 97.31 429 VAL A O 1
ATOM 3217 N N . GLN A 1 430 ? -8.672 4.805 25.860 1.00 96.44 430 GLN A N 1
ATOM 3218 C CA . GLN A 1 430 ? -9.731 4.748 26.860 1.00 96.44 430 GLN A CA 1
ATOM 3219 C C . GLN A 1 430 ? -10.661 5.946 26.699 1.00 96.44 430 GLN A C 1
ATOM 3221 O O . GLN A 1 430 ? -10.204 7.091 26.664 1.00 96.44 430 GLN A O 1
ATOM 3226 N N . PHE A 1 431 ? -11.960 5.668 26.635 1.00 95.94 431 PHE A N 1
ATOM 3227 C CA . PHE A 1 431 ? -13.016 6.655 26.462 1.00 95.94 431 PHE A CA 1
ATOM 3228 C C . PHE A 1 431 ? -13.946 6.699 27.674 1.00 95.94 431 PHE A C 1
ATOM 3230 O O . PHE A 1 431 ? -14.220 5.669 28.292 1.00 95.94 431 PHE A O 1
ATOM 3237 N N . ASP A 1 432 ? -14.481 7.879 27.978 1.00 93.94 432 ASP A N 1
ATOM 3238 C CA . ASP A 1 432 ? -15.614 8.017 28.893 1.00 93.94 432 ASP A CA 1
ATOM 3239 C C . ASP A 1 432 ? -16.957 7.667 28.212 1.00 93.94 432 ASP A C 1
ATOM 3241 O O . ASP A 1 432 ? -17.031 7.333 27.020 1.00 93.94 432 ASP A O 1
ATOM 3245 N N . SER A 1 433 ? -18.052 7.759 28.972 1.00 90.44 433 SER A N 1
ATOM 3246 C CA . SER A 1 433 ? -19.411 7.495 28.480 1.00 90.44 433 SER A CA 1
ATOM 3247 C C . SER A 1 433 ? -19.883 8.487 27.405 1.00 90.44 433 SER A C 1
ATOM 3249 O O . SER A 1 433 ? -20.741 8.138 26.590 1.00 90.44 433 SER A O 1
ATOM 3251 N N . ASN A 1 434 ? -19.281 9.678 27.325 1.00 90.50 434 ASN A N 1
ATOM 3252 C CA . ASN A 1 434 ? -19.552 10.676 26.289 1.00 90.50 434 ASN A CA 1
ATOM 3253 C C . ASN A 1 434 ? -18.704 10.471 25.024 1.00 90.50 434 ASN A C 1
ATOM 3255 O O . ASN A 1 434 ? -18.920 11.174 24.040 1.00 90.50 434 ASN A O 1
ATOM 3259 N N . GLY A 1 435 ? -17.785 9.501 25.022 1.00 92.38 435 GLY A N 1
ATOM 3260 C CA . GLY A 1 435 ? -16.882 9.244 23.904 1.00 92.38 435 GLY A CA 1
ATOM 3261 C C . GLY A 1 435 ? -15.646 10.135 23.881 1.00 92.38 435 GLY A C 1
ATOM 3262 O O . GLY A 1 435 ? -14.983 10.193 22.859 1.00 92.38 435 GLY A O 1
ATOM 3263 N N . LYS A 1 436 ? -15.291 10.788 24.991 1.00 93.50 436 LYS A N 1
ATOM 3264 C CA . LYS A 1 436 ? -14.061 11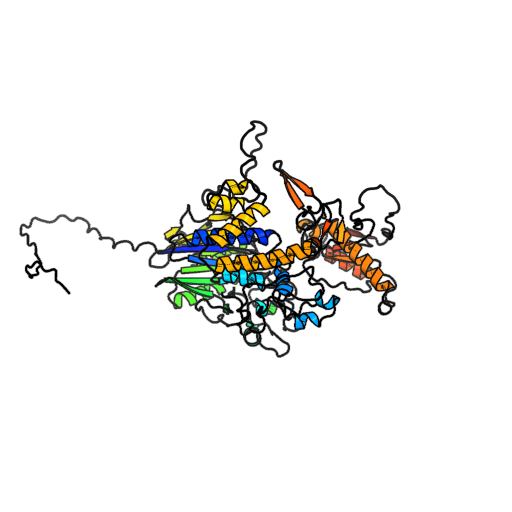.579 25.097 1.00 93.50 436 LYS A CA 1
ATOM 3265 C C . LYS A 1 436 ? -12.895 10.726 25.568 1.00 93.50 436 LYS A C 1
ATOM 3267 O O . LYS A 1 436 ? -13.048 9.907 26.473 1.00 93.50 436 LYS A O 1
ATOM 3272 N N . ILE A 1 437 ? -11.716 10.946 24.988 1.00 94.81 437 ILE A N 1
ATOM 3273 C CA . ILE A 1 437 ? -10.487 10.269 25.416 1.00 94.81 437 ILE A CA 1
ATOM 3274 C C . ILE A 1 437 ? -10.112 10.719 26.831 1.00 94.81 437 ILE A C 1
ATOM 3276 O O . ILE A 1 437 ? -9.850 11.900 27.066 1.00 94.81 437 ILE A O 1
ATOM 3280 N N . ILE A 1 438 ? -9.989 9.755 27.742 1.00 93.88 438 ILE A N 1
ATOM 3281 C CA . ILE A 1 438 ? -9.515 9.957 29.121 1.00 93.88 438 ILE A CA 1
ATOM 3282 C C . ILE A 1 438 ? -8.120 9.371 29.366 1.00 93.88 438 ILE A C 1
ATOM 3284 O O . ILE A 1 438 ? -7.495 9.662 30.384 1.00 93.88 438 ILE A O 1
ATOM 3288 N N . GLY A 1 439 ? -7.597 8.582 28.424 1.00 92.81 439 GLY A N 1
ATOM 3289 C CA . GLY A 1 439 ? -6.258 8.014 28.516 1.00 92.81 439 GLY A CA 1
ATOM 3290 C C . GLY A 1 439 ? -5.908 7.088 27.356 1.00 92.81 439 GLY A C 1
ATOM 3291 O O . GLY A 1 439 ? -6.724 6.811 26.478 1.00 92.81 439 GLY A O 1
ATOM 3292 N N . HIS A 1 440 ? -4.671 6.601 27.365 1.00 93.50 440 HIS A N 1
ATOM 3293 C CA . HIS A 1 440 ? -4.206 5.511 26.512 1.00 93.50 440 HIS A CA 1
ATOM 3294 C C . HIS A 1 440 ? -3.209 4.643 27.288 1.00 93.50 440 HIS A C 1
ATOM 3296 O O . HIS A 1 440 ? -2.526 5.127 28.198 1.00 93.50 440 HIS A O 1
ATOM 3302 N N . ASP A 1 441 ? -3.097 3.369 26.920 1.00 91.94 441 ASP A N 1
ATOM 3303 C CA . ASP A 1 441 ? -2.129 2.457 27.532 1.00 91.94 441 ASP A CA 1
ATOM 3304 C C . ASP A 1 441 ? -0.716 2.776 27.024 1.00 91.94 441 ASP A C 1
ATOM 3306 O O . ASP A 1 441 ? -0.388 2.510 25.868 1.00 91.94 441 ASP A O 1
ATOM 3310 N N . LYS A 1 442 ? 0.137 3.335 27.884 1.00 87.25 442 LYS A N 1
ATOM 3311 C CA . LYS A 1 442 ? 1.510 3.742 27.534 1.00 87.25 442 LYS A CA 1
ATOM 3312 C C . LYS A 1 442 ? 2.482 2.576 27.339 1.00 87.25 442 LYS A C 1
ATOM 3314 O O . LYS A 1 442 ? 3.568 2.783 26.806 1.00 87.25 442 LYS A O 1
ATOM 3319 N N . VAL A 1 443 ? 2.135 1.381 27.816 1.00 83.50 443 VAL A N 1
ATOM 3320 C CA . VAL A 1 443 ? 3.001 0.195 27.778 1.00 83.50 443 VAL A CA 1
ATOM 3321 C C . VAL A 1 443 ? 2.671 -0.656 26.560 1.00 83.50 443 VAL A C 1
ATOM 3323 O O . VAL A 1 443 ? 3.564 -1.086 25.828 1.00 83.50 443 VAL A O 1
ATOM 3326 N N . ASN A 1 444 ? 1.381 -0.892 26.336 1.00 88.06 444 ASN A N 1
ATOM 3327 C CA . ASN A 1 444 ? 0.909 -1.780 25.284 1.00 88.06 444 ASN A CA 1
ATOM 3328 C C . ASN A 1 444 ? 0.599 -1.043 23.973 1.00 88.06 444 ASN A C 1
ATOM 3330 O O . ASN A 1 444 ? 0.475 -1.706 22.941 1.00 88.06 444 ASN A O 1
ATOM 3334 N N . SER A 1 445 ? 0.513 0.293 23.965 1.00 91.94 445 SER A N 1
ATOM 3335 C CA . SER A 1 445 ? 0.441 1.057 22.713 1.00 91.94 445 SER A CA 1
ATOM 3336 C C . SER A 1 445 ? 1.828 1.186 22.089 1.00 91.94 445 SER A C 1
ATOM 3338 O O . SER A 1 445 ? 2.651 1.974 22.550 1.00 91.94 445 SER A O 1
ATOM 3340 N N . ARG A 1 446 ? 2.108 0.389 21.056 1.00 88.69 446 ARG A N 1
ATOM 3341 C CA . ARG A 1 446 ? 3.401 0.365 20.366 1.00 88.69 446 ARG A CA 1
ATOM 3342 C C . ARG A 1 446 ? 3.332 -0.314 18.993 1.00 88.69 446 ARG A C 1
ATOM 3344 O O . ARG A 1 446 ? 2.458 -1.156 18.765 1.00 88.69 446 ARG A O 1
ATOM 3351 N N . PRO A 1 447 ? 4.310 -0.048 18.116 1.00 90.31 447 PRO A N 1
ATOM 3352 C CA . PRO A 1 447 ? 4.618 -0.900 16.972 1.00 90.31 447 PRO A CA 1
ATOM 3353 C C . PRO A 1 447 ? 5.168 -2.270 17.388 1.00 90.31 447 PRO A C 1
ATOM 3355 O O . PRO A 1 447 ? 6.012 -2.381 18.280 1.00 90.31 447 PRO A O 1
ATOM 3358 N N . TRP A 1 448 ? 4.746 -3.321 16.692 1.00 90.81 448 TRP A N 1
ATOM 3359 C CA . TRP A 1 448 ? 5.292 -4.671 16.791 1.00 90.81 448 TRP A CA 1
ATOM 3360 C C . TRP A 1 448 ? 6.088 -4.999 15.536 1.00 90.81 448 TRP A C 1
ATOM 3362 O O . TRP A 1 448 ? 5.548 -4.956 14.435 1.00 90.81 448 TRP A O 1
ATOM 3372 N N . ARG A 1 449 ? 7.363 -5.368 15.698 1.00 89.56 449 ARG A N 1
ATOM 3373 C CA . ARG A 1 449 ? 8.199 -5.855 14.593 1.00 89.56 449 ARG A CA 1
ATOM 3374 C C . ARG A 1 449 ? 7.675 -7.185 14.067 1.00 89.56 449 ARG A C 1
ATOM 3376 O O . ARG A 1 449 ? 7.465 -8.118 14.840 1.00 89.56 449 ARG A O 1
ATOM 3383 N N . THR A 1 450 ? 7.559 -7.271 12.753 1.00 92.12 450 THR A N 1
ATOM 3384 C CA . THR A 1 450 ? 7.091 -8.466 12.036 1.00 92.12 450 THR A CA 1
ATOM 3385 C C . THR A 1 450 ? 8.239 -9.253 11.402 1.00 92.12 450 THR A C 1
ATOM 3387 O O . THR A 1 450 ? 8.026 -10.294 10.795 1.00 92.12 450 THR A O 1
ATOM 3390 N N . ASP A 1 451 ? 9.484 -8.814 11.580 1.00 88.25 451 ASP A N 1
ATOM 3391 C CA . ASP A 1 451 ? 10.634 -9.596 11.155 1.00 88.25 451 ASP A CA 1
ATOM 3392 C C . ASP A 1 451 ? 10.830 -10.816 12.061 1.00 88.25 451 ASP A C 1
ATOM 3394 O O . ASP A 1 451 ? 10.294 -10.906 13.171 1.00 88.25 451 ASP A O 1
ATOM 3398 N N . GLY A 1 452 ? 11.637 -11.769 11.594 1.00 87.81 452 GLY A N 1
ATOM 3399 C CA . GLY A 1 452 ? 11.822 -13.025 12.309 1.00 87.81 452 GLY A CA 1
ATOM 3400 C C . GLY A 1 452 ? 12.284 -12.836 13.760 1.00 87.81 452 GLY A C 1
ATOM 3401 O O . GLY A 1 452 ? 11.782 -13.514 14.658 1.00 87.81 452 GLY A O 1
ATOM 3402 N N . ALA A 1 453 ? 13.163 -11.861 14.016 1.00 83.62 453 ALA A N 1
ATOM 3403 C CA . ALA A 1 453 ? 13.646 -11.544 15.356 1.00 83.62 453 ALA A CA 1
ATOM 3404 C C . ALA A 1 453 ? 12.535 -10.965 16.250 1.00 83.62 453 ALA A C 1
ATOM 3406 O O . ALA A 1 453 ? 12.412 -11.363 17.412 1.00 83.62 453 ALA A O 1
ATOM 3407 N N . GLY A 1 454 ? 11.706 -10.057 15.720 1.00 88.00 454 GLY A N 1
ATOM 3408 C CA . GLY A 1 454 ? 10.543 -9.505 16.413 1.00 88.00 454 GLY A CA 1
ATOM 3409 C C . GLY A 1 454 ? 9.543 -10.581 16.823 1.00 88.00 454 GLY A C 1
ATOM 3410 O O . GLY A 1 454 ? 9.191 -10.683 18.002 1.00 88.00 454 GLY A O 1
ATOM 3411 N N . VAL A 1 455 ? 9.169 -11.442 15.878 1.00 92.44 455 VAL A N 1
ATOM 3412 C CA . VAL A 1 455 ? 8.223 -12.542 16.110 1.00 92.44 455 VAL A CA 1
ATOM 3413 C C . VAL A 1 455 ? 8.795 -13.571 17.085 1.00 92.44 455 VAL A C 1
ATOM 3415 O O . 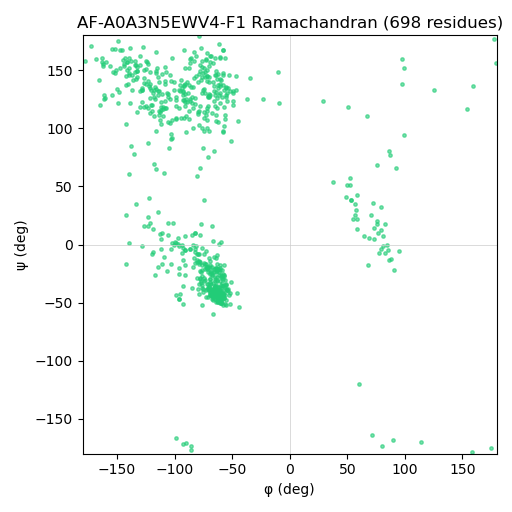VAL A 1 455 ? 8.107 -13.997 18.009 1.00 92.44 455 VAL A O 1
ATOM 3418 N N . SER A 1 456 ? 10.073 -13.929 16.946 1.00 90.62 456 SER A N 1
ATOM 3419 C CA . SER A 1 456 ? 10.741 -14.873 17.852 1.00 90.62 456 SER A CA 1
ATOM 3420 C C . SER A 1 456 ? 10.745 -14.369 19.295 1.00 90.62 456 SER A C 1
ATOM 3422 O O . SER A 1 456 ? 10.486 -15.143 20.215 1.00 90.62 456 SER A O 1
ATOM 3424 N N . ARG A 1 457 ? 10.979 -13.066 19.516 1.00 88.75 457 ARG A N 1
ATOM 3425 C CA . ARG A 1 457 ? 10.861 -12.461 20.854 1.00 88.75 457 ARG A CA 1
ATOM 3426 C C . ARG A 1 457 ? 9.428 -12.503 21.371 1.00 88.75 457 ARG A C 1
ATOM 3428 O O . ARG A 1 457 ? 9.225 -12.883 22.519 1.00 88.75 457 ARG A O 1
ATOM 3435 N N . MET A 1 458 ? 8.449 -12.146 20.538 1.00 89.56 458 MET A N 1
ATOM 3436 C CA . MET A 1 458 ? 7.034 -12.162 20.921 1.00 89.56 458 MET A CA 1
ATOM 3437 C C . MET A 1 458 ? 6.563 -13.562 21.335 1.00 89.56 458 MET A C 1
ATOM 3439 O O . MET A 1 458 ? 5.857 -13.707 22.327 1.00 89.56 458 MET A O 1
ATOM 3443 N N . LEU A 1 459 ? 6.985 -14.592 20.600 1.00 92.50 459 LEU A N 1
ATOM 3444 C CA . LEU A 1 459 ? 6.617 -15.988 20.847 1.00 92.50 459 LEU A CA 1
ATOM 3445 C C . LEU A 1 459 ? 7.494 -16.684 21.898 1.00 92.50 459 LEU A C 1
ATOM 3447 O O . LEU A 1 459 ? 7.282 -17.866 22.175 1.00 92.50 459 LEU A O 1
ATOM 3451 N N . ASN A 1 460 ? 8.484 -15.983 22.463 1.00 92.94 460 ASN A N 1
ATOM 3452 C CA . ASN A 1 460 ? 9.496 -16.546 23.356 1.00 92.94 460 ASN A CA 1
ATOM 3453 C C . ASN A 1 460 ? 10.205 -17.782 22.750 1.00 92.94 460 ASN A C 1
ATOM 3455 O O . ASN A 1 460 ? 10.279 -18.851 23.358 1.00 92.94 460 ASN A O 1
ATOM 3459 N N . LYS A 1 461 ? 10.701 -17.629 21.514 1.00 93.88 461 LYS A N 1
ATOM 3460 C CA . LYS A 1 461 ? 11.425 -18.635 20.714 1.00 93.88 461 LYS A CA 1
ATOM 3461 C C . LYS A 1 461 ? 12.868 -18.195 20.424 1.00 93.88 461 LYS A C 1
ATOM 3463 O O . LYS A 1 461 ? 13.216 -17.927 19.271 1.00 93.88 461 LYS A O 1
ATOM 3468 N N . PRO A 1 462 ? 13.734 -18.069 21.447 1.00 88.38 462 PRO A N 1
ATOM 3469 C CA . PRO A 1 462 ? 15.104 -17.576 21.276 1.00 88.38 462 PRO A CA 1
ATOM 3470 C C . PRO A 1 462 ? 15.975 -18.483 20.393 1.00 88.38 462 PRO A C 1
ATOM 3472 O O . PRO A 1 462 ? 17.022 -18.070 19.909 1.00 88.38 462 PRO A O 1
ATOM 3475 N N . GLU A 1 463 ? 15.576 -19.732 20.164 1.00 91.00 463 GLU A N 1
ATOM 3476 C CA . GLU A 1 463 ? 16.272 -20.636 19.258 1.00 91.00 463 GLU A CA 1
ATOM 3477 C C . GLU A 1 463 ? 16.099 -20.257 17.779 1.00 91.00 463 GLU A C 1
ATOM 3479 O O . GLU A 1 463 ? 16.971 -20.574 16.969 1.00 91.00 463 GLU A O 1
ATOM 3484 N N . TRP A 1 464 ? 15.030 -19.536 17.418 1.00 90.19 464 TRP A N 1
ATOM 3485 C CA . TRP A 1 464 ? 14.790 -19.105 16.037 1.00 90.19 464 TRP A CA 1
ATOM 3486 C C . TRP A 1 464 ? 15.705 -17.958 15.627 1.00 90.19 464 TRP A C 1
ATOM 3488 O O . TRP A 1 464 ? 16.139 -17.921 14.480 1.00 90.19 464 TRP A O 1
ATOM 3498 N N . SER A 1 465 ? 16.097 -17.078 16.552 1.00 81.50 465 SER A N 1
ATOM 3499 C CA . SER A 1 465 ? 16.976 -15.943 16.236 1.00 81.50 465 SER A CA 1
ATOM 3500 C C . SER A 1 465 ? 18.374 -16.357 15.756 1.00 81.50 465 SER A C 1
ATOM 3502 O O . SER A 1 465 ? 19.119 -15.522 15.257 1.00 81.50 465 SER A O 1
ATOM 3504 N N . LYS A 1 466 ? 18.739 -17.641 15.890 1.00 85.06 466 LYS A N 1
ATOM 3505 C CA . LYS A 1 466 ? 19.988 -18.222 15.369 1.00 85.06 466 LYS A CA 1
ATOM 3506 C C . LYS A 1 466 ? 19.905 -18.630 13.893 1.00 85.06 466 LYS A C 1
ATOM 3508 O O . LYS A 1 466 ? 20.922 -18.980 13.304 1.00 85.06 466 LYS A O 1
ATOM 3513 N N . LEU A 1 467 ? 18.706 -18.654 13.312 1.00 85.31 467 LEU A N 1
ATOM 3514 C CA . LEU A 1 467 ? 18.479 -19.029 11.918 1.00 85.31 467 LEU A CA 1
ATOM 3515 C C . LEU A 1 467 ? 18.647 -17.814 10.996 1.00 85.31 467 LEU A C 1
ATOM 3517 O O . LEU A 1 467 ? 18.505 -16.669 11.423 1.00 85.31 467 LEU A O 1
ATOM 3521 N N . SER A 1 468 ? 18.878 -18.063 9.705 1.00 83.94 468 SER A N 1
ATOM 3522 C CA . SER A 1 468 ? 18.776 -17.017 8.679 1.00 83.94 468 SER A CA 1
ATOM 3523 C C . SER A 1 468 ? 17.356 -16.439 8.624 1.00 83.94 468 SER A C 1
ATOM 3525 O O . SER A 1 468 ? 16.408 -17.094 9.055 1.00 83.94 468 SER A O 1
ATOM 3527 N N . ALA A 1 469 ? 17.171 -15.249 8.042 1.00 80.94 469 ALA A N 1
ATOM 3528 C CA . ALA A 1 469 ? 15.839 -14.647 7.892 1.00 80.94 469 ALA A CA 1
ATOM 3529 C C . ALA A 1 469 ? 14.838 -15.588 7.187 1.00 80.94 469 ALA A C 1
ATOM 3531 O O . ALA A 1 469 ? 13.697 -15.724 7.621 1.00 80.94 469 ALA A O 1
ATOM 3532 N N . VAL A 1 470 ? 15.291 -16.316 6.159 1.00 81.44 470 VAL A N 1
ATOM 3533 C CA . VAL A 1 470 ? 14.494 -17.343 5.464 1.00 81.44 470 VAL A CA 1
ATOM 3534 C C . VAL A 1 470 ? 14.155 -18.514 6.393 1.00 81.44 470 VAL A C 1
ATOM 3536 O O . VAL A 1 470 ? 13.009 -18.959 6.431 1.00 81.44 470 VAL A O 1
ATOM 3539 N N . GLY A 1 471 ? 15.1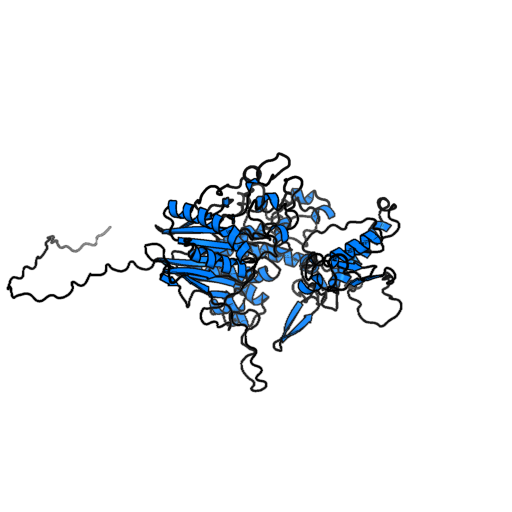23 -18.994 7.181 1.00 88.06 471 GLY A N 1
ATOM 3540 C CA . GLY A 1 471 ? 14.901 -20.069 8.151 1.00 88.06 471 GLY A CA 1
ATOM 3541 C C . GLY A 1 471 ? 13.944 -19.671 9.280 1.00 88.06 471 GLY A C 1
ATOM 3542 O O . GLY A 1 471 ? 13.083 -20.463 9.658 1.00 88.06 471 GLY A O 1
ATOM 3543 N N . GLN A 1 472 ? 14.045 -18.434 9.775 1.00 89.94 472 GLN A N 1
ATOM 3544 C CA . GLN A 1 472 ? 13.103 -17.860 10.740 1.00 89.94 472 GLN A CA 1
ATOM 3545 C C . GLN A 1 472 ? 11.697 -17.804 10.147 1.00 89.94 472 GLN A C 1
ATOM 3547 O O . GLN A 1 472 ? 10.753 -18.296 10.760 1.00 89.94 472 GLN A O 1
ATOM 3552 N N . ASN A 1 473 ? 11.566 -17.285 8.925 1.00 90.00 473 ASN A N 1
ATOM 3553 C CA . ASN A 1 473 ? 10.285 -17.198 8.233 1.00 90.00 473 ASN A CA 1
ATOM 3554 C C . ASN A 1 473 ? 9.626 -18.573 8.062 1.00 90.00 473 ASN A C 1
ATOM 3556 O O . ASN A 1 473 ? 8.441 -18.723 8.340 1.00 90.00 473 ASN A O 1
ATOM 3560 N N . ALA A 1 474 ? 10.395 -19.600 7.684 1.00 91.19 474 ALA A N 1
ATOM 3561 C CA . ALA A 1 474 ? 9.891 -20.969 7.588 1.00 91.19 474 ALA A CA 1
ATOM 3562 C C . ALA A 1 474 ? 9.335 -21.477 8.932 1.00 91.19 474 ALA A C 1
ATOM 3564 O O . ALA A 1 474 ? 8.225 -22.004 8.977 1.00 91.19 474 ALA A O 1
ATOM 3565 N N . LYS A 1 475 ? 10.048 -21.244 10.046 1.00 95.56 475 LYS A N 1
ATOM 3566 C CA . LYS A 1 475 ? 9.562 -21.611 11.388 1.00 95.56 475 LYS A CA 1
ATOM 3567 C C . LYS A 1 475 ? 8.293 -20.869 11.785 1.00 95.56 475 LYS A C 1
ATOM 3569 O O . LYS A 1 475 ? 7.403 -21.478 12.375 1.00 95.56 475 LYS A O 1
ATOM 3574 N N . ILE A 1 476 ? 8.188 -19.587 11.443 1.00 95.00 476 ILE A N 1
ATOM 3575 C CA . ILE A 1 476 ? 6.990 -18.794 11.728 1.00 95.00 476 ILE A CA 1
ATOM 3576 C C . ILE A 1 476 ? 5.804 -19.304 10.900 1.00 95.00 476 ILE A C 1
ATOM 3578 O O . ILE A 1 476 ? 4.729 -19.502 11.464 1.00 95.00 476 ILE A O 1
ATOM 3582 N N . LYS A 1 477 ? 5.993 -19.596 9.603 1.00 93.00 477 LYS A N 1
ATOM 3583 C CA . LYS A 1 477 ? 4.954 -20.207 8.753 1.00 93.00 477 LYS A CA 1
ATOM 3584 C C . LYS A 1 477 ? 4.452 -21.522 9.355 1.00 93.00 477 LYS A C 1
ATOM 3586 O O . LYS A 1 477 ? 3.246 -21.676 9.544 1.00 93.00 477 LYS A O 1
ATOM 3591 N N . ASP A 1 478 ? 5.360 -22.433 9.706 1.00 93.69 478 ASP A N 1
ATOM 3592 C CA . ASP A 1 478 ? 5.015 -23.724 10.317 1.00 93.69 478 ASP A CA 1
ATOM 3593 C C . ASP A 1 478 ? 4.256 -23.541 11.637 1.00 93.69 478 ASP A C 1
ATOM 3595 O O . ASP A 1 478 ? 3.265 -24.227 11.902 1.00 93.69 478 ASP A O 1
ATOM 3599 N N . TYR A 1 479 ? 4.691 -22.590 12.466 1.00 94.94 479 TYR A N 1
ATOM 3600 C CA . TYR A 1 479 ? 4.033 -22.268 13.727 1.00 94.94 479 TYR A CA 1
ATOM 3601 C C . TYR A 1 479 ? 2.606 -21.755 13.513 1.00 94.94 479 TYR A C 1
ATOM 3603 O O . TYR A 1 479 ? 1.680 -22.278 14.130 1.00 94.94 479 TYR A O 1
ATOM 3611 N N . VAL A 1 480 ? 2.397 -20.783 12.621 1.00 93.38 480 VAL A N 1
ATOM 3612 C CA . VAL A 1 480 ? 1.056 -20.253 12.322 1.00 93.38 480 VAL A CA 1
ATOM 3613 C C . VAL A 1 480 ? 0.152 -21.363 11.785 1.00 93.38 480 VAL A C 1
ATOM 3615 O O . VAL A 1 480 ? -0.958 -21.541 12.281 1.00 93.38 480 VAL A O 1
ATOM 3618 N N . LEU A 1 481 ? 0.631 -22.155 10.821 1.00 90.69 481 LEU A N 1
ATOM 3619 C CA . LEU A 1 481 ? -0.156 -23.228 10.208 1.00 90.69 481 LEU A CA 1
ATOM 3620 C C . LEU A 1 481 ? -0.525 -24.348 11.190 1.00 90.69 481 LEU A C 1
ATOM 3622 O O . LEU A 1 481 ? -1.581 -24.959 11.030 1.00 90.69 481 LEU A O 1
ATOM 3626 N N . SER A 1 482 ? 0.318 -24.617 12.191 1.00 92.44 482 SER A N 1
ATOM 3627 C CA . SER A 1 482 ? 0.083 -25.675 13.184 1.00 92.44 482 SER A CA 1
ATOM 3628 C C . SER A 1 482 ? -0.675 -25.216 14.430 1.00 92.44 482 SER A C 1
ATOM 3630 O O . SER A 1 482 ? -1.322 -26.044 15.069 1.00 92.44 482 SER A O 1
ATOM 3632 N N . THR A 1 483 ? -0.604 -23.931 14.796 1.00 94.38 483 THR A N 1
ATOM 3633 C CA . THR A 1 483 ? -1.129 -23.440 16.085 1.00 94.38 483 THR A CA 1
ATOM 3634 C C . THR A 1 483 ? -2.271 -22.440 15.971 1.00 94.38 483 THR A C 1
ATOM 3636 O O . THR A 1 483 ? -3.074 -22.351 16.902 1.00 94.38 483 THR A O 1
ATOM 3639 N N . SER A 1 484 ? -2.374 -21.687 14.871 1.00 94.00 484 SER A N 1
ATOM 3640 C CA . SER A 1 484 ? -3.460 -20.722 14.713 1.00 94.00 484 SER A CA 1
ATOM 3641 C C . SER A 1 484 ? -4.776 -21.463 14.530 1.00 94.00 484 SER A C 1
ATOM 3643 O O . SER A 1 484 ? -4.893 -22.332 13.664 1.00 94.00 484 SER A O 1
ATOM 3645 N N . THR A 1 485 ? -5.791 -21.103 15.315 1.00 94.25 485 THR A N 1
ATOM 3646 C CA . THR A 1 485 ? -7.166 -21.582 15.127 1.00 94.25 485 THR A CA 1
ATOM 3647 C C . THR A 1 485 ? -7.920 -20.752 14.091 1.00 94.25 485 THR A C 1
ATOM 3649 O O . THR A 1 485 ? -8.875 -21.264 13.504 1.00 94.25 485 THR A O 1
ATOM 3652 N N . ASN A 1 486 ? -7.456 -19.536 13.787 1.00 94.19 486 ASN A N 1
ATOM 3653 C CA . ASN A 1 486 ? -8.054 -18.654 12.793 1.00 94.19 486 ASN A CA 1
ATOM 3654 C C . ASN A 1 486 ? -7.784 -19.181 11.368 1.00 94.19 486 ASN A C 1
ATOM 3656 O O . ASN A 1 486 ? -6.642 -19.261 10.913 1.00 94.19 486 ASN A O 1
ATOM 3660 N N . SER A 1 487 ? -8.845 -19.578 10.659 1.00 91.12 487 SER A N 1
ATOM 3661 C CA . SER A 1 487 ? -8.741 -20.059 9.276 1.00 91.12 487 SER A CA 1
ATOM 3662 C C . SER A 1 487 ? -8.226 -19.001 8.316 1.00 91.12 487 SER A C 1
ATOM 3664 O O . SER A 1 487 ? -7.528 -19.353 7.368 1.00 91.12 487 SER A O 1
ATOM 3666 N N . ASP A 1 488 ? -8.523 -17.733 8.576 1.00 92.25 488 ASP A N 1
ATOM 3667 C CA . ASP A 1 488 ? -8.175 -16.633 7.688 1.00 92.25 488 ASP A CA 1
ATOM 3668 C C . ASP A 1 488 ? -6.661 -16.429 7.703 1.00 92.25 488 ASP A C 1
ATOM 3670 O O . ASP A 1 488 ? -6.015 -16.429 6.661 1.00 92.25 488 ASP A O 1
ATOM 3674 N N . TYR A 1 489 ? -6.038 -16.464 8.880 1.00 94.69 489 TYR A N 1
ATOM 3675 C CA . TYR A 1 489 ? -4.578 -16.445 9.012 1.00 94.69 489 TYR A CA 1
ATOM 3676 C C . TYR A 1 489 ? -3.893 -17.612 8.301 1.00 94.69 489 TYR A C 1
ATOM 3678 O O . TYR A 1 489 ? -2.899 -17.410 7.597 1.00 94.69 489 TYR A O 1
ATOM 3686 N N . ARG A 1 490 ? -4.458 -18.821 8.363 1.00 88.62 490 ARG A N 1
ATOM 3687 C CA . ARG A 1 490 ? -3.941 -19.952 7.574 1.00 88.62 490 ARG A CA 1
ATOM 3688 C C . ARG A 1 490 ? -4.123 -19.735 6.063 1.00 88.62 490 ARG A C 1
ATOM 3690 O O . ARG A 1 490 ? -3.225 -20.076 5.293 1.00 88.62 490 ARG A O 1
ATOM 3697 N N . ASN A 1 491 ? -5.230 -19.132 5.633 1.00 88.44 491 ASN A N 1
ATOM 3698 C CA . ASN A 1 491 ? -5.505 -18.804 4.229 1.00 88.44 491 ASN A CA 1
ATOM 3699 C C . ASN A 1 491 ? -4.605 -17.676 3.691 1.00 88.44 491 ASN A C 1
ATOM 3701 O O . ASN A 1 491 ? -4.158 -17.754 2.542 1.00 88.44 491 ASN A O 1
ATOM 3705 N N . ALA A 1 492 ? -4.276 -16.672 4.511 1.00 91.94 492 ALA A N 1
ATOM 3706 C CA . ALA A 1 492 ? -3.294 -15.639 4.184 1.00 91.94 492 ALA A CA 1
ATOM 3707 C C . ALA A 1 492 ? -1.925 -16.273 3.905 1.00 91.94 492 ALA A C 1
ATOM 3709 O O . ALA A 1 492 ? -1.342 -16.035 2.848 1.00 91.94 492 ALA A O 1
ATOM 3710 N N . ILE A 1 493 ? -1.453 -17.167 4.786 1.00 90.44 493 ILE A N 1
ATOM 3711 C CA . ILE A 1 493 ? -0.195 -17.905 4.584 1.00 90.44 493 ILE A CA 1
ATOM 3712 C C . ILE A 1 493 ? -0.260 -18.809 3.346 1.00 90.44 493 ILE A C 1
ATOM 3714 O O . ILE A 1 493 ? 0.709 -18.890 2.590 1.00 90.44 493 ILE A O 1
ATOM 3718 N N . ALA A 1 494 ? -1.389 -19.475 3.088 1.00 87.50 494 ALA A N 1
ATOM 3719 C CA . ALA A 1 494 ? -1.556 -20.300 1.891 1.00 87.50 494 ALA A CA 1
ATOM 3720 C C . ALA A 1 494 ? -1.455 -19.475 0.594 1.00 87.50 494 ALA A C 1
ATOM 3722 O O . ALA A 1 494 ? -0.797 -19.903 -0.358 1.00 87.50 494 ALA A O 1
ATOM 3723 N N . THR A 1 495 ? -2.058 -18.284 0.582 1.00 88.62 495 THR A N 1
ATOM 3724 C CA . THR A 1 495 ? -1.990 -17.323 -0.530 1.00 88.62 495 THR A CA 1
ATOM 3725 C C . THR A 1 495 ? -0.574 -16.788 -0.703 1.00 88.62 495 THR A C 1
ATOM 3727 O O . THR A 1 495 ? -0.030 -16.836 -1.806 1.00 88.62 495 THR A O 1
ATOM 3730 N N . LEU A 1 496 ? 0.078 -16.395 0.393 1.00 90.88 496 LEU A N 1
ATOM 3731 C CA . LEU A 1 496 ? 1.469 -15.954 0.391 1.00 90.88 496 LEU A CA 1
ATOM 3732 C C . LEU A 1 496 ? 2.409 -17.034 -0.157 1.00 90.88 496 LEU A C 1
ATOM 3734 O O . LEU A 1 496 ? 3.278 -16.740 -0.968 1.00 90.88 496 LEU A O 1
ATOM 3738 N N . ASN A 1 497 ? 2.205 -18.300 0.214 1.00 86.81 497 ASN A N 1
ATOM 3739 C CA . ASN A 1 497 ? 2.988 -19.421 -0.308 1.00 86.81 497 ASN A CA 1
ATOM 3740 C C . ASN A 1 497 ? 2.786 -19.638 -1.817 1.00 86.81 497 ASN A C 1
ATOM 3742 O O . ASN A 1 497 ? 3.690 -20.135 -2.485 1.00 86.81 497 ASN A O 1
ATOM 3746 N N . ALA A 1 498 ? 1.618 -19.303 -2.372 1.00 83.81 498 ALA A N 1
ATOM 3747 C CA . ALA A 1 498 ? 1.403 -19.338 -3.817 1.00 83.81 498 ALA A CA 1
ATOM 3748 C C . ALA A 1 498 ? 2.206 -18.250 -4.540 1.00 83.81 498 ALA A C 1
ATOM 3750 O O . ALA A 1 498 ? 2.855 -18.545 -5.547 1.00 83.81 498 ALA A O 1
ATOM 3751 N N . VAL A 1 499 ? 2.215 -17.035 -3.988 1.00 86.44 499 VAL A N 1
ATOM 3752 C CA . VAL A 1 499 ? 3.018 -15.912 -4.490 1.00 86.44 499 VAL A CA 1
ATOM 3753 C C . VAL A 1 499 ? 4.517 -16.209 -4.370 1.00 86.44 499 VAL A C 1
ATOM 3755 O O . VAL A 1 499 ? 5.250 -16.043 -5.340 1.00 86.44 499 VAL A O 1
ATOM 3758 N N . ASP A 1 500 ? 4.960 -16.745 -3.231 1.00 85.88 500 ASP A N 1
ATOM 3759 C CA . ASP A 1 500 ? 6.346 -17.164 -2.969 1.00 85.88 500 ASP A CA 1
ATOM 3760 C C . ASP A 1 500 ? 6.841 -18.163 -4.030 1.00 85.88 500 ASP A C 1
ATOM 3762 O O . ASP A 1 500 ? 7.881 -17.964 -4.654 1.00 85.88 500 ASP A O 1
ATOM 3766 N N . ARG A 1 501 ? 6.051 -19.204 -4.342 1.00 82.50 501 ARG A N 1
ATOM 3767 C CA . ARG A 1 501 ? 6.403 -20.162 -5.407 1.00 82.50 501 ARG A CA 1
ATOM 3768 C C . ARG A 1 501 ? 6.487 -19.516 -6.793 1.00 82.50 501 ARG A C 1
ATOM 3770 O O . ARG A 1 501 ? 7.360 -19.885 -7.576 1.00 82.50 501 ARG A O 1
ATOM 3777 N N . TYR A 1 502 ? 5.613 -18.556 -7.102 1.00 81.88 502 TYR A N 1
ATOM 3778 C CA . TYR A 1 502 ? 5.701 -17.796 -8.351 1.00 81.88 502 TYR A CA 1
ATOM 3779 C C . TYR A 1 502 ? 6.989 -16.980 -8.436 1.00 81.88 502 TYR A C 1
ATOM 3781 O O . TYR A 1 502 ? 7.715 -17.089 -9.425 1.00 81.88 502 TYR A O 1
ATOM 3789 N N . ILE A 1 503 ? 7.306 -16.231 -7.382 1.00 82.50 503 ILE A N 1
ATOM 3790 C CA . ILE A 1 503 ? 8.512 -15.406 -7.303 1.00 82.50 503 ILE A CA 1
ATOM 3791 C C . ILE A 1 503 ? 9.777 -16.270 -7.395 1.00 82.50 503 ILE A C 1
ATOM 3793 O O . ILE A 1 503 ? 10.672 -15.946 -8.173 1.00 82.50 503 ILE A O 1
ATOM 3797 N N . ASN A 1 504 ? 9.823 -17.409 -6.701 1.00 82.50 504 ASN A N 1
ATOM 3798 C CA . ASN A 1 504 ? 10.924 -18.369 -6.819 1.00 82.50 504 ASN A CA 1
ATOM 3799 C C . ASN A 1 504 ? 11.031 -18.945 -8.243 1.00 82.50 504 ASN A C 1
ATOM 3801 O O . ASN A 1 504 ? 12.127 -19.092 -8.774 1.00 82.50 504 ASN A O 1
ATOM 3805 N N . GLY A 1 505 ? 9.906 -19.187 -8.922 1.00 80.06 505 GLY A N 1
ATOM 3806 C CA . GLY A 1 505 ? 9.912 -19.554 -10.341 1.00 80.06 505 GLY A CA 1
ATOM 3807 C C . GLY A 1 505 ? 10.570 -18.492 -11.232 1.00 80.06 505 GLY A C 1
ATOM 3808 O O . GLY A 1 505 ? 11.296 -18.836 -12.161 1.00 80.06 505 GLY A O 1
ATOM 3809 N N . LEU A 1 506 ? 10.381 -17.199 -10.945 1.00 82.56 506 LEU A N 1
ATOM 3810 C CA . LEU A 1 506 ? 11.078 -16.119 -11.657 1.00 82.56 506 LEU A CA 1
ATOM 3811 C C . LEU A 1 506 ? 12.575 -16.075 -11.323 1.00 82.56 506 LEU A C 1
ATOM 3813 O O . LEU A 1 506 ? 13.385 -15.847 -12.216 1.00 82.56 506 LEU A O 1
ATOM 3817 N N . ASP A 1 507 ? 12.953 -16.301 -10.064 1.00 83.44 507 ASP A N 1
ATOM 3818 C CA . ASP A 1 507 ? 14.362 -16.277 -9.647 1.00 83.44 507 ASP A CA 1
ATOM 3819 C C . ASP A 1 507 ? 15.170 -17.455 -10.219 1.00 83.44 507 ASP A C 1
ATOM 3821 O O . ASP A 1 507 ? 16.377 -17.344 -10.413 1.00 83.44 507 ASP A O 1
ATOM 3825 N N . SER A 1 508 ? 14.491 -18.555 -10.564 1.00 83.88 508 SER A N 1
ATOM 3826 C CA . SER A 1 508 ? 15.094 -19.728 -11.214 1.00 83.88 508 SER A CA 1
ATOM 3827 C C . SER A 1 508 ? 15.442 -19.539 -12.698 1.00 83.88 508 SER A C 1
ATOM 3829 O O . SER A 1 508 ? 16.070 -20.414 -13.287 1.00 83.88 508 SER A O 1
ATOM 3831 N N . VAL A 1 509 ? 15.029 -18.427 -13.319 1.00 84.50 509 VAL A N 1
ATOM 3832 C CA . VAL A 1 509 ? 15.334 -18.111 -14.723 1.00 84.50 509 VAL A CA 1
ATOM 3833 C C . VAL A 1 509 ? 16.462 -17.088 -14.760 1.00 84.50 509 VAL A C 1
ATOM 3835 O O . VAL A 1 509 ? 16.236 -15.921 -14.449 1.00 84.50 509 VAL A O 1
ATOM 3838 N N . GLN A 1 510 ? 17.667 -17.507 -15.142 1.00 87.38 510 GLN A N 1
ATOM 3839 C CA . GLN A 1 510 ? 18.847 -16.641 -15.207 1.00 87.38 510 GLN A CA 1
ATOM 3840 C C . GLN A 1 510 ? 19.058 -16.064 -16.614 1.00 87.38 510 GLN A C 1
ATOM 3842 O O . GLN A 1 510 ? 18.864 -16.757 -17.609 1.00 87.38 510 GLN A O 1
ATOM 3847 N N . TYR A 1 511 ? 19.485 -14.800 -16.695 1.00 86.88 511 TYR A N 1
ATOM 3848 C CA . TYR A 1 511 ? 19.753 -14.099 -17.960 1.00 86.88 511 TYR A CA 1
ATOM 3849 C C . TYR A 1 511 ? 21.225 -13.733 -18.178 1.00 86.88 511 TYR A C 1
ATOM 3851 O O . TYR A 1 511 ? 21.632 -13.464 -19.305 1.00 86.88 511 TYR A O 1
ATOM 3859 N N . GLY A 1 512 ? 22.036 -13.690 -17.122 1.00 89.12 512 GLY A N 1
ATOM 3860 C CA . GLY A 1 512 ? 23.436 -13.285 -17.224 1.00 89.12 512 GLY A CA 1
ATOM 3861 C C . GLY A 1 512 ? 24.116 -13.197 -15.868 1.00 89.12 512 GLY A C 1
ATOM 3862 O O . GLY A 1 512 ? 23.516 -13.522 -14.849 1.00 89.12 512 GLY A O 1
ATOM 3863 N N . LEU A 1 513 ? 25.368 -12.742 -15.859 1.00 91.81 513 LEU A N 1
ATOM 3864 C CA . LEU A 1 513 ? 26.188 -12.578 -14.657 1.00 91.81 513 LEU A CA 1
ATOM 3865 C C . LEU A 1 513 ? 26.698 -11.146 -14.553 1.00 91.81 513 LEU A C 1
ATOM 3867 O O . LEU A 1 513 ? 27.201 -10.621 -15.542 1.00 91.81 513 LEU A O 1
ATOM 3871 N N . THR A 1 514 ? 26.675 -10.561 -13.360 1.00 92.25 514 THR A N 1
ATOM 3872 C CA . THR A 1 514 ? 27.384 -9.321 -13.035 1.00 92.25 514 THR A CA 1
ATOM 3873 C C . THR A 1 514 ? 28.334 -9.527 -11.859 1.00 92.25 514 THR A C 1
ATOM 3875 O O . THR A 1 514 ? 28.028 -10.232 -10.900 1.00 92.25 514 THR A O 1
ATOM 3878 N N . SER A 1 515 ? 29.511 -8.910 -11.936 1.00 91.00 515 SER A N 1
ATOM 3879 C CA . SER A 1 515 ? 30.497 -8.882 -10.850 1.00 91.00 515 SER A CA 1
ATOM 3880 C C . SER A 1 515 ? 30.354 -7.654 -9.951 1.00 91.00 515 SER A C 1
ATOM 3882 O O . SER A 1 515 ? 31.091 -7.526 -8.975 1.00 91.00 515 SER A O 1
ATOM 3884 N N . VAL A 1 516 ? 29.427 -6.745 -10.266 1.00 89.25 516 VAL A N 1
ATOM 3885 C CA . VAL A 1 516 ? 29.243 -5.485 -9.546 1.00 89.25 516 VAL A CA 1
ATOM 3886 C C . VAL A 1 516 ? 27.814 -5.339 -9.045 1.00 89.25 516 VAL A C 1
ATOM 3888 O O . VAL A 1 516 ? 26.870 -5.906 -9.589 1.00 89.25 516 VAL A O 1
ATOM 3891 N N . TRP A 1 517 ? 27.648 -4.519 -8.015 1.00 90.38 517 TRP A N 1
ATOM 3892 C CA . TRP A 1 517 ? 26.338 -4.021 -7.622 1.00 90.38 517 TRP A CA 1
ATOM 3893 C C . TRP A 1 517 ? 25.817 -3.026 -8.667 1.00 90.38 517 TRP A C 1
ATOM 3895 O O . TRP A 1 517 ? 26.527 -2.091 -9.053 1.00 90.38 517 TRP A O 1
ATOM 3905 N N . LEU A 1 518 ? 24.582 -3.214 -9.127 1.00 93.69 518 LEU A N 1
ATOM 3906 C CA . LEU A 1 518 ? 23.943 -2.353 -10.118 1.00 93.69 518 LEU A CA 1
ATOM 3907 C C . LEU A 1 518 ? 23.019 -1.361 -9.407 1.00 93.69 518 LEU A C 1
ATOM 3909 O O . LEU A 1 518 ? 21.954 -1.718 -8.898 1.00 93.69 518 LEU A O 1
ATOM 3913 N N . ASN A 1 519 ? 23.446 -0.100 -9.383 1.00 87.81 519 ASN A N 1
ATOM 3914 C CA . ASN A 1 519 ? 22.823 0.980 -8.637 1.00 87.81 519 ASN A CA 1
ATOM 3915 C C . ASN A 1 519 ? 21.473 1.392 -9.230 1.00 87.81 519 ASN A C 1
ATOM 3917 O O . ASN A 1 519 ? 21.413 2.197 -10.158 1.00 87.81 519 ASN A O 1
ATOM 3921 N N . GLY A 1 520 ? 20.400 0.874 -8.645 1.00 85.50 520 GLY A N 1
ATOM 3922 C CA . GLY A 1 520 ? 19.026 1.303 -8.896 1.00 85.50 520 GLY A CA 1
ATOM 3923 C C . GLY A 1 520 ? 18.429 2.129 -7.761 1.00 85.50 520 GLY A C 1
ATOM 3924 O O . GLY A 1 520 ? 17.209 2.207 -7.665 1.00 85.50 520 GLY A O 1
ATOM 3925 N N . ASN A 1 521 ? 19.250 2.702 -6.869 1.00 82.00 521 ASN A N 1
ATOM 3926 C CA . ASN A 1 521 ? 18.749 3.466 -5.730 1.00 82.00 521 ASN A CA 1
ATOM 3927 C C . ASN A 1 521 ? 17.940 4.677 -6.217 1.00 82.00 521 ASN A C 1
ATOM 3929 O O . ASN A 1 521 ? 18.429 5.482 -7.011 1.00 82.00 521 ASN A O 1
ATOM 3933 N N . ASN A 1 522 ? 16.721 4.831 -5.695 1.00 76.12 522 ASN A N 1
ATOM 3934 C CA . ASN A 1 522 ? 15.759 5.851 -6.119 1.00 76.12 522 ASN A CA 1
ATOM 3935 C C . ASN A 1 522 ? 16.310 7.283 -6.054 1.00 76.12 522 ASN A C 1
ATOM 3937 O O . ASN A 1 522 ? 15.941 8.111 -6.885 1.00 76.12 522 ASN A O 1
ATOM 3941 N N . VAL A 1 523 ? 17.178 7.595 -5.086 1.00 76.06 523 VAL A N 1
ATOM 3942 C CA . VAL A 1 523 ? 17.812 8.919 -4.984 1.00 76.06 523 VAL A CA 1
ATOM 3943 C C . VAL A 1 523 ? 18.797 9.119 -6.129 1.00 76.06 523 VAL A C 1
ATOM 3945 O O . VAL A 1 523 ? 18.843 10.193 -6.730 1.00 76.06 523 VAL A O 1
ATOM 3948 N N . ASP A 1 524 ? 19.556 8.082 -6.457 1.00 83.62 524 ASP A N 1
ATOM 3949 C CA . ASP A 1 524 ? 20.657 8.144 -7.408 1.00 83.62 524 ASP A CA 1
ATOM 3950 C C . ASP A 1 524 ? 20.148 8.177 -8.840 1.00 83.62 524 ASP A C 1
ATOM 3952 O O . ASP A 1 524 ? 20.458 9.116 -9.571 1.00 83.62 524 ASP A O 1
ATOM 3956 N N . VAL A 1 525 ? 19.281 7.233 -9.212 1.00 85.44 525 VAL A N 1
ATOM 3957 C CA . VAL A 1 525 ? 18.721 7.150 -10.571 1.00 85.44 525 VAL A CA 1
ATOM 3958 C C . VAL A 1 525 ? 17.922 8.401 -10.955 1.00 85.44 525 VAL A C 1
ATOM 3960 O O . VAL A 1 525 ? 17.740 8.668 -12.141 1.00 85.44 525 VAL A O 1
ATOM 3963 N N . ARG A 1 526 ? 17.472 9.187 -9.964 1.00 88.44 526 ARG A N 1
ATOM 3964 C CA . ARG A 1 526 ? 16.712 10.440 -10.122 1.00 88.44 526 ARG A CA 1
ATOM 3965 C C . ARG A 1 526 ? 17.547 11.718 -10.010 1.00 88.44 526 ARG A C 1
ATOM 3967 O O . ARG A 1 526 ? 16.991 12.815 -10.026 1.00 88.44 526 ARG A O 1
ATOM 3974 N N . SER A 1 527 ? 18.858 11.615 -9.818 1.00 84.44 527 SER A N 1
ATOM 3975 C CA . SER A 1 527 ? 19.702 12.801 -9.610 1.00 84.44 527 SER A CA 1
ATOM 3976 C C . SER A 1 527 ? 21.071 12.743 -10.268 1.00 84.44 527 SER A C 1
ATOM 3978 O O . SER A 1 527 ? 21.714 13.784 -10.394 1.00 84.44 527 SER A O 1
ATOM 3980 N N . ARG A 1 528 ? 21.532 11.557 -10.669 1.00 86.50 528 ARG A N 1
ATOM 3981 C CA . ARG A 1 528 ? 22.856 11.351 -11.248 1.00 86.50 528 ARG A CA 1
ATOM 3982 C C . ARG A 1 528 ? 22.902 10.126 -12.151 1.00 86.50 528 ARG A C 1
ATOM 3984 O O . ARG A 1 528 ? 21.995 9.296 -12.177 1.00 86.50 528 ARG A O 1
ATOM 3991 N N . GLU A 1 529 ? 23.994 10.028 -12.897 1.00 91.38 529 GLU A N 1
ATOM 3992 C CA . GLU A 1 529 ? 24.338 8.836 -13.667 1.00 91.38 529 GLU A CA 1
ATOM 3993 C C . GLU A 1 529 ? 24.500 7.624 -12.737 1.00 91.38 529 GLU A C 1
ATOM 3995 O O . GLU A 1 529 ? 25.091 7.720 -11.655 1.00 91.38 529 GLU A O 1
ATOM 4000 N N . THR A 1 530 ? 23.973 6.479 -13.168 1.00 91.88 530 THR A N 1
ATOM 4001 C CA . THR A 1 530 ? 24.087 5.201 -12.456 1.00 91.88 530 THR A CA 1
ATOM 4002 C C . THR A 1 530 ? 24.500 4.093 -13.415 1.00 91.88 530 THR A C 1
ATOM 4004 O O . THR A 1 530 ? 24.131 4.101 -14.587 1.00 91.88 530 THR A O 1
ATOM 4007 N N . ASN A 1 531 ? 25.237 3.094 -12.925 1.00 93.94 531 ASN A N 1
ATOM 4008 C CA . ASN A 1 531 ? 25.654 1.969 -13.763 1.00 93.94 531 ASN A CA 1
ATOM 4009 C C . ASN A 1 531 ? 24.471 1.093 -14.220 1.00 93.94 531 ASN A C 1
ATOM 4011 O O . ASN A 1 531 ? 24.503 0.605 -15.347 1.00 93.94 531 ASN A O 1
ATOM 4015 N N . LEU A 1 532 ? 23.416 0.930 -13.407 1.00 94.12 532 LEU A N 1
ATOM 4016 C CA . LEU A 1 532 ? 22.185 0.261 -13.848 1.00 94.12 532 LEU A CA 1
ATOM 4017 C C . LEU A 1 532 ? 21.451 1.085 -14.913 1.00 94.12 532 LEU A C 1
ATOM 4019 O O . LEU A 1 532 ? 21.023 0.528 -15.920 1.00 94.12 532 LEU A O 1
ATOM 4023 N N . GLY A 1 533 ? 21.347 2.405 -14.731 1.00 94.06 533 GLY A N 1
ATOM 4024 C CA . GLY A 1 533 ? 20.772 3.306 -15.731 1.00 94.06 533 GLY A CA 1
ATOM 4025 C C . GLY A 1 533 ? 21.497 3.236 -17.075 1.00 94.06 533 GLY A C 1
ATOM 4026 O O . GLY A 1 533 ? 20.845 3.102 -18.110 1.00 94.06 533 GLY A O 1
ATOM 4027 N N . ASN A 1 534 ? 22.833 3.228 -17.051 1.00 92.69 534 ASN A N 1
ATOM 4028 C CA . ASN A 1 534 ? 23.662 3.043 -18.243 1.00 92.69 534 ASN A CA 1
ATOM 4029 C C . ASN A 1 534 ? 23.412 1.682 -18.900 1.00 92.69 534 ASN A C 1
ATOM 4031 O O . ASN A 1 534 ? 23.184 1.622 -20.103 1.00 92.69 534 ASN A O 1
ATOM 4035 N N . LEU A 1 535 ? 23.401 0.594 -18.119 1.00 94.31 535 LEU A N 1
ATOM 4036 C CA . LEU A 1 535 ? 23.133 -0.751 -18.632 1.00 94.31 535 LEU A CA 1
ATOM 4037 C C . LEU A 1 535 ? 21.767 -0.833 -19.328 1.00 94.31 535 LEU A C 1
ATOM 4039 O O . LEU A 1 535 ? 21.664 -1.413 -20.406 1.00 94.31 535 LEU A O 1
ATOM 4043 N N . ILE A 1 536 ? 20.728 -0.241 -18.733 1.00 93.62 536 ILE A N 1
ATOM 4044 C CA . ILE A 1 536 ? 19.380 -0.224 -19.312 1.00 93.62 536 ILE A CA 1
ATOM 4045 C C . ILE A 1 536 ? 19.358 0.608 -20.596 1.00 93.62 536 ILE A C 1
ATOM 4047 O O . ILE A 1 536 ? 18.838 0.141 -21.606 1.00 93.62 536 ILE A O 1
ATOM 4051 N N . ALA A 1 537 ? 19.926 1.816 -20.589 1.00 92.81 537 ALA A N 1
ATOM 4052 C CA . ALA A 1 537 ? 19.955 2.667 -21.776 1.00 92.81 537 ALA A CA 1
ATOM 4053 C C . ALA A 1 537 ? 20.755 2.021 -22.925 1.00 92.81 537 ALA A C 1
ATOM 4055 O O . ALA A 1 537 ? 20.307 2.054 -24.072 1.00 92.81 537 ALA A O 1
ATOM 4056 N N . ASP A 1 538 ? 21.883 1.373 -22.620 1.00 93.12 538 ASP A N 1
ATOM 4057 C CA . ASP A 1 538 ? 22.676 0.597 -23.580 1.00 93.12 538 ASP A CA 1
ATOM 4058 C C . ASP A 1 538 ? 21.882 -0.597 -24.133 1.00 93.12 538 ASP A C 1
ATOM 4060 O O . ASP A 1 538 ? 21.889 -0.839 -25.341 1.00 93.12 538 ASP A O 1
ATOM 4064 N N . ALA A 1 539 ? 21.165 -1.330 -23.275 1.00 91.81 539 ALA A N 1
ATOM 4065 C CA . ALA A 1 539 ? 20.330 -2.456 -23.691 1.00 91.81 539 ALA A CA 1
ATOM 4066 C C . ALA A 1 539 ? 19.173 -2.009 -24.600 1.00 91.81 539 ALA A C 1
ATOM 4068 O O . ALA A 1 539 ? 18.889 -2.670 -25.601 1.00 91.81 539 ALA A O 1
ATOM 4069 N N . LEU A 1 540 ? 18.540 -0.871 -24.291 1.00 91.69 540 LEU A N 1
ATOM 4070 C CA . LEU A 1 540 ? 17.508 -0.264 -25.135 1.00 91.69 540 LEU A CA 1
ATOM 4071 C C . LEU A 1 540 ? 18.073 0.133 -26.500 1.00 91.69 540 LEU A C 1
ATOM 4073 O O . LEU A 1 540 ? 17.466 -0.196 -27.518 1.00 91.69 540 LEU A O 1
ATOM 4077 N N . LEU A 1 541 ? 19.237 0.792 -26.532 1.00 91.88 541 LEU A N 1
ATOM 4078 C CA . LEU A 1 541 ? 19.899 1.188 -27.775 1.00 91.88 541 LEU A CA 1
ATOM 4079 C C . LEU A 1 541 ? 20.241 -0.034 -28.635 1.00 91.88 541 LEU A C 1
ATOM 4081 O O . LEU A 1 541 ? 19.873 -0.085 -29.809 1.00 91.88 541 LEU A O 1
ATOM 4085 N N . TRP A 1 542 ? 20.884 -1.043 -28.041 1.00 92.56 542 TRP A N 1
ATOM 4086 C CA . TRP A 1 542 ? 21.239 -2.285 -28.726 1.00 92.56 542 TRP A CA 1
ATOM 4087 C C . TRP A 1 542 ? 20.005 -3.003 -29.285 1.00 92.56 542 TRP A C 1
ATOM 4089 O O . TRP A 1 542 ? 19.989 -3.400 -30.453 1.00 92.56 542 TRP A O 1
ATOM 4099 N N . TYR A 1 543 ? 18.946 -3.144 -28.483 1.00 90.75 543 TYR A N 1
ATOM 4100 C CA . TYR A 1 543 ? 17.735 -3.839 -28.915 1.00 90.75 543 TYR A CA 1
ATOM 4101 C C . TYR A 1 543 ? 16.983 -3.059 -29.997 1.00 90.75 543 TYR A C 1
ATOM 4103 O O . TYR A 1 543 ? 16.511 -3.654 -30.964 1.00 90.75 543 TYR A O 1
ATOM 4111 N N . ALA A 1 544 ? 16.925 -1.729 -29.894 1.00 90.50 544 ALA A N 1
ATOM 4112 C CA . ALA A 1 544 ? 16.338 -0.874 -30.921 1.00 90.50 544 ALA A CA 1
ATOM 4113 C C . ALA A 1 544 ? 17.102 -0.967 -32.252 1.00 90.50 544 ALA A C 1
ATOM 4115 O O . ALA A 1 544 ? 16.475 -1.067 -33.305 1.00 90.50 544 ALA A O 1
ATOM 4116 N N . GLN A 1 545 ? 18.438 -1.002 -32.220 1.00 89.81 545 GLN A N 1
ATOM 4117 C CA . GLN A 1 545 ? 19.270 -1.220 -33.409 1.00 89.81 545 GLN A CA 1
ATOM 4118 C C . GLN A 1 545 ? 19.031 -2.601 -34.021 1.00 89.81 545 GLN A C 1
ATOM 4120 O O . GLN A 1 545 ? 18.868 -2.718 -35.235 1.00 89.81 545 GLN A O 1
ATOM 4125 N N . LYS A 1 546 ? 18.959 -3.647 -33.190 1.00 89.38 546 LYS A N 1
ATOM 4126 C CA . LYS A 1 546 ? 18.619 -4.998 -33.645 1.00 89.38 546 LYS A CA 1
ATOM 4127 C C . LYS A 1 546 ? 17.252 -5.023 -34.336 1.00 89.38 546 LYS A C 1
ATOM 4129 O O . LYS A 1 546 ? 17.163 -5.470 -35.475 1.00 89.38 546 LYS A O 1
ATOM 4134 N N . LEU A 1 547 ? 16.214 -4.490 -33.685 1.00 88.38 547 LEU A N 1
ATOM 4135 C CA . LEU A 1 547 ? 14.864 -4.396 -34.250 1.00 88.38 547 LEU A CA 1
ATOM 4136 C C . LEU A 1 547 ? 14.843 -3.609 -35.560 1.00 88.38 547 LEU A C 1
ATOM 4138 O O . LEU A 1 547 ? 14.179 -4.025 -36.503 1.00 88.38 547 LEU A O 1
ATOM 4142 N N . HIS A 1 548 ? 15.563 -2.489 -35.626 1.00 88.00 548 HIS A N 1
ATOM 4143 C CA . HIS A 1 548 ? 15.681 -1.679 -36.834 1.00 88.00 548 HIS A CA 1
ATOM 4144 C C . HIS A 1 548 ? 16.302 -2.470 -37.998 1.00 88.00 548 HIS A C 1
ATOM 4146 O O . HIS A 1 548 ? 15.756 -2.458 -39.098 1.00 88.00 548 HIS A O 1
ATOM 4152 N N . ASN A 1 549 ? 17.380 -3.215 -37.740 1.00 86.44 549 ASN A N 1
ATOM 4153 C CA . ASN A 1 549 ? 18.070 -4.014 -38.756 1.00 86.44 549 ASN A CA 1
ATOM 4154 C C . ASN A 1 549 ? 17.246 -5.220 -39.237 1.00 86.44 549 ASN A C 1
ATOM 4156 O O . ASN A 1 549 ? 17.365 -5.633 -40.388 1.00 86.44 549 ASN A O 1
ATOM 4160 N N . GLU A 1 550 ? 16.433 -5.807 -38.357 1.00 89.75 550 GLU A N 1
ATOM 4161 C CA . GLU A 1 550 ? 15.649 -7.014 -38.645 1.00 89.75 550 GLU A CA 1
ATOM 4162 C C . GLU A 1 550 ? 14.242 -6.709 -39.195 1.00 89.75 550 GLU A C 1
ATOM 4164 O O . GLU A 1 550 ? 13.607 -7.592 -39.774 1.00 89.75 550 GLU A O 1
ATOM 4169 N N . ASN A 1 551 ? 13.733 -5.480 -39.034 1.00 86.88 551 ASN A N 1
ATOM 4170 C CA . ASN A 1 551 ? 12.364 -5.117 -39.399 1.00 86.88 551 ASN A CA 1
ATOM 4171 C C . ASN A 1 551 ? 12.313 -4.136 -40.587 1.00 86.88 551 ASN A C 1
ATOM 4173 O O . ASN A 1 551 ? 12.535 -2.935 -40.405 1.00 86.88 551 ASN A O 1
ATOM 4177 N N . PRO A 1 552 ? 11.907 -4.586 -41.790 1.00 86.56 552 PRO A N 1
ATOM 4178 C CA . PRO A 1 552 ? 11.852 -3.729 -42.976 1.00 86.56 552 PRO A CA 1
ATOM 4179 C C . PRO A 1 552 ? 10.871 -2.553 -42.839 1.00 86.56 552 PRO A C 1
ATOM 4181 O O . PRO A 1 552 ? 11.032 -1.542 -43.519 1.00 86.56 552 PRO A O 1
ATOM 4184 N N . ASN A 1 553 ? 9.890 -2.627 -41.930 1.00 88.19 553 ASN A N 1
ATOM 4185 C CA . ASN A 1 553 ? 8.956 -1.523 -41.683 1.00 88.19 553 ASN A CA 1
ATOM 4186 C C . ASN A 1 553 ? 9.614 -0.317 -40.989 1.00 88.19 553 ASN A C 1
ATOM 4188 O O . ASN A 1 553 ? 9.007 0.749 -40.919 1.00 88.19 553 ASN A O 1
ATOM 4192 N N . LEU A 1 554 ? 10.840 -0.465 -40.475 1.00 85.88 554 LEU A N 1
ATOM 4193 C CA . LEU A 1 554 ? 11.604 0.608 -39.837 1.00 85.88 554 LEU A CA 1
ATOM 4194 C C . LEU A 1 554 ? 12.617 1.271 -40.783 1.00 85.88 554 LEU A C 1
ATOM 4196 O O . LEU A 1 554 ? 13.355 2.145 -40.339 1.00 85.88 554 LEU A O 1
ATOM 4200 N N . ALA A 1 555 ? 12.630 0.920 -42.075 1.00 82.62 555 ALA A N 1
ATOM 4201 C CA . ALA A 1 555 ? 13.597 1.427 -43.058 1.00 82.62 555 ALA A CA 1
ATOM 4202 C C . ALA A 1 555 ? 13.566 2.957 -43.267 1.00 82.62 555 ALA A C 1
ATOM 4204 O O . ALA A 1 555 ? 14.511 3.523 -43.809 1.00 82.62 555 ALA A O 1
ATOM 4205 N N . ALA A 1 556 ? 12.492 3.639 -42.848 1.00 85.81 556 ALA A N 1
ATOM 4206 C CA . ALA A 1 556 ? 12.406 5.101 -42.880 1.00 85.81 556 ALA A CA 1
ATOM 4207 C C . ALA A 1 556 ? 13.296 5.787 -41.823 1.00 85.81 556 ALA A C 1
ATOM 4209 O O . ALA A 1 556 ? 13.628 6.963 -41.967 1.00 85.81 556 ALA A O 1
ATOM 4210 N N . ILE A 1 557 ? 13.676 5.072 -40.762 1.00 85.62 557 ILE A N 1
ATOM 4211 C CA . ILE A 1 557 ? 14.646 5.544 -39.774 1.00 85.62 557 ILE A CA 1
ATOM 4212 C C . ILE A 1 557 ? 16.032 5.175 -40.305 1.00 85.62 557 ILE A C 1
ATOM 4214 O O . ILE A 1 557 ? 16.269 4.020 -40.607 1.00 85.62 557 ILE A O 1
ATOM 4218 N N . GLN A 1 558 ? 16.944 6.133 -40.474 1.00 82.81 558 GLN A N 1
ATOM 4219 C CA . GLN A 1 558 ? 18.256 5.842 -41.079 1.00 82.81 558 GLN A CA 1
ATOM 4220 C C . GLN A 1 558 ? 19.213 5.134 -40.115 1.00 82.81 558 GLN A C 1
ATOM 4222 O O . GLN A 1 558 ? 20.008 4.290 -40.522 1.00 82.81 558 GLN A O 1
ATOM 4227 N N . SER A 1 559 ? 19.154 5.518 -38.843 1.00 83.38 559 SER A N 1
ATOM 4228 C CA . SER A 1 559 ? 19.999 5.009 -37.772 1.00 83.38 559 SER A CA 1
ATOM 4229 C C . SER A 1 559 ? 19.298 5.191 -36.430 1.00 83.38 559 SER A C 1
ATOM 4231 O O . SER A 1 559 ? 18.463 6.083 -36.253 1.00 83.38 559 SER A O 1
ATOM 4233 N N . ILE A 1 560 ? 19.646 4.329 -35.476 1.00 88.19 560 ILE A N 1
ATOM 4234 C CA . ILE A 1 560 ? 19.294 4.498 -34.067 1.00 88.19 560 ILE A CA 1
ATOM 4235 C C . ILE A 1 560 ? 20.592 4.774 -33.316 1.00 88.19 560 ILE A C 1
ATOM 4237 O O . ILE A 1 560 ? 21.388 3.861 -33.087 1.00 88.19 560 ILE A O 1
ATOM 4241 N N . ASP A 1 561 ? 20.802 6.037 -32.958 1.00 86.44 561 ASP A N 1
ATOM 4242 C CA . ASP A 1 561 ? 22.076 6.503 -32.397 1.00 86.44 561 ASP A CA 1
ATOM 4243 C C . ASP A 1 561 ? 22.007 6.796 -30.899 1.00 86.44 561 ASP A C 1
ATOM 4245 O O . ASP A 1 561 ? 23.032 6.771 -30.227 1.00 86.44 561 ASP A O 1
ATOM 4249 N N . VAL A 1 562 ? 20.813 7.065 -30.366 1.00 89.81 562 VAL A N 1
ATOM 4250 C CA . VAL A 1 562 ? 20.614 7.457 -28.967 1.00 89.81 562 VAL A CA 1
ATOM 4251 C C . VAL A 1 562 ? 19.463 6.690 -28.335 1.00 89.81 562 VAL A C 1
ATOM 4253 O O . VAL A 1 562 ? 18.472 6.374 -28.994 1.00 89.81 562 VAL A O 1
ATOM 4256 N N . ALA A 1 563 ? 19.573 6.446 -27.035 1.00 93.06 563 ALA A N 1
ATOM 4257 C CA . ALA A 1 563 ? 18.488 5.951 -26.201 1.00 93.06 563 ALA A CA 1
ATOM 4258 C C . ALA A 1 563 ? 18.512 6.664 -24.849 1.00 93.06 563 ALA A C 1
ATOM 4260 O O . ALA A 1 563 ? 19.561 7.103 -24.374 1.00 93.06 563 ALA A O 1
ATOM 4261 N N . PHE A 1 564 ? 17.351 6.782 -24.218 1.00 92.62 564 PHE A N 1
ATOM 4262 C CA . PHE A 1 564 ? 17.254 7.279 -22.856 1.00 92.62 564 PHE A CA 1
ATOM 4263 C C . PHE A 1 564 ? 16.045 6.680 -22.149 1.00 92.62 564 PHE A C 1
ATOM 4265 O O . PHE A 1 564 ? 15.029 6.369 -22.769 1.00 92.62 564 PHE A O 1
ATOM 4272 N N . VAL A 1 565 ? 16.168 6.540 -20.836 1.00 92.25 565 VAL A N 1
ATOM 4273 C CA . VAL A 1 565 ? 15.115 6.081 -19.931 1.00 92.25 565 VAL A CA 1
ATOM 4274 C C . VAL A 1 565 ? 15.067 7.021 -18.736 1.00 92.25 565 VAL A C 1
ATOM 4276 O O . VAL A 1 565 ? 16.095 7.532 -18.291 1.00 92.25 565 VAL A O 1
ATOM 4279 N N . ASN A 1 566 ? 13.876 7.290 -18.217 1.00 90.62 566 ASN A N 1
ATOM 4280 C CA . ASN A 1 566 ? 13.741 8.111 -17.025 1.00 90.62 566 ASN A CA 1
ATOM 4281 C C . ASN A 1 566 ? 14.036 7.278 -15.763 1.00 90.62 566 ASN A C 1
ATOM 4283 O O . ASN A 1 566 ? 13.595 6.137 -15.632 1.00 90.62 566 ASN A O 1
ATOM 4287 N N . GLY A 1 567 ? 14.728 7.865 -14.791 1.00 87.38 567 GLY A N 1
ATOM 4288 C CA . GLY A 1 567 ? 15.111 7.217 -13.540 1.00 87.38 567 GLY A CA 1
ATOM 4289 C C . GLY A 1 567 ? 13.922 6.760 -12.703 1.00 87.38 567 GLY A C 1
ATOM 4290 O O . GLY A 1 567 ? 14.026 5.787 -11.972 1.00 87.38 567 GLY A O 1
ATOM 4291 N N . GLY A 1 568 ? 12.759 7.402 -12.843 1.00 81.56 568 GLY A N 1
ATOM 4292 C CA . GLY A 1 568 ? 11.515 6.968 -12.204 1.00 81.56 568 GLY A CA 1
ATOM 4293 C C . GLY A 1 568 ? 11.022 5.589 -12.661 1.00 81.56 568 GLY A C 1
ATOM 4294 O O . GLY A 1 568 ? 10.292 4.944 -11.906 1.00 81.56 568 GLY A O 1
ATOM 4295 N N . GLY A 1 569 ? 11.434 5.137 -13.853 1.00 84.00 569 GLY A N 1
ATOM 4296 C CA . GLY A 1 569 ? 11.172 3.793 -14.370 1.00 84.00 569 GLY A CA 1
ATOM 4297 C C . GLY A 1 569 ? 12.077 2.707 -13.775 1.00 84.00 569 GLY A C 1
ATOM 4298 O O . GLY A 1 569 ? 11.744 1.531 -13.887 1.00 84.00 569 GLY A O 1
ATOM 4299 N N . ILE A 1 570 ? 13.174 3.089 -13.109 1.00 87.50 570 ILE A N 1
ATOM 4300 C CA . ILE A 1 570 ? 14.078 2.188 -12.383 1.00 87.50 570 ILE A CA 1
ATOM 4301 C C . ILE A 1 570 ? 13.663 2.204 -10.911 1.00 87.50 570 ILE A C 1
ATOM 4303 O O . ILE A 1 570 ? 13.641 3.254 -10.271 1.00 87.50 570 ILE A O 1
ATOM 4307 N N . ARG A 1 571 ? 13.249 1.048 -10.395 1.00 81.38 571 ARG A N 1
ATOM 4308 C CA . ARG A 1 571 ? 12.519 0.931 -9.120 1.00 81.38 571 ARG A CA 1
ATOM 4309 C C . ARG A 1 571 ? 13.303 0.264 -8.009 1.00 81.38 571 ARG A C 1
ATOM 4311 O O . ARG A 1 571 ? 12.884 0.346 -6.858 1.00 81.38 571 ARG A O 1
ATOM 4318 N N . ASP A 1 572 ? 14.373 -0.433 -8.365 1.00 83.94 572 ASP A N 1
ATOM 4319 C CA . ASP A 1 572 ? 15.204 -1.154 -7.416 1.00 83.94 572 ASP A CA 1
ATOM 4320 C C . ASP A 1 572 ? 16.592 -1.421 -7.998 1.00 83.94 572 ASP A C 1
ATOM 4322 O O . ASP A 1 572 ? 16.778 -1.473 -9.220 1.00 83.94 572 ASP A O 1
ATOM 4326 N N . MET A 1 573 ? 17.559 -1.622 -7.113 1.00 85.44 573 MET A N 1
ATOM 4327 C CA . MET A 1 573 ? 18.903 -2.086 -7.454 1.00 85.44 573 MET A CA 1
ATOM 4328 C C . MET A 1 573 ? 18.913 -3.572 -7.833 1.00 85.44 573 MET A C 1
ATOM 4330 O O . MET A 1 573 ? 18.038 -4.333 -7.427 1.00 85.44 573 MET A O 1
ATOM 4334 N N . ILE A 1 574 ? 19.943 -3.998 -8.571 1.00 90.88 574 ILE A N 1
ATOM 4335 C CA . ILE A 1 574 ? 20.247 -5.423 -8.764 1.00 90.88 574 ILE A CA 1
ATOM 4336 C C . ILE A 1 574 ? 21.502 -5.746 -7.948 1.00 90.88 574 ILE A C 1
ATOM 4338 O O . 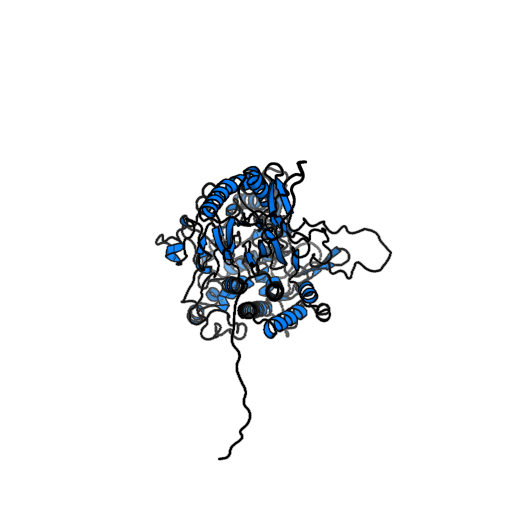ILE A 1 574 ? 22.577 -5.188 -8.183 1.00 90.88 574 ILE A O 1
ATOM 4342 N N . GLY A 1 575 ? 21.343 -6.634 -6.967 1.00 86.69 575 GLY A N 1
ATOM 4343 C CA . GLY A 1 575 ? 22.317 -6.877 -5.902 1.00 86.69 575 GLY A CA 1
ATOM 4344 C C . GLY A 1 575 ? 21.777 -6.471 -4.532 1.00 86.69 575 GLY A C 1
ATOM 4345 O O . GLY A 1 575 ? 20.585 -6.199 -4.384 1.00 86.69 575 GLY A O 1
ATOM 4346 N N . THR A 1 576 ? 22.642 -6.444 -3.520 1.00 78.00 576 THR A N 1
ATOM 4347 C CA . THR A 1 576 ? 22.256 -6.084 -2.147 1.00 78.00 576 THR A CA 1
ATOM 4348 C C . THR A 1 576 ? 23.137 -4.975 -1.583 1.00 78.00 576 THR A C 1
ATOM 4350 O O . THR A 1 576 ? 24.335 -4.903 -1.858 1.00 78.00 576 THR A O 1
ATOM 4353 N N . GLU A 1 577 ? 22.526 -4.088 -0.795 1.00 75.06 577 GLU A N 1
ATOM 4354 C CA . GLU A 1 577 ? 23.236 -3.166 0.091 1.00 75.06 577 GLU A CA 1
ATOM 4355 C C . GLU A 1 577 ? 23.102 -3.682 1.525 1.00 75.06 577 GLU A C 1
ATOM 4357 O O . GLU A 1 577 ? 21.994 -3.910 2.015 1.00 75.06 577 GLU A O 1
ATOM 4362 N N . GLN A 1 578 ? 24.231 -3.874 2.200 1.00 61.75 578 GLN A N 1
ATOM 4363 C CA . GLN A 1 578 ? 24.291 -4.299 3.590 1.00 61.75 578 GLN A CA 1
ATOM 4364 C C . GLN A 1 578 ? 25.000 -3.227 4.410 1.00 61.75 578 GLN A C 1
ATOM 4366 O O . GLN A 1 578 ? 26.161 -2.916 4.162 1.00 61.75 578 GLN A O 1
ATOM 4371 N N . VAL A 1 579 ? 24.309 -2.675 5.405 1.00 55.03 579 VAL A N 1
ATOM 4372 C CA . VAL A 1 579 ? 24.946 -1.813 6.404 1.00 55.03 579 VAL A CA 1
ATOM 4373 C C . VAL A 1 579 ? 25.680 -2.711 7.393 1.00 55.03 579 VAL A C 1
ATOM 4375 O O . VAL A 1 579 ? 25.074 -3.564 8.043 1.00 55.03 579 VAL A O 1
ATOM 4378 N N . MET A 1 580 ? 26.991 -2.542 7.478 1.00 59.94 580 MET A N 1
ATOM 4379 C CA . MET A 1 580 ? 27.853 -3.276 8.392 1.00 59.94 580 MET A CA 1
ATOM 4380 C C . MET A 1 580 ? 27.807 -2.646 9.796 1.00 59.94 580 MET A C 1
ATOM 4382 O O . MET A 1 580 ? 27.391 -1.495 9.947 1.00 59.94 580 MET A O 1
ATOM 4386 N N . PRO A 1 581 ? 28.232 -3.360 10.857 1.00 45.69 581 PRO A N 1
ATOM 4387 C CA . PRO A 1 581 ? 28.232 -2.819 12.223 1.00 45.69 581 PRO A CA 1
ATOM 4388 C C . PRO A 1 581 ? 29.036 -1.517 12.389 1.00 45.69 581 PRO A C 1
ATOM 4390 O O . PRO A 1 581 ? 28.727 -0.690 13.250 1.00 45.69 581 PRO A O 1
ATOM 4393 N N . ASP A 1 582 ? 30.044 -1.318 11.541 1.00 60.91 582 ASP A N 1
ATOM 4394 C CA . ASP A 1 582 ? 30.855 -0.102 11.466 1.00 60.91 582 ASP A CA 1
ATOM 4395 C C . ASP A 1 582 ? 30.197 1.026 10.646 1.00 60.91 582 ASP A C 1
ATOM 4397 O O . ASP A 1 582 ? 30.834 2.042 10.395 1.00 60.91 582 ASP A O 1
ATOM 4401 N N . GLU A 1 583 ? 28.918 0.877 10.279 1.00 46.69 583 GLU A N 1
ATOM 4402 C CA . GLU A 1 583 ? 28.143 1.790 9.425 1.00 46.69 583 GLU A CA 1
ATOM 4403 C C . GLU A 1 583 ? 28.625 1.929 7.980 1.00 46.69 583 GLU A C 1
ATOM 4405 O O . GLU A 1 583 ? 28.071 2.725 7.218 1.00 46.69 583 GLU A O 1
ATOM 4410 N N . THR A 1 584 ? 29.592 1.121 7.547 1.00 57.09 584 THR A N 1
ATOM 4411 C CA . THR A 1 584 ? 29.929 1.062 6.127 1.00 57.09 584 THR A CA 1
ATOM 4412 C C . THR A 1 584 ? 28.826 0.340 5.355 1.00 57.09 584 THR A C 1
ATOM 4414 O O . THR A 1 584 ? 28.234 -0.633 5.822 1.00 57.09 584 THR A O 1
ATOM 4417 N N . VAL A 1 585 ? 28.512 0.832 4.156 1.00 68.50 585 VAL A N 1
ATOM 4418 C CA . VAL A 1 585 ? 27.545 0.186 3.260 1.00 68.50 585 VAL A CA 1
ATOM 4419 C C . VAL A 1 585 ? 28.313 -0.715 2.300 1.00 68.50 585 VAL A C 1
ATOM 4421 O O . VAL A 1 585 ? 29.002 -0.236 1.400 1.00 68.50 585 VAL A O 1
ATOM 4424 N N . HIS A 1 586 ? 28.190 -2.024 2.486 1.00 76.25 586 HIS A N 1
ATOM 4425 C CA . HIS A 1 586 ? 28.703 -3.026 1.563 1.00 76.25 586 HIS A CA 1
ATOM 4426 C C . HIS A 1 586 ? 27.719 -3.226 0.414 1.00 76.25 586 HIS A C 1
ATOM 4428 O O . HIS A 1 586 ? 26.541 -3.501 0.627 1.00 76.25 586 HIS A O 1
ATOM 4434 N N . ARG A 1 587 ? 28.215 -3.092 -0.814 1.00 84.94 587 ARG A N 1
ATOM 4435 C CA . ARG A 1 587 ? 27.448 -3.232 -2.053 1.00 84.94 587 ARG A CA 1
ATOM 4436 C C . ARG A 1 587 ? 27.872 -4.503 -2.759 1.00 84.94 587 ARG A C 1
ATOM 4438 O O . ARG A 1 587 ? 28.992 -4.576 -3.260 1.00 84.94 587 ARG A O 1
ATOM 4445 N N . ASN A 1 588 ? 26.981 -5.482 -2.798 1.00 84.75 588 ASN A N 1
ATOM 4446 C CA . ASN A 1 588 ? 27.264 -6.802 -3.340 1.00 84.75 588 ASN A CA 1
ATOM 4447 C C . ASN A 1 588 ? 26.485 -7.032 -4.645 1.00 84.75 588 ASN A C 1
ATOM 4449 O O . ASN A 1 588 ? 25.357 -6.541 -4.779 1.00 84.75 588 ASN A O 1
ATOM 4453 N N . PRO A 1 589 ? 27.047 -7.789 -5.608 1.00 90.44 589 PRO A N 1
ATOM 4454 C CA . PRO A 1 589 ? 26.278 -8.298 -6.743 1.00 90.44 589 PRO A CA 1
ATOM 4455 C C . PRO A 1 589 ? 25.145 -9.228 -6.254 1.00 90.44 589 PRO A C 1
ATOM 4457 O O . PRO A 1 589 ? 25.085 -9.540 -5.061 1.00 90.44 589 PRO A O 1
ATOM 4460 N N . PRO A 1 590 ? 24.232 -9.678 -7.138 1.00 90.56 590 PRO A N 1
ATOM 4461 C CA . PRO A 1 590 ? 23.155 -10.593 -6.765 1.00 90.56 590 PRO A CA 1
ATOM 4462 C C . PRO A 1 590 ? 23.628 -11.768 -5.910 1.00 90.56 590 PRO A C 1
ATOM 4464 O O . PRO A 1 590 ? 24.627 -12.420 -6.210 1.00 90.56 590 PRO A O 1
ATOM 4467 N N . GLU A 1 591 ? 22.903 -12.044 -4.834 1.00 85.31 591 GLU A N 1
ATOM 4468 C CA . GLU A 1 591 ? 23.214 -13.169 -3.959 1.00 85.31 591 GLU A CA 1
ATOM 4469 C C . GLU A 1 591 ? 22.879 -14.501 -4.639 1.00 85.31 591 GLU A C 1
ATOM 4471 O O . GLU A 1 591 ? 21.947 -14.600 -5.443 1.00 85.31 591 GLU A O 1
ATOM 4476 N N . ALA A 1 592 ? 23.634 -15.541 -4.284 1.00 85.69 592 ALA A N 1
ATOM 4477 C CA . ALA A 1 592 ? 23.313 -16.900 -4.691 1.00 85.69 592 ALA A CA 1
ATOM 4478 C C . ALA A 1 592 ? 21.982 -17.346 -4.069 1.00 85.69 592 ALA A C 1
ATOM 4480 O O . ALA A 1 592 ? 21.691 -17.051 -2.908 1.00 85.69 592 ALA A O 1
ATOM 4481 N N . ASN A 1 593 ? 21.229 -18.157 -4.804 1.00 83.19 593 ASN A N 1
ATOM 4482 C CA . ASN A 1 593 ? 20.094 -18.902 -4.280 1.00 83.19 593 ASN A CA 1
ATOM 4483 C C . ASN A 1 593 ? 20.306 -20.400 -4.555 1.00 83.19 593 ASN A C 1
ATOM 4485 O O . ASN A 1 593 ? 19.843 -20.916 -5.576 1.00 83.19 593 ASN A O 1
ATOM 4489 N N . PRO A 1 594 ? 20.994 -21.127 -3.647 1.00 79.88 594 PRO A N 1
ATOM 4490 C CA . PRO A 1 594 ? 21.314 -22.541 -3.845 1.00 79.88 594 PRO A CA 1
ATOM 4491 C C . PRO A 1 594 ? 20.081 -23.433 -4.011 1.00 79.88 594 PRO A C 1
ATOM 4493 O O . PRO A 1 594 ? 20.154 -24.461 -4.675 1.00 79.88 594 PRO A O 1
ATOM 4496 N N . SER A 1 595 ? 18.939 -23.039 -3.433 1.00 78.06 595 SER A N 1
ATOM 4497 C CA . SER A 1 595 ? 17.688 -23.800 -3.546 1.00 78.06 595 SER A CA 1
ATOM 4498 C C . SER A 1 595 ? 17.086 -23.777 -4.954 1.00 78.06 595 SER A C 1
ATOM 4500 O O . SER A 1 595 ? 16.299 -24.657 -5.294 1.00 78.06 595 SER A O 1
ATOM 4502 N N . LEU A 1 596 ? 17.490 -22.801 -5.772 1.00 82.44 596 LEU A N 1
ATOM 4503 C CA . LEU A 1 596 ? 17.068 -22.616 -7.160 1.00 82.44 596 LEU A CA 1
ATOM 4504 C C . LEU A 1 596 ? 18.240 -22.709 -8.139 1.00 82.44 596 LEU A C 1
ATOM 4506 O O . LEU A 1 596 ? 18.094 -22.318 -9.294 1.00 82.44 596 LEU A O 1
ATOM 4510 N N . ASP A 1 597 ? 19.394 -23.201 -7.672 1.00 84.00 597 ASP A N 1
ATOM 4511 C CA . ASP A 1 597 ? 20.593 -23.372 -8.495 1.00 84.00 597 ASP A CA 1
ATOM 4512 C C . ASP A 1 597 ? 21.072 -22.058 -9.153 1.00 84.00 597 ASP A C 1
ATOM 4514 O O . ASP A 1 597 ? 21.679 -22.061 -10.223 1.00 84.00 597 ASP A O 1
ATOM 4518 N N . LYS A 1 598 ? 20.800 -20.927 -8.483 1.00 85.50 598 LYS A N 1
ATOM 4519 C CA . LYS A 1 598 ? 21.279 -19.591 -8.852 1.00 85.50 598 LYS A CA 1
ATOM 4520 C C . LYS A 1 598 ? 22.597 -19.305 -8.137 1.00 85.50 598 LYS A C 1
ATOM 4522 O O . LYS A 1 598 ? 22.669 -19.362 -6.906 1.00 85.50 598 LYS A O 1
ATOM 4527 N N . GLN A 1 599 ? 23.633 -18.975 -8.889 1.00 90.75 599 GLN A N 1
ATOM 4528 C CA . GLN A 1 599 ? 24.956 -18.628 -8.375 1.00 90.75 599 GLN A CA 1
ATOM 4529 C C . GLN A 1 599 ? 25.050 -17.141 -8.015 1.00 90.75 599 GLN A C 1
ATOM 4531 O O . GLN A 1 599 ? 24.264 -16.312 -8.471 1.00 90.75 599 GLN A O 1
ATOM 4536 N N . ALA A 1 600 ? 26.031 -16.790 -7.181 1.00 89.00 600 ALA A N 1
ATOM 4537 C CA . ALA A 1 600 ? 26.297 -15.392 -6.861 1.00 89.00 600 ALA A CA 1
ATOM 4538 C C . ALA A 1 600 ? 26.697 -14.626 -8.133 1.00 89.00 600 ALA A C 1
ATOM 4540 O O . ALA A 1 600 ? 27.476 -15.119 -8.947 1.00 89.00 600 ALA A O 1
ATOM 4541 N N . GLY A 1 601 ? 26.161 -13.421 -8.289 1.00 90.25 601 GLY A N 1
ATOM 4542 C CA . GLY A 1 601 ? 26.322 -12.584 -9.471 1.00 90.25 601 GLY A CA 1
ATOM 4543 C C . GLY A 1 601 ? 25.320 -12.861 -10.589 1.00 90.25 601 GLY A C 1
ATOM 4544 O O . GLY A 1 601 ? 25.203 -12.031 -11.487 1.00 90.25 601 GLY A O 1
ATOM 4545 N N . GLU A 1 602 ? 24.573 -13.969 -10.563 1.00 93.94 602 GLU A N 1
ATOM 4546 C CA . GLU A 1 602 ? 23.583 -14.242 -11.608 1.00 93.94 602 GLU A CA 1
ATOM 4547 C C . GLU A 1 602 ? 22.398 -13.281 -11.505 1.00 93.94 602 GLU A C 1
ATOM 4549 O O . GLU A 1 602 ? 21.774 -13.139 -10.454 1.00 93.94 602 GLU A O 1
ATOM 4554 N N . ILE A 1 603 ? 22.073 -12.638 -12.622 1.00 92.62 603 ILE A N 1
ATOM 4555 C CA . ILE A 1 603 ? 20.896 -11.792 -12.778 1.00 92.62 603 ILE A CA 1
ATOM 4556 C C . ILE A 1 603 ? 19.745 -12.694 -13.207 1.00 92.62 603 ILE A C 1
ATOM 4558 O O . ILE A 1 603 ? 19.773 -13.271 -14.300 1.00 92.62 603 ILE A O 1
ATOM 4562 N N . SER A 1 604 ? 18.729 -12.811 -12.358 1.00 89.62 604 SER A N 1
ATOM 4563 C CA . SER A 1 604 ? 17.522 -13.570 -12.671 1.00 89.62 604 SER A CA 1
ATOM 4564 C C . SER A 1 604 ? 16.430 -12.700 -13.292 1.00 89.62 604 SER A C 1
ATOM 4566 O O . SER A 1 604 ? 16.460 -11.467 -13.250 1.00 89.62 604 SER A O 1
ATOM 4568 N N . LYS A 1 605 ? 15.399 -13.346 -13.841 1.00 86.19 605 LYS A N 1
ATOM 4569 C CA . LYS A 1 605 ? 14.172 -12.673 -14.275 1.00 86.19 605 LYS A CA 1
ATOM 4570 C C . LYS A 1 605 ? 13.503 -11.931 -13.122 1.00 86.19 605 LYS A C 1
ATOM 4572 O O . LYS A 1 605 ? 12.932 -10.868 -13.353 1.00 86.19 605 LYS A O 1
ATOM 4577 N N . LEU A 1 606 ? 13.597 -12.452 -11.896 1.00 84.12 606 LEU A N 1
ATOM 4578 C CA . LEU A 1 606 ? 13.130 -11.745 -10.706 1.00 84.12 606 LEU A CA 1
ATOM 4579 C C . LEU A 1 606 ? 13.886 -10.426 -10.502 1.00 84.12 606 LEU A C 1
ATOM 4581 O O . LEU A 1 606 ? 13.247 -9.409 -10.246 1.00 84.12 606 LEU A O 1
ATOM 4585 N N . ASP A 1 607 ? 15.215 -10.426 -10.633 1.00 87.50 607 ASP A N 1
ATOM 4586 C CA . ASP A 1 607 ? 16.026 -9.213 -10.465 1.00 87.50 607 ASP A CA 1
ATOM 4587 C C . ASP A 1 607 ? 15.636 -8.139 -11.494 1.00 87.50 607 ASP A C 1
ATOM 4589 O O . ASP A 1 607 ? 15.372 -6.994 -11.129 1.00 87.50 607 ASP A O 1
ATOM 4593 N N . VAL A 1 608 ? 15.477 -8.523 -12.767 1.00 87.44 608 VAL A N 1
ATOM 4594 C CA . VAL A 1 608 ? 15.041 -7.602 -13.833 1.00 87.44 608 VAL A CA 1
ATOM 4595 C C . VAL A 1 608 ? 13.642 -7.045 -13.565 1.00 87.44 608 VAL A C 1
ATOM 4597 O O . VAL A 1 608 ? 13.447 -5.834 -13.640 1.00 87.44 608 VAL A O 1
ATOM 4600 N N . LEU A 1 609 ? 12.670 -7.901 -13.228 1.00 83.31 609 LEU A N 1
ATOM 4601 C CA . LEU A 1 609 ? 11.287 -7.474 -12.985 1.00 83.31 609 LEU A CA 1
ATOM 4602 C C . LEU A 1 609 ? 11.130 -6.648 -11.700 1.00 83.31 609 LEU A C 1
ATOM 4604 O O . LEU A 1 609 ? 10.206 -5.846 -11.611 1.00 83.31 609 LEU A O 1
ATOM 4608 N N . ASN A 1 610 ? 12.011 -6.818 -10.711 1.00 80.12 610 ASN A N 1
ATOM 4609 C CA . ASN A 1 610 ? 12.045 -5.962 -9.522 1.00 80.12 610 ASN A CA 1
ATOM 4610 C C . ASN A 1 610 ? 12.607 -4.572 -9.829 1.00 80.12 610 ASN A C 1
ATOM 4612 O O . ASN A 1 610 ? 12.095 -3.586 -9.298 1.00 80.12 610 ASN A O 1
ATOM 4616 N N . SER A 1 611 ? 13.636 -4.479 -10.673 1.00 85.62 611 SER A N 1
ATOM 4617 C CA . SER A 1 611 ? 14.218 -3.195 -11.071 1.00 85.62 611 SER A CA 1
ATOM 4618 C C . SER A 1 611 ? 13.364 -2.448 -12.094 1.00 85.62 611 SER A C 1
ATOM 4620 O O . SER A 1 611 ? 13.283 -1.224 -12.037 1.00 85.62 611 SER A O 1
ATOM 4622 N N . LEU A 1 612 ? 12.696 -3.164 -13.001 1.00 85.44 612 LEU A N 1
ATOM 4623 C CA . LEU A 1 612 ? 11.860 -2.626 -14.078 1.00 85.44 612 LEU A CA 1
ATOM 4624 C C . LEU A 1 612 ? 10.411 -3.101 -13.900 1.00 85.44 612 LEU A C 1
ATOM 4626 O O . LEU A 1 612 ? 9.914 -3.936 -14.651 1.00 85.44 612 LEU A O 1
ATOM 4630 N N . ARG A 1 613 ? 9.740 -2.592 -12.858 1.00 74.06 613 ARG A N 1
ATOM 4631 C CA . ARG A 1 613 ? 8.417 -3.088 -12.417 1.00 74.06 613 ARG A CA 1
ATOM 4632 C C . ARG A 1 613 ? 7.258 -2.712 -13.339 1.00 74.06 613 ARG A C 1
ATOM 4634 O O . ARG A 1 613 ? 6.196 -3.322 -13.257 1.00 74.06 613 ARG A O 1
ATOM 4641 N N . PHE A 1 614 ? 7.455 -1.700 -14.177 1.00 69.88 614 PHE A N 1
ATOM 4642 C CA . PHE A 1 614 ? 6.459 -1.225 -15.130 1.00 69.88 614 PHE A CA 1
ATOM 4643 C C . PHE A 1 614 ? 6.760 -1.775 -16.522 1.00 69.88 614 PHE A C 1
ATOM 4645 O O . PHE A 1 614 ? 7.917 -1.783 -16.947 1.00 69.88 614 PHE A O 1
ATOM 4652 N N . ASP A 1 615 ? 5.715 -2.169 -17.247 1.00 61.19 615 ASP A N 1
ATOM 4653 C CA . ASP A 1 615 ? 5.809 -2.624 -18.638 1.00 61.19 615 ASP A CA 1
ATOM 4654 C C . ASP A 1 615 ? 5.959 -1.427 -19.592 1.00 61.19 615 ASP A C 1
ATOM 4656 O O . ASP A 1 615 ? 5.063 -1.060 -20.353 1.00 61.19 615 ASP A O 1
ATOM 4660 N N . ASN A 1 616 ? 7.092 -0.733 -19.478 1.00 66.75 616 ASN A N 1
ATOM 4661 C CA . ASN A 1 616 ? 7.402 0.400 -20.336 1.00 66.75 616 ASN A CA 1
ATOM 4662 C C . ASN A 1 616 ? 7.696 -0.099 -21.754 1.00 66.75 616 ASN A C 1
ATOM 4664 O O . ASN A 1 616 ? 8.664 -0.822 -21.990 1.00 66.75 616 ASN A O 1
ATOM 4668 N N . THR A 1 617 ? 6.896 0.340 -22.722 1.00 73.62 617 THR A N 1
ATOM 4669 C CA . THR A 1 617 ? 7.101 -0.013 -24.128 1.00 73.62 617 THR A CA 1
ATOM 4670 C C . THR A 1 617 ? 8.262 0.770 -24.736 1.00 73.62 617 THR A C 1
ATOM 4672 O O . THR A 1 617 ? 8.305 2.001 -24.646 1.00 73.62 617 THR A O 1
ATOM 4675 N N . LEU A 1 618 ? 9.160 0.083 -25.447 1.00 83.06 618 LEU A N 1
ATOM 4676 C CA . LEU A 1 618 ? 10.169 0.737 -26.281 1.00 83.06 618 LEU A CA 1
ATOM 4677 C C . LEU A 1 618 ? 9.485 1.484 -27.436 1.00 83.06 618 LEU A C 1
ATOM 4679 O O . LEU A 1 618 ? 8.827 0.876 -28.279 1.00 83.06 618 LEU A O 1
ATOM 4683 N N . THR A 1 619 ? 9.680 2.800 -27.493 1.00 87.19 619 THR A N 1
ATOM 4684 C CA . THR A 1 619 ? 9.202 3.650 -28.591 1.00 87.19 619 THR A CA 1
ATOM 4685 C C . THR A 1 619 ? 10.376 4.053 -29.474 1.00 87.19 619 THR A C 1
ATOM 4687 O O . THR A 1 619 ? 11.384 4.547 -28.973 1.00 87.19 619 THR A O 1
ATOM 4690 N N . LEU A 1 620 ? 10.239 3.865 -30.788 1.00 87.19 620 LEU A N 1
ATOM 4691 C CA . LEU A 1 620 ? 11.234 4.271 -31.778 1.00 87.19 620 LEU A CA 1
ATOM 4692 C C . LEU A 1 620 ? 10.714 5.468 -32.576 1.00 87.19 620 LEU A C 1
ATOM 4694 O O . LEU A 1 620 ? 9.549 5.501 -32.973 1.00 87.19 620 LEU A O 1
ATOM 4698 N N . GLY A 1 621 ? 11.583 6.440 -32.840 1.00 87.06 621 GLY A N 1
ATOM 4699 C CA . GLY A 1 621 ? 11.240 7.616 -33.629 1.00 87.06 621 GLY A CA 1
ATOM 4700 C C . GLY A 1 621 ? 12.450 8.491 -33.931 1.00 87.06 621 GLY A C 1
ATOM 4701 O O . GLY A 1 621 ? 13.539 8.284 -33.401 1.00 87.06 621 GLY A O 1
ATOM 4702 N N . THR A 1 622 ? 12.251 9.482 -34.795 1.00 86.31 622 THR A N 1
ATOM 4703 C CA . THR A 1 622 ? 13.278 10.467 -35.148 1.00 86.31 622 THR A CA 1
ATOM 4704 C C . THR A 1 622 ? 13.204 11.682 -34.230 1.00 86.31 622 THR A C 1
ATOM 4706 O O . THR A 1 622 ? 12.113 12.201 -33.982 1.00 86.31 622 THR A O 1
ATOM 4709 N N . ILE A 1 623 ? 14.356 12.192 -33.793 1.00 85.75 623 ILE A N 1
ATOM 4710 C CA . ILE A 1 623 ? 14.451 13.392 -32.958 1.00 85.75 623 ILE A CA 1
ATOM 4711 C C . ILE A 1 623 ? 15.444 14.393 -33.561 1.00 85.75 623 ILE A C 1
ATOM 4713 O O . ILE A 1 623 ? 16.551 14.033 -33.948 1.00 85.75 623 ILE A O 1
ATOM 4717 N N . SER A 1 624 ? 15.063 15.669 -33.653 1.00 85.06 624 SER A N 1
ATOM 4718 C CA . SER A 1 624 ? 16.003 16.737 -34.022 1.00 85.06 624 SER A CA 1
ATOM 4719 C C . SER A 1 624 ? 16.920 17.097 -32.851 1.00 85.06 624 SER A C 1
ATOM 4721 O O . SER A 1 624 ? 16.542 16.954 -31.690 1.00 85.06 624 SER A O 1
ATOM 4723 N N . VAL A 1 625 ? 18.086 17.687 -33.130 1.00 80.38 625 VAL A N 1
ATOM 4724 C CA . VAL A 1 625 ? 19.002 18.197 -32.087 1.00 80.38 625 VAL A CA 1
ATOM 4725 C C . VAL A 1 625 ? 18.296 19.176 -31.138 1.00 80.38 625 VAL A C 1
ATOM 4727 O O . VAL A 1 625 ? 18.491 19.126 -29.925 1.00 80.38 625 VAL A O 1
ATOM 4730 N N . ALA A 1 626 ? 17.415 20.034 -31.662 1.00 81.50 626 ALA A N 1
ATOM 4731 C CA . ALA A 1 626 ? 16.647 20.968 -30.843 1.00 81.50 626 ALA A CA 1
ATOM 4732 C C . ALA A 1 626 ? 15.658 20.252 -29.903 1.00 81.50 626 ALA A C 1
ATOM 4734 O O . ALA A 1 626 ? 15.493 20.661 -28.754 1.00 81.50 626 ALA A O 1
ATOM 4735 N N . GLN A 1 627 ? 15.004 19.182 -30.370 1.00 86.81 627 GLN A N 1
ATOM 4736 C CA . GLN A 1 627 ? 14.141 18.347 -29.528 1.00 86.81 627 GLN A CA 1
ATOM 4737 C C . GLN A 1 627 ? 14.951 17.550 -28.503 1.00 86.81 627 GLN A C 1
ATOM 4739 O O . GLN A 1 627 ? 14.519 17.453 -27.357 1.00 86.81 627 GLN A O 1
ATOM 4744 N N . LEU A 1 628 ? 16.128 17.036 -28.872 1.00 87.81 628 LEU A N 1
ATOM 4745 C CA . LEU A 1 628 ? 17.022 16.345 -27.944 1.00 87.81 628 LEU A CA 1
ATOM 4746 C C . LEU A 1 628 ? 17.487 17.291 -26.832 1.00 87.81 628 LEU A C 1
ATOM 4748 O O . LEU A 1 628 ? 17.426 16.928 -25.663 1.00 87.81 628 LEU A O 1
ATOM 4752 N N . LYS A 1 629 ? 17.832 18.542 -27.170 1.00 87.00 629 LYS A N 1
ATOM 4753 C CA . LYS A 1 629 ? 18.145 19.574 -26.173 1.00 87.00 629 LYS A CA 1
ATOM 4754 C C . LYS A 1 629 ? 16.976 19.849 -25.233 1.00 87.00 629 LYS A C 1
ATOM 4756 O O . LYS A 1 629 ? 17.169 19.859 -24.024 1.00 87.00 629 LYS A O 1
ATOM 4761 N N . ARG A 1 630 ? 15.761 20.027 -25.762 1.00 91.06 630 ARG A N 1
ATOM 4762 C CA . ARG A 1 630 ? 14.565 20.205 -24.919 1.00 91.06 630 ARG A CA 1
ATOM 4763 C C . ARG A 1 630 ? 14.288 18.992 -24.031 1.00 91.06 630 ARG A C 1
ATOM 4765 O O . ARG A 1 630 ? 13.872 19.162 -22.892 1.00 91.06 630 ARG A O 1
ATOM 4772 N N . SER A 1 631 ? 14.541 17.788 -24.538 1.00 91.94 631 SER A N 1
ATOM 4773 C CA . SER A 1 631 ? 14.392 16.553 -23.766 1.00 91.94 631 SER A CA 1
ATOM 4774 C C . SER A 1 631 ? 15.416 16.499 -22.634 1.00 91.94 631 SER A C 1
ATOM 4776 O O . SER A 1 631 ? 15.039 16.237 -21.500 1.00 91.94 631 SER A O 1
ATOM 4778 N N . ALA A 1 632 ? 16.677 16.848 -22.903 1.00 92.25 632 ALA A N 1
ATOM 4779 C CA . ALA A 1 632 ? 17.713 16.951 -21.880 1.00 92.25 632 ALA A CA 1
ATOM 4780 C C . ALA A 1 632 ? 17.381 18.016 -20.817 1.00 92.25 632 ALA A C 1
ATOM 4782 O O . ALA A 1 632 ? 17.569 17.767 -19.633 1.00 92.25 632 ALA A O 1
ATOM 4783 N N . GLU A 1 633 ? 16.819 19.169 -21.200 1.00 94.00 633 GLU A N 1
ATOM 4784 C CA . GLU A 1 633 ? 16.335 20.176 -20.239 1.00 94.00 633 GLU A CA 1
ATOM 4785 C C . GLU A 1 633 ? 15.223 19.620 -19.338 1.00 94.00 633 GLU A C 1
ATOM 4787 O O . GLU A 1 633 ? 15.235 19.838 -18.128 1.00 94.00 633 GLU A O 1
ATOM 4792 N N . ALA A 1 634 ? 14.288 18.849 -19.902 1.00 92.12 634 ALA A N 1
ATOM 4793 C CA . ALA A 1 634 ? 13.247 18.173 -19.128 1.00 92.12 634 ALA A CA 1
ATOM 4794 C C . ALA A 1 634 ? 13.828 17.099 -18.185 1.00 92.12 634 ALA A C 1
ATOM 4796 O O . ALA A 1 634 ? 13.391 16.980 -17.036 1.00 92.12 634 ALA A O 1
ATOM 4797 N N . MET A 1 635 ? 14.860 16.375 -18.635 1.00 93.62 635 MET A N 1
ATOM 4798 C CA . MET A 1 635 ? 15.581 15.383 -17.832 1.00 93.62 635 MET A CA 1
ATOM 4799 C C . MET A 1 635 ? 16.250 15.995 -16.599 1.00 93.62 635 MET A C 1
ATOM 4801 O O . MET A 1 635 ? 16.476 15.290 -15.633 1.00 93.62 635 MET A O 1
ATOM 4805 N N . VAL A 1 636 ? 16.556 17.291 -16.568 1.00 91.75 636 VAL A N 1
ATOM 4806 C CA . VAL A 1 636 ? 17.180 17.933 -15.391 1.00 91.75 636 VAL A CA 1
ATOM 4807 C C . VAL A 1 636 ? 16.348 19.077 -14.825 1.00 91.75 636 VAL A C 1
ATOM 4809 O O . VAL A 1 636 ? 16.856 19.923 -14.087 1.00 91.75 636 VAL A O 1
ATOM 4812 N N . ALA A 1 637 ? 15.059 19.115 -15.167 1.00 84.25 637 ALA A N 1
ATOM 4813 C CA . ALA A 1 637 ? 14.153 20.206 -14.830 1.00 84.25 637 ALA A CA 1
ATOM 4814 C C . ALA A 1 637 ? 13.938 20.387 -13.323 1.00 84.25 637 ALA A C 1
ATOM 4816 O O . ALA A 1 637 ? 13.759 21.514 -12.860 1.00 84.25 637 ALA A O 1
ATOM 4817 N N . GLU A 1 638 ? 14.013 19.310 -12.549 1.00 78.69 638 GLU A N 1
ATOM 4818 C CA . GLU A 1 638 ? 13.823 19.282 -11.100 1.00 78.69 638 GLU A CA 1
ATOM 4819 C C . GLU A 1 638 ? 14.875 18.381 -10.449 1.00 78.69 638 GLU A C 1
ATOM 4821 O O . GLU A 1 638 ? 15.494 17.541 -11.101 1.00 78.69 638 GLU A O 1
ATOM 4826 N N . ALA A 1 639 ? 15.133 18.596 -9.161 1.00 72.62 639 ALA A N 1
ATOM 4827 C CA . ALA A 1 639 ? 16.032 17.737 -8.406 1.00 72.62 639 ALA A CA 1
ATOM 4828 C C . ALA A 1 639 ? 15.264 16.511 -7.901 1.00 72.62 639 ALA A C 1
ATOM 4830 O O . ALA A 1 639 ? 14.175 16.654 -7.350 1.00 72.62 639 ALA A O 1
ATOM 4831 N N . ARG A 1 640 ? 15.859 15.317 -8.026 1.00 67.81 640 ARG A N 1
ATOM 4832 C CA . ARG A 1 640 ? 15.313 14.055 -7.487 1.00 67.81 640 ARG A CA 1
ATOM 4833 C C . ARG A 1 640 ? 13.912 13.697 -8.014 1.00 67.81 640 ARG A C 1
ATOM 4835 O O . ARG A 1 640 ? 13.204 12.903 -7.389 1.00 67.81 640 ARG A O 1
ATOM 4842 N N . HIS A 1 641 ? 13.512 14.235 -9.166 1.00 75.94 641 HIS A N 1
ATOM 4843 C CA . HIS A 1 641 ? 12.249 13.888 -9.816 1.00 75.94 641 HIS A CA 1
ATOM 4844 C C . HIS A 1 641 ? 12.393 12.605 -10.645 1.00 75.94 641 HIS A C 1
ATOM 4846 O O . HIS A 1 641 ? 13.479 12.206 -11.065 1.00 75.94 641 HIS A O 1
ATOM 4852 N N . GLY A 1 642 ? 11.274 11.930 -10.912 1.00 75.50 642 GLY A N 1
ATOM 4853 C CA . GLY A 1 642 ? 11.269 10.699 -11.712 1.00 75.50 642 GLY A CA 1
ATOM 4854 C C . GLY A 1 642 ? 11.672 10.894 -13.181 1.00 75.50 642 GLY A C 1
ATOM 4855 O O . GLY A 1 642 ? 11.876 9.904 -13.881 1.00 75.50 642 GLY A O 1
ATOM 4856 N N . GLY A 1 643 ? 11.778 12.142 -13.649 1.00 84.44 643 GLY A N 1
ATOM 4857 C CA . GLY A 1 643 ? 12.113 12.497 -15.027 1.00 84.44 643 GLY A CA 1
ATOM 4858 C C . GLY A 1 643 ? 13.608 12.487 -15.352 1.00 84.44 643 GLY A C 1
ATOM 4859 O O . GLY A 1 643 ? 13.947 12.658 -16.520 1.00 84.44 643 GLY A O 1
ATOM 4860 N N . PHE A 1 644 ? 14.494 12.287 -14.368 1.00 92.25 644 PHE A N 1
ATOM 4861 C CA . PHE A 1 644 ? 15.941 12.288 -14.605 1.00 92.25 644 PHE A CA 1
ATOM 4862 C C . PHE A 1 644 ? 16.369 11.285 -15.676 1.00 92.25 644 PHE A C 1
ATOM 4864 O O . PHE A 1 644 ? 16.021 10.114 -15.590 1.00 92.25 644 PHE A O 1
ATOM 4871 N N . GLY A 1 645 ? 17.110 11.725 -16.689 1.00 93.75 645 GLY A N 1
ATOM 4872 C CA . GLY A 1 645 ? 17.473 10.882 -17.828 1.00 93.75 645 GLY A CA 1
ATOM 4873 C C . GLY A 1 645 ? 18.722 10.041 -17.575 1.00 93.75 645 GLY A C 1
ATOM 4874 O O . GLY A 1 645 ? 19.798 10.593 -17.360 1.00 93.75 645 GLY A O 1
ATOM 4875 N N . GLN A 1 646 ? 18.594 8.720 -17.679 1.00 94.12 646 GLN A N 1
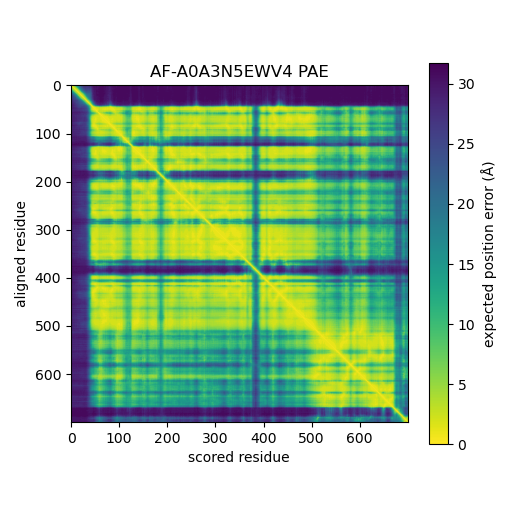ATOM 4876 C CA . GLN A 1 646 ? 19.711 7.793 -17.887 1.00 94.12 646 GLN A CA 1
ATOM 4877 C C . GLN A 1 646 ? 19.850 7.568 -19.399 1.00 94.12 646 GLN A C 1
ATOM 4879 O O . GLN A 1 646 ? 18.842 7.360 -20.079 1.00 94.12 646 GLN A O 1
ATOM 4884 N N . VAL A 1 647 ? 21.060 7.673 -19.951 1.00 94.25 647 VAL A N 1
ATOM 4885 C CA . VAL A 1 647 ? 21.259 7.889 -21.396 1.00 94.25 647 VAL A CA 1
ATOM 4886 C C . VAL A 1 647 ? 22.298 6.947 -22.000 1.00 94.25 647 VAL A C 1
ATOM 4888 O O . VAL A 1 647 ? 23.224 6.520 -21.322 1.00 94.25 647 VAL A O 1
ATOM 4891 N N . SER A 1 648 ? 22.160 6.662 -23.295 1.00 93.00 648 SER A N 1
ATOM 4892 C CA . SER A 1 648 ? 23.145 5.945 -24.111 1.00 93.00 648 SER A CA 1
ATOM 4893 C C . SER A 1 648 ? 23.255 6.584 -25.496 1.00 93.00 648 SER A C 1
ATOM 4895 O O . SER A 1 648 ? 22.286 7.147 -26.014 1.00 93.00 648 SER A O 1
ATOM 4897 N N . GLY A 1 649 ? 24.452 6.538 -26.083 1.00 85.75 649 GLY A N 1
ATOM 4898 C CA . GLY A 1 649 ? 24.749 7.123 -27.397 1.00 85.75 649 GLY A CA 1
ATOM 4899 C C . GLY A 1 649 ? 24.968 8.641 -27.413 1.00 85.75 649 GLY A C 1
ATOM 4900 O O . GLY A 1 649 ? 25.334 9.205 -28.439 1.00 85.75 649 GLY A O 1
ATOM 4901 N N . PHE A 1 650 ? 24.796 9.321 -26.277 1.00 85.81 650 PHE A N 1
ATOM 4902 C CA . PHE A 1 650 ? 25.143 10.732 -26.115 1.00 85.81 650 PHE A CA 1
ATOM 4903 C C . PHE A 1 650 ? 25.499 11.058 -24.666 1.00 85.81 650 PHE A C 1
ATOM 4905 O O . PHE A 1 650 ? 25.268 10.269 -23.753 1.00 85.81 650 PHE A O 1
ATOM 4912 N N . SER A 1 651 ? 26.055 12.247 -24.447 1.00 87.06 651 SER A N 1
ATOM 4913 C CA . SER A 1 651 ? 26.224 12.813 -23.110 1.00 87.06 651 SER A CA 1
ATOM 4914 C C . SER A 1 651 ? 25.801 14.271 -23.074 1.00 87.06 651 SER A C 1
ATOM 4916 O O . SER A 1 651 ? 25.774 14.949 -24.101 1.00 87.06 651 SER A O 1
ATOM 4918 N N . PHE A 1 652 ? 25.476 14.767 -21.886 1.00 85.88 652 PHE A N 1
ATOM 4919 C CA . PHE A 1 652 ? 25.174 16.174 -21.687 1.00 85.88 652 PHE A CA 1
ATOM 4920 C C . PHE A 1 652 ? 25.741 16.674 -20.358 1.00 85.88 652 PHE A C 1
ATOM 4922 O O . PHE A 1 652 ? 26.005 15.900 -19.439 1.00 85.88 652 PHE A O 1
ATOM 4929 N N . ARG A 1 653 ? 25.956 17.986 -20.273 1.00 90.12 653 ARG A N 1
ATOM 4930 C CA . ARG A 1 653 ? 26.345 18.696 -19.049 1.00 90.12 653 ARG A CA 1
ATOM 4931 C C . ARG A 1 653 ? 25.228 19.637 -18.647 1.00 90.12 653 ARG A C 1
ATOM 4933 O O . ARG A 1 653 ? 24.602 20.242 -19.518 1.00 90.12 653 ARG A O 1
ATOM 4940 N N . TYR A 1 654 ? 25.013 19.791 -17.346 1.00 90.69 654 TYR A N 1
ATOM 4941 C CA . TYR A 1 654 ? 24.026 20.731 -16.836 1.00 90.69 654 TYR A CA 1
ATOM 4942 C C . TYR A 1 654 ? 24.492 21.451 -15.570 1.00 90.69 654 TYR A C 1
ATOM 4944 O O . TYR A 1 654 ? 25.358 20.960 -14.848 1.00 90.69 654 TYR A O 1
ATOM 4952 N N . ASP A 1 655 ? 23.904 22.620 -15.326 1.00 91.38 655 ASP A N 1
ATOM 4953 C CA . ASP A 1 655 ? 24.075 23.431 -14.125 1.00 91.38 655 ASP A CA 1
ATOM 4954 C C . ASP A 1 655 ? 22.717 23.566 -13.409 1.00 91.38 655 ASP A C 1
ATOM 4956 O O . ASP A 1 655 ? 21.815 24.231 -13.930 1.00 91.38 655 ASP A O 1
ATOM 4960 N N . PRO A 1 656 ? 22.534 22.939 -12.231 1.00 88.31 656 PRO A N 1
ATOM 4961 C CA . PRO A 1 656 ? 21.263 22.972 -11.511 1.00 88.31 656 PRO A CA 1
ATOM 4962 C C . PRO A 1 656 ? 20.926 24.351 -10.927 1.00 88.31 656 PRO A C 1
ATOM 4964 O O . PRO A 1 656 ? 19.777 24.567 -10.544 1.00 88.31 656 PRO A O 1
ATOM 4967 N N . THR A 1 657 ? 21.891 25.278 -10.856 1.00 92.62 657 THR A N 1
ATOM 4968 C CA . THR A 1 657 ? 21.674 26.641 -10.344 1.00 92.62 657 THR A CA 1
ATOM 4969 C C . THR A 1 657 ? 21.007 27.557 -11.370 1.00 92.62 657 THR A C 1
ATOM 4971 O O . THR A 1 657 ? 20.470 28.606 -11.011 1.00 92.62 657 THR A O 1
ATOM 4974 N N . ARG A 1 658 ? 20.989 27.154 -12.647 1.00 93.00 658 ARG A N 1
ATOM 4975 C CA . ARG A 1 658 ? 20.346 27.915 -13.719 1.00 93.00 658 ARG A CA 1
ATOM 4976 C C . ARG A 1 658 ? 18.821 27.739 -13.714 1.00 93.00 658 ARG A C 1
ATOM 4978 O O . ARG A 1 658 ? 18.314 26.700 -13.261 1.00 93.00 658 ARG A O 1
ATOM 4985 N N . PRO A 1 659 ? 18.074 28.726 -14.251 1.00 92.38 659 PRO A N 1
ATOM 4986 C CA . PRO A 1 659 ? 16.628 28.622 -14.415 1.00 92.38 659 PRO A CA 1
ATOM 4987 C C . PRO A 1 659 ? 16.211 27.346 -15.158 1.00 92.38 659 PRO A C 1
ATOM 4989 O O . PRO A 1 659 ? 16.909 26.871 -16.057 1.00 92.38 659 PRO A O 1
ATOM 4992 N N . LYS A 1 660 ? 15.053 26.784 -14.787 1.00 89.69 660 LYS A N 1
ATOM 4993 C CA . LYS A 1 660 ? 14.456 25.625 -15.472 1.00 89.69 660 LYS A CA 1
ATOM 4994 C C . LYS A 1 660 ? 14.299 25.940 -16.966 1.00 89.69 660 LYS A C 1
ATOM 4996 O O . LYS A 1 660 ? 13.729 26.968 -17.316 1.00 89.69 660 LYS A O 1
ATOM 5001 N N . GLY A 1 661 ? 14.797 25.051 -17.826 1.00 89.38 661 GLY A N 1
ATOM 5002 C CA . GLY A 1 661 ? 14.824 25.241 -19.281 1.00 89.38 661 GLY A CA 1
ATOM 5003 C C . GLY A 1 661 ? 16.129 25.826 -19.836 1.00 89.38 661 GLY A C 1
ATOM 5004 O O . GLY A 1 661 ? 16.278 25.882 -21.055 1.00 89.38 661 GLY A O 1
ATOM 5005 N N . GLU A 1 662 ? 17.070 26.220 -18.971 1.00 92.62 662 GLU A N 1
ATOM 5006 C CA . GLU A 1 662 ? 18.410 26.693 -19.350 1.00 92.62 662 GLU A CA 1
ATOM 5007 C C . GLU A 1 662 ? 19.548 25.938 -18.645 1.00 92.62 662 GLU A C 1
ATOM 5009 O O . GLU A 1 662 ? 20.688 26.413 -18.578 1.00 92.62 662 GLU A O 1
ATOM 5014 N N . ARG A 1 663 ? 19.256 24.777 -18.060 1.00 93.25 663 ARG A N 1
ATOM 5015 C CA . ARG A 1 663 ? 20.220 24.044 -17.241 1.00 93.25 663 ARG A CA 1
ATOM 5016 C C . ARG A 1 663 ? 21.248 23.321 -18.089 1.00 93.25 663 ARG A C 1
ATOM 5018 O O . ARG A 1 663 ? 22.381 23.190 -17.643 1.00 93.25 663 ARG A O 1
ATOM 5025 N N . VAL A 1 664 ? 20.905 22.870 -19.293 1.00 92.25 664 VAL A N 1
ATOM 5026 C CA . VAL A 1 664 ? 21.805 22.100 -20.159 1.00 92.25 664 VAL A CA 1
ATOM 5027 C C . VAL A 1 664 ? 22.792 23.031 -20.858 1.00 92.25 664 VAL A C 1
ATOM 5029 O O . VAL A 1 664 ? 22.436 23.857 -21.702 1.00 92.25 664 VAL A O 1
ATOM 5032 N N . THR A 1 665 ? 24.072 22.872 -20.530 1.00 89.06 665 THR A N 1
ATOM 5033 C CA . THR A 1 665 ? 25.163 23.719 -21.031 1.00 89.06 665 THR A CA 1
ATOM 5034 C C . THR A 1 665 ? 25.872 23.124 -22.243 1.00 89.06 665 THR A C 1
ATOM 5036 O O . THR A 1 665 ? 26.410 23.873 -23.055 1.00 89.06 665 THR A O 1
ATOM 5039 N N . ALA A 1 666 ? 25.844 21.799 -22.406 1.00 84.88 666 ALA A N 1
ATOM 5040 C CA . ALA A 1 666 ? 26.422 21.112 -23.558 1.00 84.88 666 ALA A CA 1
ATOM 5041 C C . ALA A 1 666 ? 25.727 19.772 -23.822 1.00 84.88 666 ALA A C 1
ATOM 5043 O O . ALA A 1 666 ? 25.314 19.098 -22.879 1.00 84.88 666 ALA A O 1
ATOM 5044 N N . ILE A 1 667 ? 25.661 19.375 -25.095 1.00 83.62 667 ILE A N 1
ATOM 5045 C CA . ILE A 1 667 ? 25.295 18.027 -25.548 1.00 83.62 667 ILE A CA 1
ATOM 5046 C C . ILE A 1 667 ? 26.378 17.559 -26.512 1.00 83.62 667 ILE A C 1
ATOM 5048 O O . ILE A 1 667 ? 26.769 18.307 -27.406 1.00 83.62 667 ILE A O 1
ATOM 5052 N N . ASP A 1 668 ? 26.844 16.332 -26.320 1.00 82.56 668 ASP A N 1
ATOM 5053 C CA . ASP A 1 668 ? 27.890 15.706 -27.116 1.00 82.56 668 ASP A CA 1
ATOM 5054 C C . ASP A 1 668 ? 27.406 14.354 -27.658 1.00 82.56 668 ASP A C 1
ATOM 5056 O O . ASP A 1 668 ? 27.082 13.442 -26.892 1.00 82.56 668 ASP A O 1
ATOM 5060 N N . LEU A 1 669 ? 27.360 14.259 -28.990 1.00 75.06 669 LEU A N 1
ATOM 5061 C CA . LEU A 1 669 ? 26.978 13.073 -29.764 1.00 75.06 669 LEU A CA 1
ATOM 5062 C C . LEU A 1 669 ? 28.200 12.266 -30.244 1.00 75.06 669 LEU A C 1
ATOM 5064 O O . LEU A 1 669 ? 28.044 11.276 -30.947 1.00 75.06 669 LEU A O 1
ATOM 5068 N N . THR A 1 670 ? 29.422 12.696 -29.912 1.00 58.25 670 THR A N 1
ATOM 5069 C CA . THR A 1 670 ? 30.675 12.103 -30.410 1.00 58.25 670 THR A CA 1
ATOM 5070 C C . THR A 1 670 ? 31.265 11.034 -29.491 1.00 58.25 670 THR A C 1
ATOM 5072 O O . THR A 1 670 ? 32.287 10.438 -29.834 1.00 58.25 670 THR A O 1
ATOM 5075 N N . ARG A 1 671 ? 30.631 10.734 -28.343 1.00 50.69 671 ARG A N 1
ATOM 5076 C CA . ARG A 1 671 ? 31.064 9.614 -27.492 1.00 50.69 671 ARG A CA 1
ATOM 5077 C C . ARG A 1 671 ? 30.968 8.300 -28.288 1.00 50.69 671 ARG A C 1
ATOM 5079 O O . ARG A 1 671 ? 29.888 7.973 -28.778 1.00 50.69 671 ARG A O 1
ATOM 5086 N N . PRO A 1 672 ? 32.074 7.552 -28.446 1.00 41.66 672 PRO A N 1
ATOM 5087 C CA . PRO A 1 672 ? 32.133 6.449 -29.390 1.00 41.66 672 PRO A CA 1
ATOM 5088 C C . PRO A 1 672 ? 31.271 5.255 -28.961 1.00 41.66 672 PRO A C 1
ATOM 5090 O O . PRO A 1 672 ? 31.187 4.901 -27.785 1.00 41.66 672 PRO A O 1
ATOM 5093 N N . ARG A 1 673 ? 30.684 4.622 -29.986 1.00 45.44 673 ARG A N 1
ATOM 5094 C CA . ARG A 1 673 ? 30.152 3.251 -30.051 1.00 45.44 673 ARG A CA 1
ATOM 5095 C C . ARG A 1 673 ? 30.767 2.298 -29.016 1.00 45.44 673 ARG A C 1
ATOM 5097 O O . ARG A 1 673 ? 31.960 2.012 -29.082 1.00 45.44 673 ARG A O 1
ATOM 5104 N N . ARG A 1 674 ? 29.924 1.649 -28.206 1.00 43.62 674 ARG A N 1
ATOM 5105 C CA . ARG A 1 674 ? 30.200 0.275 -27.758 1.00 43.62 674 ARG A CA 1
ATOM 5106 C C . ARG A 1 674 ? 30.003 -0.643 -28.964 1.00 43.62 674 ARG A C 1
ATOM 5108 O O . ARG A 1 674 ? 28.880 -0.824 -29.426 1.00 43.62 674 ARG A O 1
ATOM 5115 N N . LEU A 1 675 ? 31.090 -1.166 -29.525 1.00 42.25 675 LEU A N 1
ATOM 5116 C CA . LEU A 1 675 ? 31.010 -2.241 -30.513 1.00 42.25 675 LEU A CA 1
ATOM 5117 C C . LEU A 1 675 ? 30.670 -3.556 -29.796 1.00 42.25 675 LEU A C 1
ATOM 5119 O O . LEU A 1 675 ? 31.020 -3.753 -28.633 1.00 42.25 675 LEU A O 1
ATOM 5123 N N . SER A 1 676 ? 30.005 -4.468 -30.502 1.00 44.00 676 SER A N 1
ATOM 5124 C CA . SER A 1 676 ? 29.570 -5.784 -30.012 1.00 44.00 676 SER A CA 1
ATOM 5125 C C . SER A 1 676 ? 30.707 -6.724 -29.567 1.00 44.00 676 SER A C 1
ATOM 5127 O O . SER A 1 676 ? 30.432 -7.848 -29.160 1.00 44.00 676 SER A O 1
ATOM 5129 N N . ASP A 1 677 ? 31.968 -6.289 -29.651 1.00 43.44 677 ASP A N 1
ATOM 5130 C CA . ASP A 1 677 ? 33.173 -7.021 -29.248 1.00 43.44 677 ASP A CA 1
ATOM 5131 C C . ASP A 1 677 ? 33.900 -6.412 -28.027 1.00 43.44 677 ASP A C 1
ATOM 5133 O O . ASP A 1 677 ? 35.003 -6.842 -27.693 1.00 43.44 677 ASP A O 1
ATOM 5137 N N . GLY A 1 678 ? 33.301 -5.428 -27.344 1.00 41.38 678 GLY A N 1
ATOM 5138 C CA . GLY A 1 678 ? 33.766 -4.965 -26.029 1.00 41.38 678 GLY A CA 1
ATOM 5139 C C . GLY A 1 678 ? 34.971 -4.016 -26.025 1.00 41.38 678 GLY A C 1
ATOM 5140 O O . GLY A 1 678 ? 35.524 -3.753 -24.958 1.00 41.38 678 GLY A O 1
ATOM 5141 N N . ARG A 1 679 ? 35.389 -3.461 -27.170 1.00 36.25 679 ARG A N 1
ATOM 5142 C CA . ARG A 1 679 ? 36.459 -2.445 -27.214 1.00 36.25 679 ARG A CA 1
ATOM 5143 C C . ARG A 1 679 ? 35.907 -1.016 -27.130 1.00 36.25 679 ARG A C 1
ATOM 5145 O O . ARG A 1 679 ? 34.949 -0.675 -27.818 1.00 36.25 679 ARG A O 1
ATOM 5152 N N . VAL A 1 680 ? 36.559 -0.177 -26.319 1.00 41.47 680 VAL A N 1
ATOM 5153 C CA . VAL A 1 680 ? 36.387 1.287 -26.273 1.00 41.47 680 VAL A CA 1
ATOM 5154 C C . VAL A 1 680 ? 37.700 1.921 -26.727 1.00 41.47 680 VAL A C 1
ATOM 5156 O O . VAL A 1 680 ? 38.769 1.522 -26.261 1.00 41.47 680 VAL A O 1
ATOM 5159 N N . ASP A 1 681 ? 37.639 2.887 -27.643 1.00 36.59 681 ASP A N 1
ATOM 5160 C CA . ASP A 1 681 ? 38.824 3.640 -28.057 1.00 36.59 681 ASP A CA 1
ATOM 5161 C C . ASP A 1 681 ? 39.327 4.513 -26.889 1.00 36.59 681 ASP A C 1
ATOM 5163 O O . ASP A 1 681 ? 38.644 5.432 -26.440 1.00 36.59 681 ASP A O 1
ATOM 5167 N N . GLY A 1 682 ? 40.513 4.177 -26.371 1.00 38.88 682 GLY A N 1
ATOM 5168 C CA . GLY A 1 682 ? 41.329 5.049 -25.527 1.00 38.88 682 GLY A CA 1
ATOM 5169 C C . GLY A 1 682 ? 40.910 5.258 -24.063 1.00 38.88 682 GLY A C 1
ATOM 5170 O O . GLY A 1 682 ? 40.622 6.393 -23.692 1.00 38.88 682 GLY A O 1
ATOM 5171 N N . ARG A 1 683 ? 41.001 4.221 -23.205 1.00 33.81 683 ARG A N 1
ATOM 5172 C CA . ARG A 1 683 ? 41.674 4.196 -21.865 1.00 33.81 683 ARG A CA 1
ATOM 5173 C C . ARG A 1 683 ? 41.159 3.058 -20.954 1.00 33.81 683 ARG A C 1
ATOM 5175 O O . ARG A 1 683 ? 39.966 2.824 -20.865 1.00 33.81 683 ARG A O 1
ATOM 5182 N N . SER A 1 684 ? 42.138 2.410 -20.305 1.00 29.19 684 SER A N 1
ATOM 5183 C CA . SER A 1 684 ? 42.167 1.464 -19.163 1.00 29.19 684 SER A CA 1
ATOM 5184 C C . SER A 1 684 ? 40.981 0.529 -18.870 1.00 29.19 684 SER A C 1
ATOM 5186 O O . SER A 1 684 ? 39.879 0.959 -18.554 1.00 29.19 684 SER A O 1
ATOM 5188 N N . GLN A 1 685 ? 41.323 -0.766 -18.836 1.00 35.09 685 GLN A N 1
ATOM 5189 C CA . GLN A 1 685 ? 40.583 -1.891 -18.264 1.00 35.09 685 GLN A CA 1
ATOM 5190 C C . GLN A 1 685 ? 40.004 -1.581 -16.877 1.00 35.09 685 GLN A C 1
ATOM 5192 O O . GLN A 1 685 ? 40.729 -1.598 -15.892 1.00 35.09 685 GLN A O 1
ATOM 5197 N N . GLU A 1 686 ? 38.696 -1.387 -16.806 1.00 36.59 686 GLU A N 1
ATOM 5198 C CA . GLU A 1 686 ? 37.844 -1.856 -15.715 1.00 36.59 686 GLU A CA 1
ATOM 5199 C C . GLU A 1 686 ? 36.389 -1.749 -16.197 1.00 36.59 686 GLU A C 1
ATOM 5201 O O . GLU A 1 686 ? 36.035 -0.780 -16.861 1.00 36.59 686 GLU A O 1
ATOM 5206 N N . GLN A 1 687 ? 35.554 -2.734 -15.842 1.00 36.78 687 GLN A N 1
ATOM 5207 C CA . GLN A 1 687 ? 34.098 -2.813 -16.086 1.00 36.78 687 GLN A CA 1
ATOM 5208 C C . GLN A 1 687 ? 33.618 -3.524 -17.371 1.00 36.78 687 GLN A C 1
ATOM 5210 O O . GLN A 1 687 ? 32.907 -2.962 -18.205 1.00 36.78 687 GLN A O 1
ATOM 5215 N N . GLU A 1 688 ? 33.852 -4.838 -17.449 1.00 35.97 688 GLU A N 1
ATOM 5216 C CA . GLU A 1 688 ? 32.832 -5.737 -18.014 1.00 35.97 688 GLU A CA 1
ATOM 5217 C C . GLU A 1 688 ? 31.680 -5.840 -17.001 1.00 35.97 688 GLU A C 1
ATOM 5219 O O . GLU A 1 688 ? 31.792 -6.535 -15.994 1.00 35.97 688 GLU A O 1
ATOM 5224 N N . LEU A 1 689 ? 30.592 -5.096 -17.221 1.00 47.84 689 LEU A N 1
ATOM 5225 C CA . LEU A 1 689 ? 29.480 -5.025 -16.260 1.00 47.84 689 LEU A CA 1
ATOM 5226 C C . LEU A 1 689 ? 28.588 -6.276 -16.274 1.00 47.84 689 LEU A C 1
ATOM 5228 O O . LEU A 1 689 ? 27.983 -6.586 -15.248 1.00 47.84 689 LEU A O 1
ATOM 5232 N N . VAL A 1 690 ? 28.508 -6.994 -17.403 1.00 42.16 690 VAL A N 1
ATOM 5233 C CA . VAL A 1 690 ? 27.719 -8.228 -17.543 1.00 42.16 690 VAL A CA 1
ATOM 5234 C C . VAL A 1 690 ? 28.396 -9.182 -18.537 1.00 42.16 690 VAL A C 1
ATOM 5236 O O . VAL A 1 690 ? 28.761 -8.757 -19.632 1.00 42.16 690 VAL A O 1
ATOM 5239 N N . ARG A 1 691 ? 28.557 -10.464 -18.180 1.00 47.66 691 ARG A N 1
ATOM 5240 C CA . ARG A 1 691 ? 29.040 -11.530 -19.085 1.00 47.66 691 ARG A CA 1
ATOM 5241 C C . ARG A 1 691 ? 27.895 -12.482 -19.465 1.00 47.66 691 ARG A C 1
ATOM 5243 O O . ARG A 1 691 ? 27.009 -12.700 -18.633 1.00 47.66 691 ARG A O 1
ATOM 5250 N N . PRO A 1 692 ? 27.908 -13.077 -20.677 1.00 49.75 692 PRO A N 1
ATOM 5251 C CA . PRO A 1 692 ? 26.963 -14.132 -21.027 1.00 49.75 692 PRO A CA 1
ATOM 5252 C C . PRO A 1 692 ? 27.126 -15.319 -20.073 1.00 49.75 692 PRO A C 1
ATOM 5254 O O . PRO A 1 692 ? 28.247 -15.722 -19.751 1.00 49.75 692 PRO A O 1
ATOM 5257 N N . LEU A 1 693 ? 26.005 -15.872 -19.612 1.00 43.22 693 LEU A N 1
ATOM 5258 C CA . LEU A 1 693 ? 26.008 -17.041 -18.742 1.00 43.22 693 LEU A CA 1
ATOM 5259 C C . LEU A 1 693 ? 26.401 -18.275 -19.566 1.00 43.22 693 LEU A C 1
ATOM 5261 O O . LEU A 1 693 ? 25.707 -18.639 -20.511 1.00 43.22 693 LEU A O 1
ATOM 5265 N N . VAL A 1 694 ? 27.521 -18.920 -19.224 1.00 49.59 694 VAL A N 1
ATOM 5266 C CA . VAL A 1 694 ? 27.983 -20.149 -19.889 1.00 49.59 694 VAL A CA 1
ATOM 5267 C C . VAL A 1 694 ? 27.912 -21.307 -18.906 1.00 49.59 694 VAL A C 1
ATOM 5269 O O . VAL A 1 694 ? 28.656 -21.342 -17.927 1.00 49.59 694 VAL A O 1
ATOM 5272 N N . ARG A 1 695 ? 27.053 -22.291 -19.187 1.00 43.56 695 ARG A N 1
ATOM 5273 C CA . ARG A 1 695 ? 26.878 -23.484 -18.352 1.00 43.56 695 ARG A CA 1
ATOM 5274 C C . ARG A 1 695 ? 27.156 -24.743 -19.165 1.00 43.56 695 ARG A C 1
ATOM 5276 O O . ARG A 1 695 ? 26.596 -24.936 -20.240 1.00 43.56 695 ARG A O 1
ATOM 5283 N N . ASN A 1 696 ? 28.057 -25.596 -18.674 1.00 45.88 696 ASN A N 1
ATOM 5284 C CA . ASN A 1 696 ? 28.502 -26.816 -19.368 1.00 45.88 696 ASN A CA 1
ATOM 5285 C C . ASN A 1 696 ? 28.999 -26.567 -20.811 1.00 45.88 696 ASN A C 1
ATOM 5287 O O . ASN A 1 696 ? 28.724 -27.351 -21.717 1.00 45.88 696 ASN A O 1
ATOM 5291 N N . GLY A 1 697 ? 29.704 -25.454 -21.036 1.00 37.78 697 GLY A N 1
ATOM 5292 C CA . GLY A 1 697 ? 30.265 -25.108 -22.347 1.00 37.78 697 GLY A CA 1
ATOM 5293 C C . GLY A 1 697 ? 29.257 -24.576 -23.371 1.00 37.78 697 GLY A C 1
ATOM 5294 O O . GLY A 1 697 ? 29.614 -24.429 -24.537 1.00 37.78 697 GLY A O 1
ATOM 5295 N N . LYS A 1 698 ? 28.017 -24.269 -22.965 1.00 35.50 698 LYS A N 1
ATOM 5296 C CA . LYS A 1 698 ? 27.016 -23.600 -23.807 1.00 35.50 698 LYS A CA 1
ATOM 5297 C C . LYS A 1 698 ? 26.636 -22.253 -23.204 1.00 35.50 698 LYS A C 1
ATOM 5299 O O . LYS A 1 698 ? 26.385 -22.179 -22.003 1.00 35.50 698 LYS A O 1
ATOM 5304 N N . ALA A 1 699 ? 26.608 -21.212 -24.033 1.00 42.09 699 ALA A N 1
ATOM 5305 C CA . ALA A 1 699 ? 25.944 -19.962 -23.679 1.00 42.09 699 ALA A CA 1
ATOM 5306 C C . ALA A 1 699 ? 24.440 -20.245 -23.532 1.00 42.09 699 ALA A C 1
ATOM 5308 O O . ALA A 1 699 ? 23.872 -20.914 -24.403 1.00 42.09 699 ALA A O 1
ATOM 5309 N N . LEU A 1 700 ? 23.862 -19.831 -22.404 1.00 43.50 700 LEU A N 1
ATOM 5310 C CA . LEU A 1 700 ? 22.434 -19.961 -22.106 1.00 43.50 700 LEU A CA 1
ATOM 5311 C C . LEU A 1 700 ? 21.614 -18.871 -22.798 1.00 43.50 700 LEU A C 1
ATOM 5313 O O . LEU A 1 700 ? 22.100 -17.718 -22.854 1.00 43.50 700 LEU A O 1
#

Secondary structure (DSSP, 8-state):
--------------------------------------PPPPPPPEEEEEEEE------TTHHHHHHHHHHHHHHHTTS--SSEEEEE-S----TTHHHHHHHHHT--HHHHHTS-HHHHTT-TTSS-TTHHHHHHHHHHT-SEEE--SGGGTT--EETTEEPTT-HHHHTS-BTT---TT---S-TTTTS------S--TT-B---SS-EE-SS--GGG-B-STT--BHHHHHT-EEE-SS-EE--TTEEESEEEEEETTEEEEEEEEE-TTHHHHSTT--HHHHTTTT---TTS-HHHHHHHHHHHHHHHHHHHHTTT---EEEEEE-S-HHHHHHHHHHHHHHT----EEE--SS----B-TT---TTTSTT--GGGSSS---------PPPPPBSSEEEEETTTTEEEEEE---STT-EEEEEEEEE-TTS-EEEE-TTT-EEEE-SHHHHHHHTT-TTGGGS-HHHHHHHHHHHHHHH---HHHHHHHHHHHHHHHHHHHHHT-EEEE-SS-B---HHHHTTS--HHHHHHHHHHHHHHHHHHHH-GGGTTS-----EEEEGGG--S-BSEEEE-TTS-EEEESPPPBGGGTBPTTEEEHHHHHHHS-S-PPP------HHHHHHHHHHHTSSSS-TTPEEEES-EEEE-TTSPTT--EEEEE--S----TT---SSS-------B--EETTEE-

Solvent-accessible surface area (backbone atoms only — not comparable to full-atom values): 38650 Å² total; per-residue (Å²): 132,87,87,88,87,87,85,88,86,83,89,86,85,90,77,90,81,89,83,85,86,88,86,86,88,81,94,80,82,92,79,92,72,85,79,76,77,78,72,69,80,76,74,77,66,50,60,40,36,37,39,35,39,8,29,29,40,35,50,88,63,27,78,45,14,48,53,21,38,45,48,53,49,60,56,57,70,73,46,96,60,90,37,67,45,38,39,31,14,16,18,64,40,31,80,24,64,57,25,48,31,19,38,60,32,55,42,59,44,71,68,54,62,72,42,54,75,70,48,67,78,63,53,81,66,83,45,52,44,34,52,56,48,44,51,32,46,46,29,70,53,43,51,35,32,18,48,29,63,42,56,41,61,88,37,40,55,58,97,55,20,42,52,72,58,23,52,68,57,54,34,16,54,36,61,86,42,40,53,84,73,69,67,42,53,62,95,73,37,91,62,44,81,34,40,54,55,92,39,48,86,76,13,34,70,34,24,62,27,22,40,15,27,56,59,56,41,70,81,56,39,21,44,38,94,85,59,38,38,44,41,76,66,38,70,34,43,84,35,63,89,52,74,42,69,60,39,55,22,25,43,20,24,33,30,35,49,79,50,88,94,46,49,36,36,38,35,16,32,42,34,46,28,45,54,82,78,35,66,54,58,62,53,77,42,41,23,63,96,41,62,40,64,76,86,52,52,40,59,63,54,20,59,54,48,47,66,53,51,49,53,52,43,52,55,38,42,77,72,73,36,51,34,30,34,39,35,21,12,52,51,36,64,63,27,54,52,38,31,52,51,50,33,58,78,69,68,44,83,49,43,35,38,36,38,16,57,48,52,47,55,43,20,33,62,85,36,59,48,79,79,67,49,82,96,53,68,79,78,84,80,70,89,70,101,73,79,93,69,80,79,74,72,76,76,35,54,40,30,60,38,78,48,72,40,81,89,76,76,43,58,33,38,37,41,46,30,28,31,42,35,46,25,46,27,32,44,35,39,27,19,46,98,80,39,46,80,78,50,61,47,68,81,74,12,30,68,39,50,8,44,50,60,41,42,22,59,75,69,71,34,76,75,44,63,77,44,53,70,68,55,21,37,52,53,50,48,53,47,41,65,73,65,56,85,53,63,40,50,42,43,24,52,49,32,48,53,25,41,49,52,42,50,50,39,32,46,52,41,72,74,26,32,26,85,50,51,29,47,18,46,65,66,46,29,9,68,48,90,32,68,35,36,37,52,50,11,42,50,51,33,54,50,52,39,51,50,44,76,74,32,79,91,41,65,88,56,91,74,73,65,63,30,68,42,41,20,54,60,39,65,31,47,42,40,47,80,43,75,42,98,86,69,47,74,47,70,36,28,24,72,54,38,77,94,53,75,33,51,66,16,40,39,21,49,38,46,51,36,48,16,42,40,62,93,74,76,90,81,86,82,88,77,53,73,69,54,49,52,53,49,53,20,54,24,60,52,56,85,61,34,50,51,13,65,21,48,21,51,47,50,72,44,69,42,87,88,44,60,77,76,62,23,58,76,46,79,42,72,77,61,75,69,82,48,100,83,77,57,68,93,87,77,79,98,77,79,82,63,65,47,83,38,67,59,96,91,36,78,113

Radius of gyration: 30.73 Å; Cα contacts (8 Å, |Δi|>4): 1400; chains: 1; bounding box: 83×88×113 Å

Sequence (700 aa):
MKLSIRQFRLVTLVSMTKAILLAVLPLASLAGTPRAVLSTPADEPWELRILHTSDQEAGKKALLDITGIVAVMDQLDKLPYPNTLKLTSGDLFIAGPFMNASQVLYSDPDRYGRLKPHQRSMEPLAMLPGIADIIINNNLGWQAAVIGNHEFDGISQRNGVLNEGNFFELIAANSGITNFNGRGIGTDAKAYTNRGAGIGAGGYTGAQFPYLSVNLDFNSFKANQQGKSIFAAYGLKDATAKPQLSSANTLARSTVIPFGSSKVGVIGATTPFLPDIVGGLDPSNLIKGTYRAKETSAADQAAVLRPLIQREVAALEQQGINKIVLLTHLQDSAIEEELSQQLLDHGIEVDVVIGGGSHKLMGPADGAAKGMLRGLDQSSVIDTAAKAEQKVMPALIPYPKVLANSIKAAQILYVNGGSNYEYLNQLIVQFDSNGKIIGHDKVNSRPWRTDGAGVSRMLNKPEWSKLSAVGQNAKIKDYVLSTSTNSDYRNAIATLNAVDRYINGLDSVQYGLTSVWLNGNNVDVRSRETNLGNLIADALLWYAQKLHNENPNLAAIQSIDVAFVNGGGIRDMIGTEQVMPDETVHRNPPEANPSLDKQAGEISKLDVLNSLRFDNTLTLGTISVAQLKRSAEAMVAEARHGGFGQVSGFSFRYDPTRPKGERVTAIDLTRPRRLSDGRVDGRSQEQELVRPLVRNGKAL

Foldseek 3Di:
DDDDDDDDDDDDDDDDDDDDDDDDDDDDDDDDDDDPPPPDPFDFWDKAKEKEEFAQAAAPCLLQLLLLLLLVLLVVVPDPHLHYAYEYLENLYAQFLLQCLQQQQQADQVQLQPADPCCNVDPPARTATCLLSLLLVVLSVHAEYEYELRLQVPWADDPQEIGHNHSLLQQFFDLVRAQDPQDTHDPVCVLASFHFFRGHNSGRHGHFWEYAALQWDQQLHQHDPVRDGSCRVRVAAEAQPAEEATGGRYYYQWYWDDRPPAIEIEGEHYALQSVVVHPRDDSCRTRPPLHDHPPDDLLSNLVSVQVSLLVRLVRCVVVVHQEYEYRYAHLDVSNQVSNQQVCQVVVRRYAEYEYYNVLQAAFAPVQPCQPVDPQPPPPLPDDDPDDPPPPPDPRGHHQFDWDDDPVSRAIYTYDYHGHNSQWTFMWMFTAGPSNGTPDTDRPPGGIQGSFLVSSCVVVVNPVLVPDDSVSSSVVSLVCCCVPRPRVSSVSSSVNSVSSVSSLLSQQLAFFFFFFFKWDLDLQDLLAHATNNLQVVFVVLLVVVQVCCVVPPVNVVPPHRQKGKDFSLQFQDIAFDWRQDSVRDTDTAHHPADVVSPRHGRTQTSSSVCNGRSDPDDRDDDDDDPVRVLQLCLQLLQDRSDRSNIRMDQKDWAFDNVDHRSRGTPDIGNPLDDPDPVRDHPDDDDDDPRIDFDADPNDGD

Nearest PDB structures (foldseek):
  7qgo-assembly1_A  TM=6.858E-01  e=4.816E-27  Homo sapiens
  6s7f-assembly1_A  TM=6.750E-01  e=2.877E-27  Homo sapiens
  4h1s-assembly1_B  TM=6.940E-01  e=2.684E-26  Homo sapiens
  7qga-assembly1_A  TM=5.878E-01  e=2.842E-26  Homo sapiens
  4h2f-assembly1_A  TM=5.760E-01  e=4.494E-26  Homo sapiens

pLDDT: mean 78.9, std 20.76, range [26.56, 98.88]